Protein AF-A0A9E0VUQ9-F1 (afdb_monomer)

Radius of gyration: 91.71 Å; Cα contacts (8 Å, |Δi|>4): 386; chains: 1; bounding box: 193×72×259 Å

Nearest PDB structures (foldseek):
  5h67-assembly1_B  TM=8.283E-01  e=4.290E-21  Bacillus subtilis subsp. subtilis str. 168
  1xex-assembly1_B-2  TM=8.895E-01  e=9.954E-16  Pyrococcus furiosus
  6wge-assembly1_B  TM=5.271E-01  e=1.220E-12  Homo sapiens
  6qj1-assembly1_A  TM=7.040E-01  e=8.806E-11  Thermochaetoides thermophila
  7w1m-assembly1_B  TM=4.605E-01  e=1.976E-12  Homo sapiens

Solvent-accessible surface area (backbone atoms only — not comparable to full-atom values): 35794 Å² total; per-residue (Å²): 108,78,49,60,49,90,76,38,54,53,30,53,45,62,76,42,47,74,54,74,74,30,50,76,36,76,54,62,66,68,51,59,76,68,51,91,63,86,75,94,70,96,80,41,77,38,67,63,60,76,76,90,68,96,65,83,66,54,93,53,15,44,43,75,49,45,54,49,89,58,76,74,62,66,70,33,44,40,28,27,56,24,94,38,73,73,55,29,58,58,52,53,76,77,48,56,90,84,34,34,29,32,21,49,79,22,42,40,40,44,87,90,49,76,47,81,58,80,71,71,91,84,75,50,67,72,59,54,54,53,51,51,52,54,51,52,53,50,50,56,53,49,55,52,50,50,54,53,51,52,53,52,50,50,54,50,49,53,52,48,53,53,51,54,51,52,51,52,53,51,51,50,51,49,54,52,50,54,50,52,50,53,50,51,51,51,52,52,51,53,52,48,52,52,49,52,53,51,50,54,51,49,53,50,51,52,54,51,49,55,50,52,51,55,48,52,51,52,51,52,54,49,50,52,52,50,51,51,54,51,50,54,50,51,56,51,49,53,51,51,49,55,49,50,52,54,52,50,52,51,50,52,53,53,50,51,53,50,52,50,52,52,51,52,53,50,52,51,50,52,52,51,52,52,51,51,53,51,50,53,52,50,50,53,51,50,52,50,51,51,54,49,51,52,54,49,50,52,52,49,49,54,51,52,55,48,53,56,50,58,68,61,61,80,75,74,84,86,88,78,92,68,67,68,68,60,52,56,60,53,51,58,56,52,51,56,52,51,55,52,49,52,52,54,51,48,54,51,50,54,53,49,51,52,51,50,52,53,52,49,52,52,48,53,53,50,52,51,50,52,51,51,55,47,52,55,51,50,50,55,50,50,52,52,46,51,54,48,51,54,51,48,52,52,50,50,52,33,52,76,72,72,44,59,70,70,57,56,63,70,70,51,58,97,81,71,49,70,71,60,50,53,50,48,52,51,51,50,51,52,52,52,58,69,67,49,85,76,66,73,63,52,58,60,50,47,52,56,51,49,52,51,47,54,53,52,52,52,54,49,52,51,52,51,52,51,50,52,51,52,51,55,50,50,54,50,52,51,53,52,48,47,50,51,50,50,54,49,50,53,51,31,32,54,35,21,43,62,41,35,22,62,49,60,77,36,46,53,32,46,69,41,70,75,58,87,50,80,88,81,45,51,80,44,61,38,46,21,57,65,97,57,71,83,40,58,60,86,78,49,54,74,37,56,40,48,53,53,49,52,28,44,54,53,16,48,35,72,78,58,71,52,79,58,47,80,43,73,51,75,60,72,62,48,52,78,75,43,41,53,36,47,41,53,52,50,59,61,44,47,78,80,27,48,71,45,78,46,75,89,52,65,76,54,58,74,64,50,75,65,44,74,45,77,40,68,90,45,92,96,45,82,42,83,43,79,45,52,52,77,59,50,56,59,60,70,74,104

Sequence (638 aa):
KIDVVAGWERAVEVVLGSRLQSVCVDDIEAVLQRAEQLPTGELSLFNTTTVETSTAPRKTSLASLVTANMPTMVLLKNVHFAPSLAQATVLLAELEEHESVITDEGVWLHADGVSFNAHDAGDSILVLEKEKRKLTQQLSKLNKGISINEQALTSARDALMEVEKHVRELRQVEGDTVKQVSQLVMQLGEMRSKTEQAQQRLQQIEVETEQLQAEHQRDSDSLASSRQVIQAAIEQSAKLEGQRTSLQQQREAKKSALDTTRREVHGSRELTHSLMLQLESQRSSQALLVQNAEAVKERMSLASDKLAEFQAQINLSDEPLGALQASLAAGLKKRQQVEADLLGIRAKAEATEHVIRELTAKRQQTEQQVQQAREDALTAQVDHQEVRVRKQTLVEQLQEAGVELSDTLSDLPEQANDLEWQQQVARLAEQIDRLGSINLTAIEEFETQSERKTYLDSQREDLVAALKTLETAIEKIDKESRFLFKQTFDKVNAGFERRFPKLFGGGHAYLQQTGEDLLETGVTVMARPPGKRNSSIHLLSGGEKALTAVALVFAIFDLNPSPFCMLDEVDAPLDEANVGRFGELVKEMSKTVQMILITHNKATMEMAQQLAGVTMKEPGVSRLVAVDIDEAVKMAAN

Foldseek 3Di:
DKDFAPLQLQQVCLLCPCVVVADEDQDPVVVVVPCPDDDDDDHHHDHQDDDPDPDDADPQFQVVRMDDPGPDPVSRSQEGEDQDPVVQVVVQVVHDQSHWYAHSQNWIGHPVDIDRDHDDPPPRPVVVVVVVVVVVVVVVVVVVVVVVVVVLVVVVVVVVVVVVVVVVVVVVVVVVVVVVVVVVVVVVVVVVVVVVVVVVVVVVVVVVVVVVVVVVVVVVVVVVVVVVVVVVVVVVVVVVVVVVVVVVVVVVVVVVVVVVVVVVVVVVVVVVVVVVVVVVVVVVVVVVVVVVVVVVVVVVVVVVVVVVVVVVPPDDDDDDDPVPVVVVVVVVVVVVVVVVVVVVVVVVVVVVVVVVVVVVVVVVVVVVVVVVVVVVVVVVVVVVVVVVVVVVVVCVVCVVVVHHPVVCVVPQDPPDDPVVVVVVVVVVVVVVVVVPDDPPCVVVVVVVVVVVVVVVVVVVVVVVVVVVVVVVVVVVVQVVVLVVLVVLQVQLQVQLQVQLCLLQVDWGKGWDWPDDRSVPTDIFIWTTHPPGDIDGLVPDDPLSNLSSVVSSVVSNCVVPPDQADEEEASCVVPDPVSLLSVLVVVLVCCVPHPYHYHHPDPNNVVSDQKDFDWDCPDSPDTDTDIDGPVVVVVVVVD

Mean predicted aligned error: 22.72 Å

Secondary structure (DSSP, 8-state):
-EEE-TT-HHHHHHHHGGGTTPEEES-HHHHHHH-SS--SS---EEE-S------PPPTTBGGGGEEESSS--HHHHHEEE-SSHHHHHHHHTTS-TT-EEE-TT-EEEETTEEEE----TT--HHHHHHHHHHHHHHHHHHHHHHHHHHHHHHHHHHHHHHHHHHHHHHHHHHHHHHHHHHHHHHHHHHHHHHHHHHHHHHHHHHHHHHHHHHHHHHHHHHHHHHHHHHHHHHHHHHHHHHHHHHHHHHHHHHHHHHHHHHHHHHHHHHHHHHHHHHHHHHHHHHHHHHHHHHHHHHHHHHHHHHHHHHHHTTS-----TTTHHHHHHHHHHHHHHHHHHHHHHHHHHHHHHHHHHHHHHHHHHHHHHHHHHHHHHHHHHHHHHHHHHHHHHHHHHHHHTT--HHHHHHS--TT--HHHHHHHHHHHHHHHHHT-S--THHHHHHHHHHHHHHHHHHHHHHHHHHHHHHHHHHHHHHHHHHHHHHHHHHHHHHHHHHHHHHHHTS-EEEEEESSS-TTT--EEEEEE-TTS--EEGGGS-HHHHHHHHHHHHHHHHHHS--SEEEEESTTTT--HHHHHHHHHHHHHHTTTSEEEEE---HHHHTT-SEEEEEEEEETTEEEEEEEEHHHHHHHH--

pLDDT: mean 81.13, std 12.05, range [34.5, 96.75]

Structure (mmCIF, N/CA/C/O backbone):
data_AF-A0A9E0VUQ9-F1
#
_entry.id   AF-A0A9E0VUQ9-F1
#
loop_
_atom_site.group_PDB
_atom_site.id
_atom_site.type_symbol
_atom_site.label_atom_id
_atom_site.label_alt_id
_atom_site.label_comp_id
_atom_site.label_asym_id
_atom_site.label_entity_id
_atom_site.label_seq_id
_atom_site.pdbx_PDB_ins_code
_atom_site.Cartn_x
_atom_site.Cartn_y
_atom_site.Cartn_z
_atom_site.occupancy
_atom_site.B_iso_or_equiv
_atom_site.auth_seq_id
_atom_site.auth_comp_id
_atom_site.auth_asym_id
_atom_site.auth_atom_id
_atom_site.pdbx_PDB_model_num
ATOM 1 N N . LYS A 1 1 ? 80.178 16.365 -77.705 1.00 61.03 1 LYS A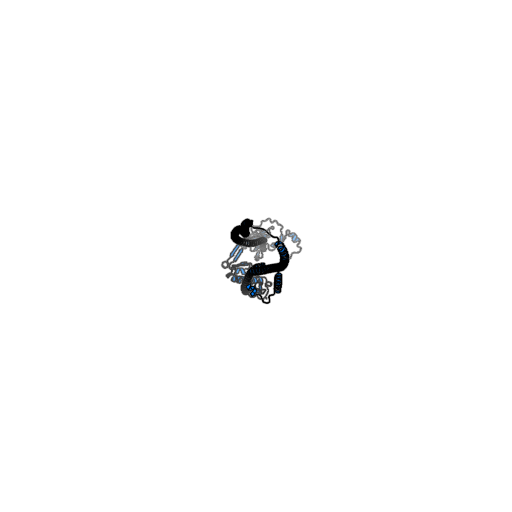 N 1
ATOM 2 C CA . LYS A 1 1 ? 78.736 16.687 -77.870 1.00 61.03 1 LYS A CA 1
ATOM 3 C C . LYS A 1 1 ? 78.609 17.738 -78.952 1.00 61.03 1 LYS A C 1
ATOM 5 O O . LYS A 1 1 ? 79.360 18.706 -78.887 1.00 61.03 1 LYS A O 1
ATOM 10 N N . ILE A 1 2 ? 77.729 17.493 -79.918 1.00 68.12 2 ILE A N 1
ATOM 11 C CA . ILE A 1 2 ? 77.518 18.314 -81.108 1.00 68.12 2 ILE A CA 1
ATOM 12 C C . ILE A 1 2 ? 76.047 18.736 -81.087 1.00 68.12 2 ILE A C 1
ATOM 14 O O . ILE A 1 2 ? 75.180 17.869 -81.060 1.00 68.12 2 ILE A O 1
ATOM 18 N N . ASP A 1 3 ? 75.781 20.036 -81.044 1.00 70.50 3 ASP A N 1
ATOM 19 C CA . ASP A 1 3 ? 74.455 20.617 -81.248 1.00 70.50 3 ASP A CA 1
ATOM 20 C C . ASP A 1 3 ? 74.454 21.314 -82.611 1.00 70.50 3 ASP A C 1
ATOM 22 O O . ASP A 1 3 ? 75.339 22.121 -82.901 1.00 70.50 3 ASP A O 1
ATOM 26 N N . VAL A 1 4 ? 73.480 20.982 -83.453 1.00 71.88 4 VAL A N 1
ATOM 27 C CA . VAL A 1 4 ? 73.360 21.486 -84.828 1.00 71.88 4 VAL A CA 1
ATOM 28 C C . VAL A 1 4 ? 72.131 22.388 -84.933 1.00 71.88 4 VAL A C 1
ATOM 30 O O . VAL A 1 4 ? 71.126 22.168 -84.250 1.00 71.88 4 VAL A O 1
ATOM 33 N N . VAL A 1 5 ? 72.212 23.423 -85.772 1.00 74.56 5 VAL A N 1
ATOM 34 C CA . VAL A 1 5 ? 71.073 24.292 -86.098 1.00 74.56 5 VAL A CA 1
ATOM 35 C C . VAL A 1 5 ? 69.970 23.487 -86.801 1.00 74.56 5 VAL A C 1
ATOM 37 O O . VAL A 1 5 ? 70.244 22.691 -87.696 1.00 74.56 5 VAL A O 1
ATOM 40 N N . ALA A 1 6 ? 68.715 23.722 -86.406 1.00 69.81 6 ALA A N 1
ATOM 41 C CA . ALA A 1 6 ? 67.555 22.987 -86.908 1.00 69.81 6 ALA A CA 1
ATOM 42 C C . ALA A 1 6 ? 67.408 23.079 -88.438 1.00 69.81 6 ALA A C 1
ATOM 44 O O . ALA A 1 6 ? 67.476 24.172 -89.002 1.00 69.81 6 ALA A O 1
ATOM 45 N N . GLY A 1 7 ? 67.174 21.938 -89.086 1.00 71.31 7 GLY A N 1
ATOM 46 C CA . GLY A 1 7 ? 67.049 21.789 -90.539 1.00 71.31 7 GLY A CA 1
ATOM 47 C C . GLY A 1 7 ? 68.343 21.357 -91.237 1.00 71.31 7 GLY A C 1
ATOM 48 O O . GLY A 1 7 ? 68.286 20.901 -92.372 1.00 71.31 7 GLY A O 1
ATOM 49 N N . TRP A 1 8 ? 69.492 21.441 -90.559 1.00 71.88 8 TRP A N 1
ATOM 50 C CA . TRP A 1 8 ? 70.808 21.094 -91.114 1.00 71.88 8 TRP A CA 1
ATOM 51 C C . TRP A 1 8 ? 71.433 19.855 -90.463 1.00 71.88 8 TRP A C 1
ATOM 53 O O . TRP A 1 8 ? 72.554 19.481 -90.812 1.00 71.88 8 TRP A O 1
ATOM 63 N N . GLU A 1 9 ? 70.717 19.185 -89.549 1.00 72.12 9 GLU A N 1
ATOM 64 C CA . GLU A 1 9 ? 71.172 17.954 -88.892 1.00 72.12 9 GLU A CA 1
ATOM 65 C C . GLU A 1 9 ? 71.585 16.890 -89.915 1.00 72.12 9 GLU A C 1
ATOM 67 O O . GLU A 1 9 ? 72.622 16.250 -89.756 1.00 72.12 9 GLU A O 1
ATOM 72 N N . ARG A 1 10 ? 70.825 16.779 -91.011 1.00 70.75 10 ARG A N 1
ATOM 73 C CA . ARG A 1 10 ? 71.066 15.814 -92.087 1.00 70.75 10 ARG A CA 1
ATOM 74 C C . ARG A 1 10 ? 72.311 16.139 -92.907 1.00 70.75 10 ARG A C 1
ATOM 76 O O . ARG A 1 10 ? 73.096 15.246 -93.193 1.00 70.75 10 ARG A O 1
ATOM 83 N N . ALA A 1 11 ? 72.532 17.409 -93.241 1.00 71.00 11 ALA A N 1
ATOM 84 C CA . ALA A 1 11 ? 73.737 17.838 -93.948 1.00 71.00 11 ALA A CA 1
ATOM 85 C C . ALA A 1 11 ? 75.000 17.561 -93.111 1.00 71.00 11 ALA A C 1
ATOM 87 O O . ALA A 1 11 ? 75.999 17.056 -93.619 1.00 71.00 11 ALA A O 1
ATOM 88 N N . VAL A 1 12 ? 74.943 17.825 -91.803 1.00 73.88 12 VAL A N 1
ATOM 89 C CA . VAL A 1 12 ? 76.054 17.534 -90.885 1.00 73.88 12 VAL A CA 1
ATOM 90 C C . VAL A 1 12 ? 76.260 16.026 -90.714 1.00 73.88 12 VAL A C 1
ATOM 92 O O . VAL A 1 12 ? 77.400 15.566 -90.684 1.00 73.88 12 VAL A O 1
ATOM 95 N N . GLU A 1 13 ? 75.182 15.246 -90.657 1.00 73.06 13 GLU A N 1
ATOM 96 C CA . GLU A 1 13 ? 75.237 13.785 -90.581 1.00 73.06 13 GLU A CA 1
ATOM 97 C C . GLU A 1 13 ? 75.818 13.148 -91.844 1.00 73.06 13 GLU A C 1
ATOM 99 O O . GLU A 1 13 ? 76.657 12.261 -91.733 1.00 73.06 13 GLU A O 1
ATOM 104 N N . VAL A 1 14 ? 75.479 13.651 -93.034 1.00 72.50 14 VAL A N 1
ATOM 105 C CA . VAL A 1 14 ? 76.051 13.177 -94.305 1.00 72.50 14 VAL A CA 1
ATOM 106 C C . VAL A 1 14 ? 77.553 13.458 -94.390 1.00 72.50 14 VAL A C 1
ATOM 108 O O . VAL A 1 14 ? 78.312 12.603 -94.841 1.00 72.50 14 VAL A O 1
ATOM 111 N N . VAL A 1 15 ? 77.999 14.632 -93.937 1.00 73.06 15 VAL A N 1
ATOM 112 C CA . VAL A 1 15 ? 79.421 15.013 -93.987 1.00 73.06 15 VAL A CA 1
ATOM 113 C C . VAL A 1 15 ? 80.249 14.257 -92.950 1.00 73.06 15 VAL A C 1
ATOM 115 O O . VAL A 1 15 ? 81.403 13.913 -93.205 1.00 73.06 15 VAL A O 1
ATOM 118 N N . LEU A 1 16 ? 79.686 13.991 -91.771 1.00 73.25 16 LEU A N 1
ATOM 119 C CA . LEU A 1 16 ? 80.393 13.263 -90.719 1.00 73.25 16 LEU A CA 1
ATOM 120 C C . LEU A 1 16 ? 80.271 11.742 -90.866 1.00 73.25 16 LEU A C 1
ATOM 122 O O . LEU A 1 16 ? 81.197 11.036 -90.473 1.00 73.25 16 LEU A O 1
ATOM 126 N N . GLY A 1 17 ? 79.191 11.229 -91.456 1.00 73.06 17 GLY A N 1
ATOM 127 C CA . GLY A 1 17 ? 78.965 9.808 -91.725 1.00 73.06 17 GLY A CA 1
ATOM 128 C C . GLY A 1 17 ? 79.278 8.912 -90.521 1.00 73.06 17 GLY A C 1
ATOM 129 O O . GLY A 1 17 ? 78.895 9.198 -89.385 1.00 73.06 17 GLY A O 1
ATOM 130 N N . SER A 1 18 ? 80.074 7.863 -90.747 1.00 64.44 18 SER A N 1
ATOM 131 C CA . SER A 1 18 ? 80.547 6.930 -89.709 1.00 64.44 18 SER A CA 1
ATOM 132 C C . SER A 1 18 ? 81.467 7.566 -88.652 1.00 64.44 18 SER A C 1
ATOM 134 O O . SER A 1 18 ? 81.778 6.940 -87.638 1.00 64.44 18 SER A O 1
ATOM 136 N N . ARG A 1 19 ? 81.884 8.830 -88.824 1.00 67.50 19 ARG A N 1
ATOM 137 C CA . ARG A 1 19 ? 82.652 9.591 -87.822 1.00 67.50 19 ARG A CA 1
ATOM 138 C C . ARG A 1 19 ? 81.772 10.196 -86.728 1.00 67.50 19 ARG A C 1
ATOM 140 O O . ARG A 1 19 ? 82.308 10.597 -85.706 1.00 67.50 19 ARG A O 1
ATOM 147 N N . LEU A 1 20 ? 80.443 10.229 -86.868 1.00 69.38 20 LEU A N 1
ATOM 148 C CA . LEU A 1 20 ? 79.556 10.583 -85.744 1.00 69.38 20 LEU A CA 1
ATOM 149 C C . LEU A 1 20 ? 79.620 9.557 -84.604 1.00 69.38 20 LEU A C 1
ATOM 151 O O . LEU A 1 20 ? 79.434 9.914 -83.443 1.00 69.38 20 LEU A O 1
ATOM 155 N N . GLN A 1 21 ? 79.917 8.299 -84.936 1.00 66.56 21 GLN A N 1
ATOM 156 C CA . GLN A 1 21 ? 80.085 7.199 -83.984 1.00 66.56 21 GLN A CA 1
ATOM 157 C C . GLN A 1 21 ? 81.548 7.002 -83.556 1.00 66.56 21 GLN A C 1
ATOM 159 O O . GLN A 1 21 ? 81.872 6.009 -82.906 1.00 66.56 21 GLN A O 1
ATOM 164 N N . SER A 1 22 ? 82.442 7.933 -83.912 1.00 70.31 22 SER A N 1
ATOM 165 C CA . SER A 1 22 ? 83.865 7.789 -83.627 1.00 70.31 22 SER A CA 1
ATOM 166 C C . SER A 1 22 ? 84.155 7.774 -82.135 1.00 70.31 22 SER A C 1
ATOM 168 O O . SER A 1 22 ? 83.610 8.583 -81.377 1.00 70.31 22 SER A O 1
ATOM 170 N N . VAL A 1 23 ? 85.089 6.924 -81.724 1.00 69.25 23 VAL A N 1
ATOM 171 C CA . VAL A 1 23 ? 85.601 6.936 -80.356 1.00 69.25 23 VAL A CA 1
ATOM 172 C C . VAL A 1 23 ? 86.580 8.102 -80.218 1.00 69.25 23 VAL A C 1
ATOM 174 O O . VAL A 1 23 ? 87.571 8.188 -80.945 1.00 69.25 23 VAL A O 1
ATOM 177 N N . CYS A 1 24 ? 86.283 9.018 -79.298 1.00 72.00 24 CYS A N 1
ATOM 178 C CA . CYS A 1 24 ? 87.163 10.136 -78.972 1.00 72.00 24 CYS A CA 1
ATOM 179 C C . CYS A 1 24 ? 88.395 9.631 -78.208 1.00 72.00 24 CYS A C 1
ATOM 181 O O . CYS A 1 24 ? 88.240 8.979 -77.175 1.00 72.00 24 CYS A O 1
ATOM 183 N N . VAL A 1 25 ? 89.595 9.959 -78.687 1.00 72.81 25 VAL A N 1
ATOM 184 C CA . VAL A 1 25 ? 90.871 9.591 -78.055 1.00 72.81 25 VAL A CA 1
ATOM 185 C C . VAL A 1 25 ? 91.781 10.816 -77.986 1.00 72.81 25 VAL A C 1
ATOM 187 O O . VAL A 1 25 ? 91.785 11.625 -78.909 1.00 72.81 25 VAL A O 1
ATOM 190 N N . ASP A 1 26 ? 92.554 10.946 -76.908 1.00 67.50 26 ASP A N 1
ATOM 191 C CA . ASP A 1 26 ? 93.465 12.082 -76.702 1.00 67.50 26 ASP A CA 1
ATOM 192 C C . ASP A 1 26 ? 94.764 11.985 -77.521 1.00 67.50 26 ASP A C 1
ATOM 194 O O . ASP A 1 26 ? 95.370 13.008 -77.845 1.00 67.50 26 ASP A O 1
ATOM 198 N N . ASP A 1 27 ? 95.167 10.763 -77.884 1.00 71.81 27 ASP A N 1
ATOM 199 C CA . ASP A 1 27 ? 96.349 10.463 -78.691 1.00 71.81 27 ASP A CA 1
ATOM 200 C C . ASP A 1 27 ? 96.065 9.298 -79.658 1.00 71.81 27 ASP A C 1
ATOM 202 O O . ASP A 1 27 ? 95.944 8.136 -79.258 1.00 71.81 27 ASP A O 1
ATOM 206 N N . ILE A 1 28 ? 95.939 9.616 -80.950 1.00 71.94 28 ILE A N 1
ATOM 207 C CA . ILE A 1 28 ? 95.726 8.619 -82.011 1.00 71.94 28 ILE A CA 1
ATOM 208 C C . ILE A 1 28 ? 96.989 7.777 -82.242 1.00 71.94 28 ILE A C 1
ATOM 210 O O . ILE A 1 28 ? 96.886 6.593 -82.571 1.00 71.94 28 ILE A O 1
ATOM 214 N N . GLU A 1 29 ? 98.177 8.352 -82.059 1.00 68.88 29 GLU A N 1
ATOM 215 C CA . GLU A 1 29 ? 99.450 7.700 -82.370 1.00 68.88 29 GLU A CA 1
ATOM 216 C C . GLU A 1 29 ? 99.709 6.538 -81.403 1.00 68.88 29 GLU A C 1
ATOM 218 O O . GLU A 1 29 ? 100.090 5.443 -81.824 1.00 68.88 29 GLU A O 1
ATOM 223 N N . ALA A 1 30 ? 99.344 6.711 -80.129 1.00 70.31 30 ALA A N 1
ATOM 224 C CA . ALA A 1 30 ? 99.364 5.648 -79.126 1.00 70.31 30 ALA A CA 1
ATOM 225 C C . ALA A 1 30 ? 98.406 4.479 -79.433 1.00 70.31 30 ALA A C 1
ATOM 227 O O . ALA A 1 30 ? 98.688 3.336 -79.059 1.00 70.31 30 ALA A O 1
ATOM 228 N N . VAL A 1 31 ? 97.274 4.740 -80.099 1.00 69.94 31 VAL A N 1
ATOM 229 C CA . VAL A 1 31 ? 96.314 3.693 -80.493 1.00 69.94 31 VAL A CA 1
ATOM 230 C C . VAL A 1 31 ? 96.795 2.950 -81.736 1.00 69.94 31 VAL A C 1
ATOM 232 O O . VAL A 1 31 ? 96.726 1.723 -81.768 1.00 69.94 31 VAL A O 1
ATOM 235 N N . LEU A 1 32 ? 97.350 3.662 -82.721 1.00 68.25 32 LEU A N 1
ATOM 236 C CA . LEU A 1 32 ? 97.917 3.057 -83.929 1.00 68.25 32 LEU A CA 1
ATOM 237 C C . LEU A 1 32 ? 99.149 2.192 -83.621 1.00 68.25 32 LEU A C 1
ATOM 239 O O . LEU A 1 32 ? 99.285 1.113 -84.188 1.00 68.25 32 LEU A O 1
ATOM 243 N N . GLN A 1 33 ? 100.005 2.609 -82.681 1.00 68.81 33 GLN A N 1
ATOM 244 C CA . GLN A 1 33 ? 101.187 1.835 -82.273 1.00 68.81 33 GLN A CA 1
ATOM 245 C C . GLN A 1 33 ? 100.851 0.543 -81.508 1.00 68.81 33 GLN A C 1
ATOM 247 O O . GLN A 1 33 ? 101.662 -0.379 -81.482 1.00 68.81 33 GLN A O 1
ATOM 252 N N . ARG A 1 34 ? 99.666 0.454 -80.886 1.00 64.69 34 ARG A N 1
ATOM 253 C CA . ARG A 1 34 ? 99.185 -0.739 -80.159 1.00 64.69 34 ARG A CA 1
ATOM 254 C C . ARG A 1 34 ? 98.325 -1.680 -81.006 1.00 64.69 34 ARG A C 1
ATOM 256 O O . ARG A 1 34 ? 97.965 -2.757 -80.533 1.00 64.69 34 ARG A O 1
ATOM 263 N N . ALA A 1 35 ? 97.979 -1.290 -82.229 1.00 62.88 35 ALA A N 1
ATOM 264 C CA . ALA A 1 35 ? 97.144 -2.080 -83.122 1.00 62.88 35 ALA A CA 1
ATOM 265 C C . ALA A 1 35 ? 98.004 -3.042 -83.966 1.00 62.88 35 ALA A C 1
ATOM 267 O O . ALA A 1 35 ? 98.327 -2.756 -85.114 1.00 62.88 35 ALA A O 1
ATOM 268 N N . GLU A 1 36 ? 98.378 -4.199 -83.409 1.00 58.62 36 GLU A N 1
ATOM 269 C CA . GLU A 1 36 ? 99.148 -5.226 -84.145 1.00 58.62 36 GLU A CA 1
ATOM 270 C C . GLU A 1 36 ? 98.311 -5.987 -85.202 1.00 58.62 36 GLU A C 1
ATOM 272 O O . GLU A 1 36 ? 98.870 -6.640 -86.082 1.00 58.62 36 GLU A O 1
ATOM 277 N N . GLN A 1 37 ? 96.974 -5.885 -85.166 1.00 60.72 37 GLN A N 1
ATOM 278 C CA . GLN A 1 37 ? 96.053 -6.418 -86.181 1.00 60.72 37 GLN A CA 1
ATOM 279 C C . GLN A 1 37 ? 94.931 -5.410 -86.466 1.00 60.72 37 GLN A C 1
ATOM 281 O O . GLN A 1 37 ? 94.384 -4.805 -85.543 1.00 60.72 37 GLN A O 1
ATOM 286 N N . LEU A 1 38 ? 94.576 -5.237 -87.745 1.00 64.06 38 LEU A N 1
ATOM 287 C CA . LEU A 1 38 ? 93.463 -4.375 -88.157 1.00 64.06 38 LEU A CA 1
ATOM 288 C C . LEU A 1 38 ? 92.124 -4.970 -87.675 1.00 64.06 38 LEU A C 1
ATOM 290 O O . LEU A 1 38 ? 91.859 -6.143 -87.957 1.00 64.06 38 LEU A O 1
ATOM 294 N N . PRO A 1 39 ? 91.275 -4.200 -86.966 1.00 65.81 39 PRO A N 1
ATOM 295 C CA . PRO A 1 39 ? 89.979 -4.685 -86.506 1.00 65.81 39 PRO A CA 1
ATOM 296 C C . PRO A 1 39 ? 89.056 -4.995 -87.693 1.00 65.81 39 PRO A C 1
ATOM 298 O O . PRO A 1 39 ? 88.999 -4.248 -88.668 1.00 65.81 39 PRO A O 1
ATOM 301 N N . THR A 1 40 ? 88.300 -6.091 -87.609 1.00 58.03 40 THR A N 1
ATOM 302 C CA . THR A 1 40 ? 87.246 -6.411 -88.581 1.00 58.03 40 THR A CA 1
ATOM 303 C C . THR A 1 40 ? 85.976 -5.627 -88.239 1.00 58.03 40 THR A C 1
ATOM 305 O O . THR A 1 40 ? 85.269 -5.988 -87.299 1.00 58.03 40 THR A O 1
ATOM 308 N N . GLY A 1 41 ? 85.703 -4.552 -88.981 1.00 64.81 41 GLY A N 1
ATOM 309 C CA . GLY A 1 41 ? 84.539 -3.669 -88.816 1.00 64.81 41 GLY A CA 1
ATOM 310 C C . GLY A 1 41 ? 84.869 -2.209 -89.156 1.00 64.81 41 GLY A C 1
ATOM 311 O O . GLY A 1 41 ? 86.027 -1.883 -89.408 1.00 64.81 41 GLY A O 1
ATOM 312 N N . GLU A 1 42 ? 83.872 -1.318 -89.159 1.00 65.50 42 GLU A N 1
ATOM 313 C CA . GLU A 1 42 ? 84.114 0.131 -89.247 1.00 65.50 42 GLU A CA 1
ATOM 314 C C . GLU A 1 42 ? 84.473 0.686 -87.860 1.00 65.50 42 GLU A C 1
ATOM 316 O O . GLU A 1 42 ? 83.635 0.732 -86.963 1.00 65.50 42 GLU A O 1
ATOM 321 N N . LEU A 1 43 ? 85.726 1.111 -87.677 1.00 70.62 43 LEU A N 1
ATOM 322 C CA . LEU A 1 43 ? 86.176 1.841 -86.492 1.00 70.62 43 LEU A CA 1
ATOM 323 C C . LEU A 1 43 ? 86.697 3.213 -86.921 1.00 70.62 43 LEU A C 1
ATOM 325 O O . LEU A 1 43 ? 87.698 3.312 -87.630 1.00 70.62 43 LEU A O 1
ATOM 329 N N . SER A 1 44 ? 86.040 4.272 -86.458 1.00 69.94 44 SER A N 1
ATOM 330 C CA . SER A 1 44 ? 86.494 5.650 -86.627 1.00 69.94 44 SER A CA 1
ATOM 331 C C . SER A 1 44 ? 87.025 6.183 -85.290 1.00 69.94 44 SER A C 1
ATOM 333 O O . SER A 1 44 ? 86.403 6.023 -84.239 1.00 69.94 44 SER A O 1
ATOM 335 N N . LEU A 1 45 ? 88.208 6.798 -85.311 1.00 73.31 45 LEU A N 1
ATOM 336 C CA . LEU A 1 45 ? 88.820 7.440 -84.145 1.00 73.31 45 LEU A CA 1
ATOM 337 C C . LEU A 1 45 ? 88.859 8.946 -84.378 1.00 73.31 45 LEU A C 1
ATOM 339 O O . LEU A 1 45 ? 89.187 9.396 -85.478 1.00 73.31 45 LEU A O 1
ATOM 343 N N . PHE A 1 46 ? 88.533 9.722 -83.349 1.00 72.31 46 PHE A N 1
ATOM 344 C CA . PHE A 1 46 ? 88.563 11.179 -83.417 1.00 72.31 46 PHE A CA 1
ATOM 345 C C . PHE A 1 46 ? 89.520 11.733 -82.371 1.00 72.31 46 PHE A C 1
ATOM 347 O O . PHE A 1 46 ? 89.370 11.450 -81.181 1.00 72.31 46 PHE A O 1
ATOM 354 N N . ASN A 1 47 ? 90.498 12.522 -82.819 1.00 70.44 47 ASN A N 1
ATOM 355 C CA . ASN A 1 47 ? 91.467 13.125 -81.918 1.00 70.44 47 ASN A CA 1
ATOM 356 C C . ASN A 1 47 ? 90.837 14.300 -81.167 1.00 70.44 47 ASN A C 1
ATOM 358 O O . ASN A 1 47 ? 90.247 15.186 -81.786 1.00 70.44 47 ASN A O 1
ATOM 362 N N . THR A 1 48 ? 90.978 14.328 -79.848 1.00 65.44 48 THR A N 1
ATOM 363 C CA . THR A 1 48 ? 90.490 15.427 -79.004 1.00 65.44 48 THR A CA 1
ATOM 364 C C . THR A 1 48 ? 91.546 16.518 -78.792 1.00 65.44 48 THR A C 1
ATOM 366 O O . THR A 1 48 ? 91.182 17.627 -78.388 1.00 65.44 48 THR A O 1
ATOM 369 N N . THR A 1 49 ? 92.828 16.250 -79.090 1.00 61.06 49 THR A N 1
ATOM 370 C CA . THR A 1 49 ? 93.903 17.244 -78.973 1.00 61.06 49 THR A CA 1
ATOM 371 C C . THR A 1 49 ? 93.857 18.265 -80.115 1.00 61.06 49 THR A C 1
ATOM 373 O O . THR A 1 49 ? 93.776 17.942 -81.300 1.00 61.06 49 THR A O 1
ATOM 376 N N . THR A 1 50 ? 93.874 19.543 -79.737 1.00 56.19 50 THR A N 1
ATOM 377 C CA . THR A 1 50 ? 93.794 20.707 -80.627 1.00 56.19 50 THR A CA 1
ATOM 378 C C . THR A 1 50 ? 94.980 20.779 -81.583 1.00 56.19 50 THR A C 1
ATOM 380 O O . THR A 1 50 ? 96.105 21.017 -81.148 1.00 56.19 50 THR A O 1
ATOM 383 N N . VAL A 1 51 ? 94.723 20.708 -82.890 1.00 54.03 51 VAL A N 1
ATOM 384 C CA . VAL A 1 51 ? 95.613 21.324 -83.883 1.00 54.03 51 VAL A CA 1
ATOM 385 C C . VAL A 1 51 ? 95.178 22.783 -84.014 1.00 54.03 51 VAL A C 1
ATOM 387 O O . VAL A 1 51 ? 94.063 23.058 -84.467 1.00 54.03 51 VAL A O 1
ATOM 390 N N . GLU A 1 52 ? 96.018 23.726 -83.584 1.00 45.41 52 GLU A N 1
ATOM 391 C CA . GLU A 1 52 ? 95.775 25.158 -83.781 1.00 45.41 52 GLU A CA 1
ATOM 392 C C . GLU A 1 52 ? 95.694 25.466 -85.285 1.00 45.41 52 GLU A C 1
ATOM 394 O O . GLU A 1 52 ? 96.698 25.614 -85.977 1.00 45.41 52 GLU A O 1
ATOM 399 N N . THR A 1 53 ? 94.474 25.554 -85.816 1.00 49.75 53 THR A N 1
ATOM 400 C CA . THR A 1 53 ? 94.228 26.059 -87.170 1.00 49.75 53 THR A CA 1
ATOM 401 C C . THR A 1 53 ? 93.846 27.534 -87.071 1.00 49.75 53 THR A C 1
ATOM 403 O O . THR A 1 53 ? 92.736 27.874 -86.666 1.00 49.75 53 THR A O 1
ATOM 406 N N . SER A 1 54 ? 94.790 28.408 -87.438 1.00 47.69 54 SER A N 1
ATOM 407 C CA . SER A 1 54 ? 94.767 29.882 -87.313 1.00 47.69 54 SER A CA 1
ATOM 408 C C . SER A 1 54 ? 93.738 30.612 -88.209 1.00 47.69 54 SER A C 1
ATOM 410 O O . SER A 1 54 ? 93.819 31.817 -88.435 1.00 47.69 54 SER A O 1
ATOM 412 N N . THR A 1 55 ? 92.735 29.916 -88.742 1.00 55.69 55 THR A N 1
ATOM 413 C CA . THR A 1 55 ? 91.724 30.510 -89.629 1.00 55.69 55 THR A CA 1
ATOM 414 C C . THR A 1 55 ? 90.316 30.293 -89.081 1.00 55.69 55 THR A C 1
ATOM 416 O O . THR A 1 55 ? 89.871 29.163 -88.828 1.00 55.69 55 THR A O 1
ATOM 419 N N . ALA A 1 56 ? 89.609 31.407 -88.867 1.00 57.22 56 ALA A N 1
ATOM 420 C CA . ALA A 1 56 ? 88.184 31.402 -88.562 1.00 57.22 56 ALA A CA 1
ATOM 421 C C . ALA A 1 56 ? 87.411 30.839 -89.771 1.00 57.22 56 ALA A C 1
ATOM 423 O O . ALA A 1 56 ? 87.733 31.198 -90.907 1.00 57.22 56 ALA A O 1
ATOM 424 N N . PRO A 1 57 ? 86.414 29.960 -89.561 1.00 60.03 57 PRO A N 1
ATOM 425 C CA . PRO A 1 57 ? 85.631 29.405 -90.659 1.00 60.03 57 PRO A CA 1
ATOM 426 C C . PRO A 1 57 ? 84.914 30.525 -91.428 1.00 60.03 57 PRO A C 1
ATOM 428 O O . PRO A 1 57 ? 84.382 31.465 -90.829 1.00 60.03 57 PRO A O 1
ATOM 431 N N . ARG A 1 58 ? 84.886 30.429 -92.763 1.00 62.47 58 ARG A N 1
ATOM 432 C CA . ARG A 1 58 ? 84.091 31.328 -93.617 1.00 62.47 58 ARG A CA 1
ATOM 433 C C . ARG A 1 58 ? 82.611 31.245 -93.202 1.00 62.47 58 ARG A C 1
ATOM 435 O O . ARG A 1 58 ? 82.141 30.184 -92.803 1.00 62.47 58 ARG A O 1
ATOM 442 N N . LYS A 1 59 ? 81.846 32.340 -93.324 1.00 63.56 59 LYS A N 1
ATOM 443 C CA . LYS A 1 59 ? 80.412 32.385 -92.936 1.00 63.56 59 LYS A CA 1
ATOM 444 C C . LYS A 1 59 ? 79.535 31.349 -93.652 1.00 63.56 59 LYS A C 1
ATOM 446 O O . LYS A 1 59 ? 78.457 31.036 -93.171 1.00 63.56 59 LYS A O 1
ATOM 451 N N . THR A 1 60 ? 79.991 30.848 -94.792 1.00 69.62 60 THR A N 1
ATOM 452 C CA . THR A 1 60 ? 79.312 29.836 -95.605 1.00 69.62 60 THR A CA 1
ATOM 453 C C . THR A 1 60 ? 79.711 28.407 -95.234 1.00 69.62 60 THR A C 1
ATOM 455 O O . THR A 1 60 ? 79.242 27.478 -95.870 1.00 69.62 60 THR A O 1
ATOM 458 N N . SER A 1 61 ? 80.578 28.208 -94.237 1.00 77.88 61 SER A N 1
ATOM 459 C CA . SER A 1 61 ? 81.053 26.890 -93.803 1.00 77.88 61 SER A CA 1
ATOM 460 C C . SER A 1 61 ? 80.031 26.171 -92.923 1.00 77.88 61 SER A C 1
ATOM 462 O O . SER A 1 61 ? 79.447 26.783 -92.026 1.00 77.88 61 SER A O 1
ATOM 464 N N . LEU A 1 62 ? 79.873 24.858 -93.115 1.00 75.88 62 LEU A N 1
ATOM 465 C CA . LEU A 1 62 ? 79.034 23.971 -92.301 1.00 75.88 62 LEU A CA 1
ATOM 466 C C . LEU A 1 62 ? 79.466 23.987 -90.825 1.00 75.88 62 LEU A C 1
ATOM 468 O O . LEU A 1 62 ? 78.628 23.851 -89.937 1.00 75.88 62 LEU A O 1
ATOM 472 N N . ALA A 1 63 ? 80.750 24.246 -90.541 1.00 73.38 63 ALA A N 1
ATOM 473 C CA . ALA A 1 63 ? 81.261 24.419 -89.180 1.00 73.38 63 ALA A CA 1
ATOM 474 C C . ALA A 1 63 ? 80.576 25.559 -88.405 1.00 73.38 63 ALA A C 1
ATOM 476 O O . ALA A 1 63 ? 80.541 25.521 -87.179 1.00 73.38 63 ALA A O 1
ATOM 477 N N . SER A 1 64 ? 80.025 26.565 -89.093 1.00 73.56 64 SER A N 1
ATOM 478 C CA . SER A 1 64 ? 79.291 27.669 -88.459 1.00 73.56 64 SER A CA 1
ATOM 479 C C . SER A 1 64 ? 77.890 27.278 -87.968 1.00 73.56 64 SER A C 1
ATOM 481 O O . SER A 1 64 ? 77.349 27.939 -87.084 1.00 73.56 64 SER A O 1
ATOM 483 N N . LEU A 1 65 ? 77.324 26.189 -88.500 1.00 72.75 65 LEU A N 1
ATOM 484 C CA . LEU A 1 65 ? 76.006 25.655 -88.134 1.00 72.75 65 LEU A CA 1
ATOM 485 C C . LEU A 1 65 ? 76.080 24.617 -87.005 1.00 72.75 65 LEU A C 1
ATOM 487 O O . LEU A 1 65 ? 75.058 24.056 -86.602 1.00 72.75 65 LEU A O 1
ATOM 491 N N . VAL A 1 66 ? 77.285 24.360 -86.494 1.00 72.56 66 VAL A N 1
ATOM 492 C CA . VAL A 1 66 ? 77.563 23.342 -85.488 1.00 72.56 66 VAL A CA 1
ATOM 493 C C . VAL A 1 66 ? 78.199 23.975 -84.257 1.00 72.56 66 VAL A C 1
ATOM 495 O O . VAL A 1 66 ? 79.308 24.500 -84.295 1.00 72.56 66 VAL A O 1
ATOM 498 N N . THR A 1 67 ? 77.521 23.852 -83.123 1.00 68.00 67 THR A N 1
ATOM 499 C CA . THR A 1 67 ? 78.063 24.172 -81.802 1.00 68.00 67 THR A CA 1
ATOM 500 C C . THR A 1 67 ? 78.504 22.888 -81.114 1.00 68.00 67 THR A C 1
ATOM 502 O O . THR A 1 67 ? 77.683 22.077 -80.695 1.00 68.00 67 THR A O 1
ATOM 505 N N . ALA A 1 68 ? 79.813 22.679 -80.995 1.00 64.75 68 ALA A N 1
ATOM 506 C CA . ALA A 1 68 ? 80.374 21.529 -80.297 1.00 64.75 68 ALA A CA 1
ATOM 507 C C . ALA A 1 68 ? 81.342 21.976 -79.199 1.00 64.75 68 ALA A C 1
ATOM 509 O O . ALA A 1 68 ? 82.142 22.884 -79.399 1.00 64.75 68 ALA A O 1
ATOM 510 N N . ASN A 1 69 ? 81.335 21.272 -78.064 1.00 56.75 69 ASN A N 1
ATOM 511 C CA . ASN A 1 69 ? 82.333 21.453 -76.995 1.00 56.75 69 ASN A CA 1
ATOM 512 C C . ASN A 1 69 ? 83.704 20.827 -77.342 1.00 56.75 69 ASN A C 1
ATOM 514 O O . ASN A 1 69 ? 84.526 20.638 -76.453 1.00 56.75 69 ASN A O 1
ATOM 518 N N . MET A 1 70 ? 83.927 20.450 -78.606 1.00 59.66 70 MET A N 1
ATOM 519 C CA . MET A 1 70 ? 85.148 19.800 -79.085 1.00 59.66 70 MET A CA 1
ATOM 520 C C . MET A 1 70 ? 85.841 20.704 -80.113 1.00 59.66 70 MET A C 1
ATOM 522 O O . MET A 1 70 ? 85.151 21.317 -80.933 1.00 59.66 70 MET A O 1
ATOM 526 N N . PRO A 1 71 ? 87.179 20.796 -80.101 1.00 56.19 71 PRO A N 1
ATOM 527 C CA . PRO A 1 71 ? 87.909 21.691 -80.985 1.00 56.19 71 PRO A CA 1
ATOM 528 C C . PRO A 1 71 ? 87.817 21.250 -82.455 1.00 56.19 71 PRO A C 1
ATOM 530 O O . PRO A 1 71 ? 88.214 20.151 -82.821 1.00 56.19 71 PRO A O 1
ATOM 533 N N . THR A 1 72 ? 87.270 22.149 -83.280 1.00 55.78 72 THR A N 1
ATOM 534 C CA . THR A 1 72 ? 87.360 22.234 -84.751 1.00 55.78 72 THR A CA 1
ATOM 535 C C . THR A 1 72 ? 87.382 20.914 -85.526 1.00 55.78 72 THR A C 1
ATOM 537 O O . THR A 1 72 ? 88.440 20.363 -85.822 1.00 55.78 72 THR A O 1
ATOM 540 N N . MET A 1 73 ? 86.215 20.482 -86.007 1.00 63.75 73 MET A N 1
ATOM 541 C CA . MET A 1 73 ? 86.151 19.503 -87.093 1.00 63.75 73 MET A CA 1
ATOM 542 C C . MET A 1 73 ? 86.660 20.154 -88.385 1.00 63.75 73 MET A C 1
ATOM 544 O O . MET A 1 73 ? 85.912 20.846 -89.068 1.00 63.75 73 MET A O 1
ATOM 548 N N . VAL A 1 74 ? 87.945 19.961 -88.702 1.00 63.84 74 VAL A N 1
ATOM 549 C CA . VAL A 1 74 ? 88.604 20.512 -89.907 1.00 63.84 74 VAL A CA 1
ATOM 550 C C . VAL A 1 74 ? 87.811 20.181 -91.174 1.00 63.84 74 VAL A C 1
ATOM 552 O O . VAL A 1 74 ? 87.649 21.033 -92.038 1.00 63.84 74 VAL A O 1
ATOM 555 N N . LEU A 1 75 ? 87.220 18.984 -91.228 1.00 68.06 75 LEU A N 1
ATOM 556 C CA . LEU A 1 75 ? 86.347 18.557 -92.319 1.00 68.06 75 LEU A CA 1
ATOM 557 C C . LEU A 1 75 ? 85.166 19.521 -92.527 1.00 68.06 75 LEU A C 1
ATOM 559 O O . LEU A 1 75 ? 84.903 19.938 -93.644 1.00 68.06 75 LEU A O 1
ATOM 563 N N . LEU A 1 76 ? 84.501 19.943 -91.445 1.00 71.12 76 LEU A N 1
ATOM 564 C CA . LEU A 1 76 ? 83.360 20.858 -91.514 1.00 71.12 76 LEU A CA 1
ATOM 565 C C . LEU A 1 76 ? 83.764 22.285 -91.904 1.00 71.12 76 LEU A C 1
ATOM 567 O O . LEU A 1 76 ? 82.907 23.033 -92.365 1.00 71.12 76 LEU A O 1
ATOM 571 N N . LYS A 1 77 ? 85.038 22.675 -91.721 1.00 71.56 77 LYS A N 1
ATOM 572 C CA . LYS A 1 77 ? 85.535 23.998 -92.137 1.00 71.56 77 LYS A CA 1
ATOM 573 C C . LYS A 1 77 ? 85.568 24.133 -93.661 1.00 71.56 77 LYS A C 1
ATOM 575 O O . LYS A 1 77 ? 85.191 25.188 -94.159 1.00 71.56 77 LYS A O 1
ATOM 580 N N . ASN A 1 78 ? 85.951 23.066 -94.362 1.00 71.50 78 ASN A N 1
ATOM 581 C CA . ASN A 1 78 ? 86.142 23.055 -95.818 1.00 71.50 78 ASN A CA 1
ATOM 582 C C . ASN A 1 78 ? 84.881 22.622 -96.589 1.00 71.50 78 ASN A C 1
ATOM 584 O O . ASN A 1 78 ? 84.867 22.629 -97.819 1.00 71.50 78 ASN A O 1
ATOM 588 N N . VAL A 1 79 ? 83.818 22.234 -95.877 1.00 77.56 79 VAL A N 1
ATOM 589 C CA . VAL A 1 79 ? 82.496 22.015 -96.467 1.00 77.56 79 VAL A CA 1
ATOM 590 C C . VAL A 1 79 ? 81.652 23.263 -96.255 1.00 77.56 79 VAL A C 1
ATOM 592 O O . VAL A 1 79 ? 81.433 23.700 -95.125 1.00 77.56 79 VAL A O 1
ATOM 595 N N . HIS A 1 80 ? 81.162 23.831 -97.345 1.00 81.19 80 HIS A N 1
ATOM 596 C CA . HIS A 1 80 ? 80.245 24.956 -97.361 1.00 81.19 80 HIS A CA 1
ATOM 597 C C . HIS A 1 80 ? 78.804 24.470 -97.456 1.00 81.19 80 HIS A C 1
ATOM 599 O O . HIS A 1 80 ? 78.542 23.404 -98.001 1.00 81.19 80 HIS A O 1
ATOM 605 N N . PHE A 1 81 ? 77.855 25.237 -96.932 1.00 81.00 81 PHE A N 1
ATOM 606 C CA . PHE A 1 81 ? 76.436 24.921 -97.053 1.00 81.00 81 PHE A CA 1
ATOM 607 C C . PHE A 1 81 ? 75.752 25.856 -98.048 1.00 81.00 81 PHE A C 1
ATOM 609 O O . PHE A 1 81 ? 76.038 27.054 -98.089 1.00 81.00 81 PHE A O 1
ATOM 616 N N . ALA A 1 82 ? 74.828 25.314 -98.837 1.00 79.88 82 ALA A N 1
ATOM 617 C CA . ALA A 1 82 ? 73.988 26.086 -99.743 1.00 79.88 82 ALA A CA 1
ATOM 618 C C . ALA A 1 82 ? 72.541 25.567 -99.685 1.00 79.88 82 ALA A C 1
ATOM 620 O O . ALA A 1 82 ? 72.325 24.367 -99.805 1.00 79.88 82 ALA A O 1
ATOM 621 N N . PRO A 1 83 ? 71.526 26.432 -99.539 1.00 74.38 83 PRO A N 1
ATOM 622 C CA . PRO A 1 83 ? 70.133 26.007 -99.357 1.00 74.38 83 PRO A CA 1
ATOM 623 C C . PRO A 1 83 ? 69.454 25.501 -100.642 1.00 74.38 83 PRO A C 1
ATOM 625 O O . PRO A 1 83 ? 68.264 25.221 -100.642 1.00 74.38 83 PRO A O 1
ATOM 628 N N . SER A 1 84 ? 70.160 25.434 -101.776 1.00 77.06 84 SER A N 1
ATOM 629 C CA . SER A 1 84 ? 69.627 24.836 -103.005 1.00 77.06 84 SER A CA 1
ATOM 630 C C . SER A 1 84 ? 70.745 24.346 -103.917 1.00 77.06 84 SER A C 1
ATOM 632 O O . SER A 1 84 ? 71.842 24.910 -103.922 1.00 77.06 84 SER A O 1
ATOM 634 N N . LEU A 1 85 ? 70.443 23.347 -104.752 1.00 75.06 85 LEU A N 1
ATOM 635 C CA . LEU A 1 85 ? 71.389 22.785 -105.721 1.00 75.06 85 LEU A CA 1
ATOM 636 C C . LEU A 1 85 ? 71.958 23.857 -106.671 1.00 75.06 85 LEU A C 1
ATOM 638 O O . LEU A 1 85 ? 73.152 23.869 -106.949 1.00 75.06 85 LEU A O 1
ATOM 642 N N . ALA A 1 86 ? 71.118 24.796 -107.121 1.00 75.56 86 ALA A N 1
ATOM 643 C CA . ALA A 1 86 ? 71.527 25.873 -108.025 1.00 75.56 86 ALA A CA 1
ATOM 644 C C . ALA A 1 86 ? 72.530 26.837 -107.371 1.00 75.56 86 ALA A C 1
ATOM 646 O O . ALA A 1 86 ? 73.506 27.250 -107.997 1.00 75.56 86 ALA A O 1
ATOM 647 N N . GLN A 1 87 ? 72.323 27.174 -106.095 1.00 76.88 87 GLN A N 1
ATOM 648 C CA . GLN A 1 87 ? 73.279 27.991 -105.345 1.00 76.88 87 GLN A CA 1
ATOM 649 C C . GLN A 1 87 ? 74.552 27.208 -105.024 1.00 76.88 87 GLN A C 1
ATOM 651 O O . GLN A 1 87 ? 75.636 27.783 -105.064 1.00 76.88 87 GLN A O 1
ATOM 656 N N . ALA A 1 88 ? 74.436 25.900 -104.782 1.00 75.50 88 ALA A N 1
ATOM 657 C CA . ALA A 1 88 ? 75.582 25.042 -104.525 1.00 75.50 88 ALA A CA 1
ATOM 658 C C . ALA A 1 88 ? 76.533 24.968 -105.729 1.00 75.50 88 ALA A C 1
ATOM 660 O O . ALA A 1 88 ? 77.742 25.075 -105.554 1.00 75.50 88 ALA A O 1
ATOM 661 N N . THR A 1 89 ? 76.000 24.876 -106.955 1.00 74.19 89 THR A N 1
ATOM 662 C CA . THR A 1 89 ? 76.814 24.871 -108.184 1.00 74.19 89 THR A CA 1
ATOM 663 C C . THR A 1 89 ? 77.529 26.193 -108.452 1.00 74.19 89 THR A C 1
ATOM 665 O O . THR A 1 89 ? 78.638 26.184 -108.975 1.00 74.19 89 THR A O 1
ATOM 668 N N . VAL A 1 90 ? 76.917 27.326 -108.087 1.00 78.62 90 VAL A N 1
ATOM 669 C CA . VAL A 1 90 ? 77.549 28.649 -108.232 1.00 78.62 90 VAL A CA 1
ATOM 670 C C . VAL A 1 90 ? 78.680 28.805 -107.222 1.00 78.62 90 VAL A C 1
ATOM 672 O O . VAL A 1 90 ? 79.770 29.224 -107.594 1.00 78.62 90 VAL A O 1
ATOM 675 N N . LEU A 1 91 ? 78.444 28.405 -105.969 1.00 76.88 91 LEU A N 1
ATOM 676 C CA . LEU A 1 91 ? 79.464 28.440 -104.923 1.00 76.88 91 LEU A CA 1
ATOM 677 C C . LEU A 1 91 ? 80.647 27.524 -105.253 1.00 76.88 91 LEU A C 1
ATOM 679 O O . LEU A 1 91 ? 81.780 27.922 -105.029 1.00 76.88 91 LEU A O 1
ATOM 683 N N . LEU A 1 92 ? 80.407 26.346 -105.840 1.00 76.38 92 LEU A N 1
ATOM 684 C CA . LEU A 1 92 ? 81.469 25.416 -106.242 1.00 76.38 92 LEU A CA 1
ATOM 685 C C . LEU A 1 92 ? 82.501 26.052 -107.192 1.00 76.38 92 LEU A C 1
ATOM 687 O O . LEU A 1 92 ? 83.679 25.728 -107.113 1.00 76.38 92 LEU A O 1
ATOM 691 N N . ALA A 1 93 ? 82.076 26.967 -108.068 1.00 72.69 93 ALA A N 1
ATOM 692 C CA . ALA A 1 93 ? 82.961 27.619 -109.036 1.00 72.69 93 ALA A CA 1
ATOM 693 C C . ALA A 1 93 ? 83.909 28.663 -108.409 1.00 72.69 93 ALA A C 1
ATOM 695 O O . ALA A 1 93 ? 84.888 29.053 -109.042 1.00 72.69 93 ALA A O 1
ATOM 696 N N . GLU A 1 94 ? 83.614 29.126 -107.192 1.00 72.56 94 GLU A N 1
ATOM 697 C CA . GLU A 1 94 ? 84.407 30.120 -106.452 1.00 72.56 94 GLU A CA 1
ATOM 698 C C . GLU A 1 94 ? 85.292 29.490 -105.363 1.00 72.56 94 GLU A C 1
ATOM 700 O O . GLU A 1 94 ? 86.033 30.198 -104.677 1.00 72.56 94 GLU A O 1
ATOM 705 N N . LEU A 1 95 ? 85.197 28.172 -105.185 1.00 75.56 95 LEU A N 1
ATOM 706 C CA . LEU A 1 95 ? 85.877 27.42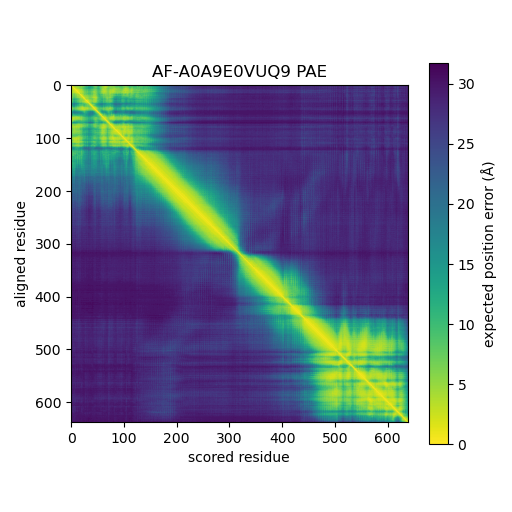1 -104.136 1.00 75.56 95 LEU A CA 1
ATOM 707 C C . LEU A 1 95 ? 87.200 26.829 -104.633 1.00 75.56 95 LEU A C 1
ATOM 709 O O . LEU A 1 95 ? 87.393 26.584 -105.825 1.00 75.56 95 LEU A O 1
ATOM 713 N N . GLU A 1 96 ? 88.132 26.614 -103.708 1.00 71.94 96 GLU A N 1
ATOM 714 C CA . GLU A 1 96 ? 89.408 25.966 -104.024 1.00 71.94 96 GLU A CA 1
ATOM 715 C C . GLU A 1 96 ? 89.220 24.448 -104.217 1.00 71.94 96 GLU A C 1
ATOM 717 O O . GLU A 1 96 ? 88.272 23.868 -103.696 1.00 71.94 96 GLU A O 1
ATOM 722 N N . GLU A 1 97 ? 90.138 23.770 -104.922 1.00 66.81 97 GLU A N 1
ATOM 723 C CA . GLU A 1 97 ? 90.020 22.334 -105.282 1.00 66.81 97 GLU A CA 1
ATOM 724 C C . GLU A 1 97 ? 89.801 21.382 -104.082 1.00 66.81 97 GLU A C 1
ATOM 726 O O . GLU A 1 97 ? 89.370 20.245 -104.256 1.00 66.81 97 GLU A O 1
ATOM 731 N N . HIS A 1 98 ? 90.077 21.833 -102.855 1.00 71.31 98 HIS A N 1
ATOM 732 C CA . HIS A 1 98 ? 89.925 21.069 -101.613 1.00 71.31 98 HIS A CA 1
ATOM 733 C C . HIS A 1 98 ? 88.662 21.426 -100.798 1.00 71.31 98 HIS A C 1
ATOM 735 O O . HIS A 1 98 ? 88.453 20.871 -99.713 1.00 71.31 98 HIS A O 1
ATOM 741 N N . GLU A 1 99 ? 87.842 22.362 -101.282 1.00 80.44 99 GLU A N 1
ATOM 742 C CA . GLU A 1 99 ? 86.577 22.790 -100.680 1.00 80.44 99 GLU A CA 1
ATOM 743 C C . GLU A 1 99 ? 85.383 22.141 -101.418 1.00 80.44 99 GLU A C 1
ATOM 745 O O . GLU A 1 99 ? 85.452 21.775 -102.590 1.00 80.44 99 GLU A O 1
ATOM 750 N N . SER A 1 100 ? 84.263 21.950 -100.720 1.00 81.25 100 SER A N 1
ATOM 751 C CA . SER A 1 100 ? 83.059 21.298 -101.273 1.00 81.25 100 SER A CA 1
ATOM 752 C C . SER A 1 100 ? 81.784 21.949 -100.743 1.00 81.25 100 SER A C 1
ATOM 754 O O . SER A 1 100 ? 81.839 22.689 -99.762 1.00 81.25 100 SER A O 1
ATOM 756 N N . VAL A 1 101 ? 80.629 21.701 -101.371 1.00 82.75 101 VAL A N 1
ATOM 757 C CA . VAL A 1 101 ? 79.347 22.321 -100.983 1.00 82.75 101 VAL A CA 1
ATOM 758 C C . VAL A 1 101 ? 78.277 21.268 -100.737 1.00 82.75 101 VAL A C 1
ATOM 760 O O . VAL A 1 101 ? 78.083 20.392 -101.573 1.00 82.75 101 VAL A O 1
ATOM 763 N N . ILE A 1 102 ? 77.540 21.369 -99.632 1.00 82.31 102 ILE A N 1
ATOM 764 C CA . ILE A 1 102 ? 76.422 20.482 -99.306 1.00 82.31 102 ILE A CA 1
ATOM 765 C C . ILE A 1 102 ? 75.097 21.240 -99.155 1.00 82.31 102 ILE A C 1
ATOM 767 O O . ILE A 1 102 ? 75.060 22.367 -98.654 1.00 82.31 102 ILE A O 1
ATOM 771 N N . THR A 1 103 ? 74.000 20.615 -99.582 1.00 81.81 103 THR A N 1
ATOM 772 C CA . THR A 1 103 ? 72.636 21.118 -99.366 1.00 81.81 103 THR A CA 1
ATOM 773 C C . THR A 1 103 ? 72.003 20.578 -98.082 1.00 81.81 103 THR A C 1
ATOM 775 O O . THR A 1 103 ? 72.448 19.576 -97.524 1.00 81.81 103 THR A O 1
ATOM 778 N N . ASP A 1 104 ? 70.941 21.230 -97.608 1.00 73.81 104 ASP A N 1
ATOM 779 C CA . ASP A 1 104 ? 70.109 20.783 -96.477 1.00 73.81 104 ASP A CA 1
ATOM 780 C C . ASP A 1 104 ? 69.459 19.409 -96.727 1.00 73.81 104 ASP A C 1
ATOM 782 O O . ASP A 1 104 ? 69.325 18.597 -95.809 1.00 73.81 104 ASP A O 1
ATOM 786 N N . GLU A 1 105 ? 69.147 19.102 -97.987 1.00 68.19 105 GLU A N 1
ATOM 787 C CA . GLU A 1 105 ? 68.655 17.790 -98.426 1.00 68.19 105 GLU A CA 1
ATOM 788 C C . GLU A 1 105 ? 69.728 16.679 -98.433 1.00 68.19 105 GLU A C 1
ATOM 790 O O . GLU A 1 105 ? 69.389 15.509 -98.616 1.00 68.19 105 GLU A O 1
ATOM 795 N N . GLY A 1 106 ? 71.007 17.008 -98.200 1.00 69.88 106 GLY A N 1
ATOM 796 C CA . GLY A 1 106 ? 72.106 16.036 -98.123 1.00 69.88 106 GLY A CA 1
ATOM 797 C C . GLY A 1 106 ? 72.804 15.729 -99.456 1.00 69.88 106 GLY A C 1
ATOM 798 O O . GLY A 1 106 ? 73.447 14.685 -99.584 1.00 69.88 106 GLY A O 1
ATOM 799 N N . VAL A 1 107 ? 72.695 16.614 -100.456 1.00 78.00 107 VAL A N 1
ATOM 800 C CA . VAL A 1 107 ? 73.426 16.497 -101.732 1.00 78.00 107 VAL A CA 1
ATOM 801 C C . VAL A 1 107 ? 74.782 17.180 -101.606 1.00 78.00 107 VAL A C 1
ATOM 803 O O . VAL A 1 107 ? 74.837 18.376 -101.325 1.00 78.00 107 VAL A O 1
ATOM 806 N N . TRP A 1 108 ? 75.871 16.441 -101.828 1.00 81.19 108 TRP A N 1
ATOM 807 C CA . TRP A 1 108 ? 77.239 16.918 -101.609 1.00 81.19 108 TRP A CA 1
ATOM 808 C C . TRP A 1 108 ? 78.016 17.026 -102.927 1.00 81.19 108 TRP A C 1
ATOM 810 O O . TRP A 1 108 ? 78.275 16.025 -103.595 1.00 81.19 108 TRP A O 1
ATOM 820 N N . LEU A 1 109 ? 78.376 18.251 -103.312 1.00 76.50 109 LEU A N 1
ATOM 821 C CA . LEU A 1 109 ? 79.086 18.588 -104.543 1.00 76.50 109 LEU A CA 1
ATOM 822 C C . LEU A 1 109 ? 80.574 18.852 -104.270 1.00 76.50 109 LEU A C 1
ATOM 824 O O . LEU A 1 109 ? 80.920 19.610 -103.364 1.00 76.50 109 LEU A O 1
ATOM 828 N N . HIS A 1 110 ? 81.432 18.273 -105.106 1.00 78.31 110 HIS A N 1
ATOM 829 C CA . HIS A 1 110 ? 82.886 18.441 -105.133 1.00 78.31 110 HIS A CA 1
ATOM 830 C C . HIS A 1 110 ? 83.318 18.869 -106.544 1.00 78.31 110 HIS A C 1
ATOM 832 O O . HIS A 1 110 ? 82.554 18.688 -107.494 1.00 78.31 110 HIS A O 1
ATOM 838 N N . ALA A 1 111 ? 84.541 19.387 -106.704 1.00 68.75 111 ALA A N 1
ATOM 839 C CA . ALA A 1 111 ? 85.083 19.750 -108.021 1.00 68.75 111 ALA A CA 1
ATOM 840 C C . ALA A 1 111 ? 85.034 18.580 -109.032 1.00 68.75 111 ALA A C 1
ATOM 842 O O . ALA A 1 111 ? 84.754 18.790 -110.211 1.00 68.75 111 ALA A O 1
ATOM 843 N N . ASP A 1 112 ? 85.199 17.346 -108.538 1.00 62.19 112 ASP A N 1
ATOM 844 C CA . ASP A 1 112 ? 85.330 16.137 -109.359 1.00 62.19 112 ASP A CA 1
ATOM 845 C C . ASP A 1 112 ? 84.048 15.279 -109.436 1.00 62.19 112 ASP A C 1
ATOM 847 O O . ASP A 1 112 ? 84.029 14.252 -110.120 1.00 62.19 112 ASP A O 1
ATOM 851 N N . GLY A 1 113 ? 82.960 15.653 -108.744 1.00 71.50 113 GLY A N 1
ATOM 852 C CA . GLY A 1 113 ? 81.724 14.857 -108.740 1.00 71.50 113 GLY A CA 1
ATOM 853 C C . GLY A 1 113 ? 80.644 15.288 -107.740 1.00 71.50 113 GLY A C 1
ATOM 854 O O . GLY A 1 113 ? 80.844 16.168 -106.907 1.00 71.50 113 GLY A O 1
ATOM 855 N N . VAL A 1 114 ? 79.474 14.640 -107.811 1.00 77.88 114 VAL A N 1
ATOM 856 C CA . VAL A 1 114 ? 78.313 14.895 -106.934 1.00 77.88 114 VAL A CA 1
ATOM 857 C C . VAL A 1 114 ? 77.843 13.596 -106.278 1.00 77.88 114 VAL A C 1
ATOM 859 O O . VAL A 1 114 ? 77.638 12.595 -106.965 1.00 77.88 114 VAL A O 1
ATOM 862 N N . SER A 1 115 ? 77.621 13.634 -104.964 1.00 75.44 115 SER A N 1
ATOM 863 C CA . SER A 1 115 ? 77.106 12.524 -104.156 1.00 75.44 115 SER A CA 1
ATOM 864 C C . SER A 1 115 ? 75.679 12.812 -103.687 1.00 75.44 115 SER A C 1
ATOM 866 O O . SER A 1 115 ? 75.421 13.831 -103.045 1.00 75.44 115 SER A O 1
ATOM 868 N N . PHE A 1 116 ? 74.752 11.895 -103.970 1.00 73.12 116 PHE A N 1
ATOM 869 C CA . PHE A 1 116 ? 73.364 11.960 -103.504 1.00 73.12 116 PHE A CA 1
ATOM 870 C C . PHE A 1 116 ? 73.171 11.004 -102.323 1.00 73.12 116 PHE A C 1
ATOM 872 O O . PHE A 1 116 ? 73.022 9.802 -102.525 1.00 73.12 116 PHE A O 1
ATOM 879 N N . ASN A 1 117 ? 73.151 11.531 -101.098 1.00 64.75 117 ASN A N 1
ATOM 880 C CA . ASN A 1 117 ? 72.908 10.742 -99.888 1.00 64.75 117 ASN A CA 1
ATOM 881 C C . ASN A 1 117 ? 71.509 11.034 -99.334 1.00 64.75 117 ASN A C 1
ATOM 883 O O . ASN A 1 117 ? 71.333 11.712 -98.323 1.00 64.75 117 ASN A O 1
ATOM 887 N N . ALA A 1 118 ? 70.492 10.514 -100.022 1.00 55.00 118 ALA A N 1
ATOM 888 C CA . ALA A 1 118 ? 69.108 10.577 -99.568 1.00 55.00 118 ALA A CA 1
ATOM 889 C C . ALA A 1 118 ? 68.749 9.307 -98.768 1.00 55.00 118 ALA A C 1
ATOM 891 O O . ALA A 1 118 ? 68.374 8.291 -99.344 1.00 55.00 118 ALA A O 1
ATOM 892 N N . HIS A 1 119 ? 68.867 9.347 -97.437 1.00 56.81 119 HIS A N 1
ATOM 893 C CA . HIS A 1 119 ? 68.307 8.320 -96.533 1.00 56.81 119 HIS A CA 1
ATOM 894 C C . HIS A 1 119 ? 66.977 8.767 -95.909 1.00 56.81 119 HIS A C 1
ATOM 896 O O . HIS A 1 119 ? 66.814 9.955 -95.645 1.00 56.81 119 HIS A O 1
ATOM 902 N N . ASP A 1 120 ? 66.027 7.855 -95.679 1.00 51.16 120 ASP A N 1
ATOM 903 C CA . ASP A 1 120 ? 64.715 8.180 -95.094 1.00 51.16 120 ASP A CA 1
ATOM 904 C C . ASP A 1 120 ? 64.840 8.887 -93.730 1.00 51.16 120 ASP A C 1
ATOM 906 O O . ASP A 1 120 ? 65.710 8.579 -92.918 1.00 51.16 120 ASP A O 1
ATOM 910 N N . ALA A 1 121 ? 63.943 9.843 -93.465 1.00 52.59 121 ALA A N 1
ATOM 911 C CA . ALA A 1 121 ? 64.010 10.787 -92.340 1.00 52.59 121 ALA A CA 1
ATOM 912 C C . ALA A 1 121 ? 63.979 10.161 -90.921 1.00 52.59 121 ALA A C 1
ATOM 914 O O . ALA A 1 121 ? 64.088 10.891 -89.938 1.00 52.59 121 ALA A O 1
ATOM 915 N N . GLY A 1 122 ? 63.815 8.839 -90.800 1.00 52.47 122 GLY A N 1
ATOM 916 C CA . GLY A 1 122 ? 63.712 8.118 -89.526 1.00 52.47 122 GLY A CA 1
ATOM 917 C C . GLY A 1 122 ? 65.040 7.676 -88.899 1.00 52.47 122 GLY A C 1
ATOM 918 O O . GLY A 1 122 ? 65.059 7.408 -87.702 1.00 52.47 122 GLY A O 1
ATOM 919 N N . ASP A 1 123 ? 66.139 7.636 -89.660 1.00 54.94 123 ASP A N 1
ATOM 920 C CA . ASP A 1 123 ? 67.414 7.044 -89.208 1.00 54.94 123 ASP A CA 1
ATOM 921 C C . ASP A 1 123 ? 68.440 8.059 -88.666 1.00 54.94 123 ASP A C 1
ATOM 923 O O . ASP A 1 123 ? 69.583 7.703 -88.381 1.00 54.94 123 ASP A O 1
ATOM 927 N N . SER A 1 124 ? 68.046 9.323 -88.464 1.00 62.81 124 SER A N 1
ATOM 928 C CA . SER A 1 124 ? 68.964 10.341 -87.936 1.00 62.81 124 SER A CA 1
ATOM 929 C C . SER A 1 124 ? 69.224 10.155 -86.436 1.00 62.81 124 SER A C 1
ATOM 931 O O . SER A 1 124 ? 68.355 10.384 -85.583 1.00 62.81 124 SER A O 1
ATOM 933 N N . ILE A 1 125 ? 70.461 9.793 -86.089 1.00 67.00 125 ILE A N 1
ATOM 934 C CA . ILE A 1 125 ? 70.891 9.487 -84.710 1.00 67.00 125 ILE A CA 1
ATOM 935 C C . ILE A 1 125 ? 70.765 10.723 -83.801 1.00 67.00 125 ILE A C 1
ATOM 937 O O . ILE A 1 125 ? 70.424 10.620 -82.617 1.00 67.00 125 ILE A O 1
ATOM 941 N N . LEU A 1 126 ? 70.991 11.912 -84.365 1.00 66.62 126 LEU A N 1
ATOM 942 C CA . LEU A 1 126 ? 70.929 13.190 -83.650 1.00 66.62 126 LEU A CA 1
ATOM 943 C C . LEU A 1 126 ? 69.491 13.581 -83.269 1.00 66.62 126 LEU A C 1
ATOM 945 O O . LEU A 1 126 ? 69.270 14.171 -82.205 1.00 66.62 126 LEU A O 1
ATOM 949 N N . VAL A 1 127 ? 68.504 13.214 -84.091 1.00 67.88 127 VAL A N 1
ATOM 950 C CA . VAL A 1 127 ? 67.081 13.471 -83.816 1.00 67.88 127 VAL A CA 1
ATOM 951 C C . VAL A 1 127 ? 66.587 12.577 -82.670 1.00 67.88 127 VAL A C 1
ATOM 953 O O . VAL A 1 127 ? 65.997 13.079 -81.707 1.00 67.88 127 VAL A O 1
ATOM 956 N N . LEU A 1 128 ? 66.925 11.283 -82.694 1.00 70.75 128 LEU A N 1
ATOM 957 C CA . LEU A 1 128 ? 66.548 10.313 -81.655 1.00 70.75 128 LEU A CA 1
ATOM 958 C C . LEU A 1 128 ? 67.150 10.641 -80.275 1.00 70.75 128 LEU A C 1
ATOM 960 O O . LEU A 1 128 ? 66.477 10.516 -79.245 1.00 70.75 128 LEU A O 1
ATOM 964 N N . GLU A 1 129 ? 68.406 11.103 -80.210 1.00 73.19 129 GLU A N 1
ATOM 965 C CA . GLU A 1 129 ? 69.034 11.463 -78.930 1.00 73.19 129 GLU A CA 1
ATOM 966 C C . GLU A 1 129 ? 68.361 12.691 -78.285 1.00 73.19 129 GLU A C 1
ATOM 968 O O . GLU A 1 129 ? 68.190 12.760 -77.059 1.00 73.19 129 GLU A O 1
ATOM 973 N N . LYS A 1 130 ? 67.914 13.649 -79.106 1.00 72.38 130 LYS A N 1
ATOM 974 C CA . LYS A 1 130 ? 67.173 14.836 -78.659 1.00 72.38 130 LYS A CA 1
ATOM 975 C C . LYS A 1 130 ? 65.791 14.463 -78.113 1.00 72.38 130 LYS A C 1
ATOM 977 O O . LYS A 1 130 ? 65.407 14.954 -77.046 1.00 72.38 130 LYS A O 1
ATOM 982 N N . GLU A 1 131 ? 65.077 13.550 -78.772 1.00 75.94 131 GLU A N 1
ATOM 983 C CA . GLU A 1 131 ? 63.791 13.025 -78.290 1.00 75.94 131 GLU A CA 1
ATOM 984 C C . GLU A 1 131 ? 63.929 12.251 -76.977 1.00 75.94 131 GLU A C 1
ATOM 986 O O . GLU A 1 131 ? 63.189 12.511 -76.023 1.00 75.94 131 GLU A O 1
ATOM 991 N N . LYS A 1 132 ? 64.938 11.379 -76.864 1.00 80.25 132 LYS A N 1
ATOM 992 C CA . LYS A 1 132 ? 65.236 10.650 -75.623 1.00 80.25 132 LYS A CA 1
ATOM 993 C C . LYS A 1 132 ? 65.479 11.601 -74.453 1.00 80.25 132 LYS A C 1
ATOM 995 O O . LYS A 1 132 ? 64.955 11.386 -73.356 1.00 80.25 132 LYS A O 1
ATOM 1000 N N . ARG A 1 133 ? 66.240 12.682 -74.661 1.00 79.81 133 ARG A N 1
ATOM 1001 C CA . ARG A 1 133 ? 66.479 13.702 -73.622 1.00 79.81 133 ARG A CA 1
ATOM 1002 C C . ARG A 1 133 ? 65.183 14.398 -73.204 1.00 79.81 133 ARG A C 1
ATOM 1004 O O . ARG A 1 133 ? 64.953 14.568 -72.005 1.00 79.81 133 ARG A O 1
ATOM 1011 N N . LYS A 1 134 ? 64.318 14.744 -74.163 1.00 80.81 134 LYS A N 1
ATOM 1012 C CA . LYS A 1 134 ? 63.008 15.359 -73.896 1.00 80.81 134 LYS A CA 1
ATOM 1013 C C . LYS A 1 134 ? 62.107 14.433 -73.067 1.00 80.81 134 LYS A C 1
ATOM 1015 O O . LYS A 1 134 ? 61.579 14.866 -72.042 1.00 80.81 134 LYS A O 1
ATOM 1020 N N . LEU A 1 135 ? 62.007 13.158 -73.444 1.00 82.75 135 LEU A N 1
ATOM 1021 C CA . LEU A 1 135 ? 61.235 12.142 -72.717 1.00 82.75 135 LEU A CA 1
ATOM 1022 C C . LEU A 1 135 ? 61.790 11.885 -71.309 1.00 82.75 135 LEU A C 1
ATOM 1024 O O . LEU A 1 135 ? 61.028 11.800 -70.349 1.00 82.75 135 LEU A O 1
ATOM 1028 N N . THR A 1 136 ? 63.115 11.845 -71.148 1.00 85.75 136 THR A N 1
ATOM 1029 C CA . THR A 1 136 ? 63.749 11.643 -69.832 1.00 85.75 136 THR A CA 1
ATOM 1030 C C . THR A 1 136 ? 63.466 12.817 -68.887 1.00 85.75 136 THR A C 1
ATOM 1032 O O . THR A 1 136 ? 63.168 12.623 -67.707 1.00 85.75 136 THR A O 1
ATOM 1035 N N . GLN A 1 137 ? 63.492 14.052 -69.401 1.00 85.06 137 GLN A N 1
ATOM 1036 C CA . GLN A 1 137 ? 63.095 15.226 -68.622 1.00 85.06 137 GLN A CA 1
ATOM 1037 C C . GLN A 1 137 ? 61.611 15.180 -68.240 1.00 85.06 137 GLN A C 1
ATOM 1039 O O . GLN A 1 137 ? 61.279 15.473 -67.089 1.00 85.06 137 GLN A O 1
ATOM 1044 N N . GLN A 1 138 ? 60.727 14.783 -69.160 1.00 86.94 138 GLN A N 1
ATOM 1045 C CA . GLN A 1 138 ? 59.298 14.616 -68.877 1.00 86.94 138 GLN A CA 1
ATOM 1046 C C . GLN A 1 138 ? 59.052 13.551 -67.802 1.00 86.94 138 GLN A C 1
ATOM 1048 O O . GLN A 1 138 ? 58.339 13.833 -66.841 1.00 86.94 138 GLN A O 1
ATOM 1053 N N . LEU A 1 139 ? 59.709 12.391 -67.891 1.00 86.38 139 LEU A N 1
ATOM 1054 C CA . LEU A 1 139 ? 59.642 11.336 -66.875 1.00 86.38 139 LEU A CA 1
ATOM 1055 C C . LEU A 1 139 ? 60.102 11.831 -65.503 1.00 86.38 139 LEU A C 1
ATOM 1057 O O . LEU A 1 139 ? 59.433 11.583 -64.505 1.00 86.38 139 LEU A O 1
ATOM 1061 N N . SER A 1 140 ? 61.197 12.593 -65.435 1.00 90.00 140 SER A N 1
ATOM 1062 C CA . SER A 1 140 ? 61.664 13.144 -64.155 1.00 90.00 140 SER A CA 1
ATOM 1063 C C . SER A 1 140 ? 60.666 14.131 -63.532 1.00 90.00 140 SER A C 1
ATOM 1065 O O . SER A 1 140 ? 60.500 14.150 -62.312 1.00 90.00 140 SER A O 1
ATOM 1067 N N . LYS A 1 141 ? 59.970 14.931 -64.355 1.00 90.00 141 LYS A N 1
ATOM 1068 C CA . LYS A 1 141 ? 58.914 15.846 -63.896 1.00 90.00 141 LYS A CA 1
ATOM 1069 C C . LYS A 1 141 ? 57.684 15.079 -63.413 1.00 90.00 141 LYS A C 1
ATOM 1071 O O . LYS A 1 141 ? 57.168 15.395 -62.346 1.00 90.00 141 LYS A O 1
ATOM 1076 N N . LEU A 1 142 ? 57.256 14.065 -64.165 1.00 88.38 142 LEU A N 1
ATOM 1077 C CA . LEU A 1 142 ? 56.137 13.191 -63.806 1.00 88.38 142 LEU A CA 1
ATOM 1078 C C . LEU A 1 142 ? 56.410 12.441 -62.500 1.00 88.38 142 LEU A C 1
ATOM 1080 O O . LEU A 1 142 ? 55.577 12.493 -61.606 1.00 88.38 142 LEU A O 1
ATOM 1084 N N . ASN A 1 143 ? 57.597 11.853 -62.328 1.00 89.12 143 ASN A N 1
ATOM 1085 C CA . ASN A 1 143 ? 57.960 11.141 -61.097 1.00 89.12 143 ASN A CA 1
ATOM 1086 C C . ASN A 1 143 ? 57.992 12.061 -59.870 1.00 89.12 143 ASN A C 1
ATOM 1088 O O . ASN A 1 143 ? 57.540 11.669 -58.796 1.00 89.12 143 ASN A O 1
ATOM 1092 N N . LYS A 1 144 ? 58.466 13.307 -60.018 1.00 91.12 144 LYS A N 1
ATOM 1093 C CA . LYS A 1 144 ? 58.355 14.310 -58.946 1.00 91.12 144 LYS A CA 1
ATOM 1094 C C . LYS A 1 144 ? 56.894 14.636 -58.625 1.00 91.12 144 LYS A C 1
ATOM 1096 O O . LYS A 1 144 ? 56.548 14.729 -57.454 1.00 91.12 144 LYS A O 1
ATOM 1101 N N . GLY A 1 145 ? 56.044 14.775 -59.644 1.00 90.94 145 GLY A N 1
ATOM 1102 C CA . GLY A 1 145 ? 54.607 14.995 -59.466 1.00 90.94 145 GLY A CA 1
ATOM 1103 C C . GLY A 1 145 ? 53.907 13.830 -58.761 1.00 90.94 145 GLY A C 1
ATOM 1104 O O . GLY A 1 145 ? 53.121 14.062 -57.849 1.00 90.94 145 GLY A O 1
ATOM 1105 N N . ILE A 1 146 ? 54.240 12.588 -59.126 1.00 90.12 146 ILE A N 1
ATOM 1106 C CA . ILE A 1 146 ? 53.724 11.374 -58.477 1.00 90.12 146 ILE A CA 1
ATOM 1107 C C . ILE A 1 146 ? 54.113 11.366 -57.000 1.00 90.12 146 ILE A C 1
ATOM 1109 O O . ILE A 1 146 ? 53.235 11.250 -56.157 1.00 90.12 146 ILE A O 1
ATOM 1113 N N . SER A 1 147 ? 55.389 11.593 -56.675 1.00 92.56 147 SER A N 1
ATOM 1114 C CA . SER A 1 147 ? 55.852 11.593 -55.282 1.00 92.56 147 SER A CA 1
ATOM 1115 C C . SER A 1 147 ? 55.171 12.672 -54.424 1.00 92.56 147 SER A C 1
ATOM 1117 O O . SER A 1 147 ? 54.793 12.400 -53.285 1.00 92.56 147 SER A O 1
ATOM 1119 N N . ILE A 1 148 ? 54.951 13.876 -54.970 1.00 93.19 148 ILE A N 1
ATOM 1120 C CA . ILE A 1 148 ? 54.211 14.946 -54.276 1.00 93.19 148 ILE A CA 1
ATOM 1121 C C . ILE A 1 148 ? 52.751 14.536 -54.046 1.00 93.19 148 ILE A C 1
ATOM 1123 O O . ILE A 1 148 ? 52.221 14.722 -52.952 1.00 93.19 148 ILE A O 1
ATOM 1127 N N . ASN A 1 149 ? 52.101 13.958 -55.057 1.00 90.56 149 ASN A N 1
ATOM 1128 C CA . ASN A 1 149 ? 50.710 13.523 -54.949 1.00 90.56 149 ASN A CA 1
ATOM 1129 C C . ASN A 1 149 ? 50.549 12.331 -53.995 1.00 90.56 149 ASN A C 1
ATOM 1131 O O . ASN A 1 149 ? 49.562 12.271 -53.272 1.00 90.56 149 ASN A O 1
ATOM 1135 N N . GLU A 1 150 ? 51.513 11.412 -53.944 1.00 91.94 150 GLU A N 1
ATOM 1136 C CA . GLU A 1 150 ? 51.536 10.307 -52.980 1.00 91.94 150 GLU A CA 1
ATOM 1137 C C . GLU A 1 150 ? 51.670 10.815 -51.541 1.00 91.94 150 GLU A C 1
ATOM 1139 O O . GLU A 1 150 ? 50.952 10.338 -50.660 1.00 91.94 150 GLU A O 1
ATOM 1144 N N . GLN A 1 151 ? 52.526 11.817 -51.305 1.00 92.75 151 GLN A N 1
ATOM 1145 C CA . GLN A 1 151 ? 52.636 12.493 -50.006 1.00 92.75 151 GLN A CA 1
ATOM 1146 C C . GLN A 1 151 ? 51.352 13.245 -49.629 1.00 92.75 151 GLN A C 1
ATOM 1148 O O . GLN A 1 151 ? 50.908 13.175 -48.485 1.00 92.75 151 GLN A O 1
ATOM 1153 N N . ALA A 1 152 ? 50.720 13.932 -50.584 1.00 92.06 152 ALA A N 1
ATOM 1154 C CA . ALA A 1 152 ? 49.441 14.605 -50.358 1.00 92.06 152 ALA A CA 1
ATOM 1155 C C . ALA A 1 152 ? 48.298 13.610 -50.085 1.00 92.06 152 ALA A C 1
ATOM 1157 O O . ALA A 1 152 ? 47.421 13.873 -49.268 1.00 92.06 152 ALA A O 1
ATOM 1158 N N . LEU A 1 153 ? 48.311 12.448 -50.743 1.00 92.31 153 LEU A N 1
ATOM 1159 C CA . LEU A 1 153 ? 47.326 11.393 -50.522 1.00 92.31 153 LEU A CA 1
ATOM 1160 C C . LEU A 1 153 ? 47.490 10.749 -49.143 1.00 92.31 153 LEU A C 1
ATOM 1162 O O . LEU A 1 153 ? 46.495 10.455 -48.486 1.00 92.31 153 LEU A O 1
ATOM 1166 N N . THR A 1 154 ? 48.729 10.520 -48.702 1.00 93.81 154 THR A N 1
ATOM 1167 C CA . THR A 1 154 ? 48.992 9.979 -47.360 1.00 93.81 154 THR A CA 1
ATOM 1168 C C . THR A 1 154 ? 48.572 10.964 -46.278 1.00 93.81 154 THR A C 1
ATOM 1170 O O . THR A 1 154 ? 47.814 10.579 -45.395 1.00 93.81 154 THR A O 1
ATOM 1173 N N . SER A 1 155 ? 48.928 12.245 -46.397 1.00 93.38 155 SER A N 1
ATOM 1174 C CA . SER A 1 155 ? 48.493 13.254 -45.422 1.00 93.38 155 SER A CA 1
ATOM 1175 C C . SER A 1 155 ? 46.971 13.439 -45.393 1.00 93.38 155 SER A C 1
ATOM 1177 O O . SER A 1 155 ? 46.393 13.580 -44.317 1.00 93.38 155 SER A O 1
ATOM 1179 N N . ALA A 1 156 ? 46.299 13.375 -46.547 1.00 90.69 156 ALA A N 1
ATOM 1180 C CA . ALA A 1 156 ? 44.839 13.418 -46.615 1.00 90.69 156 ALA A CA 1
ATOM 1181 C C . ALA A 1 156 ? 44.183 12.186 -45.967 1.00 90.69 156 ALA A C 1
ATOM 1183 O O . ALA A 1 156 ? 43.153 12.323 -45.309 1.00 90.69 156 ALA A O 1
ATOM 1184 N N . ARG A 1 157 ? 44.774 10.992 -46.116 1.00 93.25 157 ARG A N 1
ATOM 1185 C CA . ARG A 1 157 ? 44.303 9.765 -45.449 1.00 93.25 157 ARG A CA 1
ATOM 1186 C C . ARG A 1 157 ? 44.459 9.844 -43.935 1.00 93.25 157 ARG A C 1
ATOM 1188 O O . ARG A 1 157 ? 43.521 9.492 -43.226 1.00 93.25 157 ARG A O 1
ATOM 1195 N N . ASP A 1 158 ? 45.591 10.344 -43.453 1.00 93.25 158 ASP A N 1
ATOM 1196 C CA . ASP A 1 158 ? 45.826 10.515 -42.017 1.00 93.25 158 ASP A CA 1
ATOM 1197 C C . ASP A 1 158 ? 44.846 11.538 -41.423 1.00 93.25 158 ASP A C 1
ATOM 1199 O O . ASP A 1 158 ? 44.233 11.289 -40.384 1.00 93.25 158 ASP A O 1
ATOM 1203 N N . ALA A 1 159 ? 44.614 12.651 -42.128 1.00 92.56 159 ALA A N 1
ATOM 1204 C CA . ALA A 1 159 ? 43.621 13.648 -41.734 1.00 92.56 159 ALA A CA 1
ATOM 1205 C C . ALA A 1 159 ? 42.193 13.076 -41.721 1.00 92.56 159 ALA A C 1
ATOM 1207 O O . ALA A 1 159 ? 41.433 13.340 -40.790 1.00 92.56 159 ALA A O 1
ATOM 1208 N N . LEU A 1 160 ? 41.827 12.263 -42.718 1.00 92.31 160 LEU A N 1
ATOM 1209 C CA . LEU A 1 160 ? 40.527 11.592 -42.758 1.00 92.31 160 LEU A CA 1
ATOM 1210 C C . LEU A 1 160 ? 40.363 10.629 -41.575 1.00 92.31 160 LEU A C 1
ATOM 1212 O O . LEU A 1 160 ? 39.327 10.646 -40.916 1.00 92.31 160 LEU A O 1
ATOM 1216 N N . MET A 1 161 ? 41.392 9.839 -41.264 1.00 93.94 161 MET A N 1
ATOM 1217 C CA . MET A 1 161 ? 41.369 8.890 -40.149 1.00 93.94 161 MET A CA 1
ATOM 1218 C C . MET A 1 161 ? 41.221 9.595 -38.791 1.00 93.94 161 MET A C 1
ATOM 1220 O O . MET A 1 161 ? 40.469 9.129 -37.930 1.00 93.94 161 MET A O 1
ATOM 1224 N N . GLU A 1 162 ? 41.889 10.737 -38.608 1.00 93.75 162 GLU A N 1
ATOM 1225 C CA . GLU A 1 162 ? 41.725 11.612 -37.441 1.00 93.75 162 GLU A CA 1
ATOM 1226 C C . GLU A 1 162 ? 40.292 12.153 -37.338 1.00 93.75 162 GLU A C 1
ATOM 1228 O O . GLU A 1 162 ? 39.673 12.063 -36.276 1.00 93.75 162 GLU A O 1
ATOM 1233 N N . VAL A 1 163 ? 39.718 12.655 -38.435 1.00 92.94 163 VAL A N 1
ATOM 1234 C CA . VAL A 1 163 ? 38.335 13.163 -38.446 1.00 92.94 163 VAL A CA 1
ATOM 1235 C C . VAL A 1 163 ? 37.331 12.046 -38.155 1.00 92.94 163 VAL A C 1
ATOM 1237 O O . VAL A 1 163 ? 36.435 12.227 -37.333 1.00 92.94 163 VAL A O 1
ATOM 1240 N N . GLU A 1 164 ? 37.488 10.865 -38.752 1.00 92.94 164 GLU A N 1
ATOM 1241 C CA . GLU A 1 164 ? 36.628 9.709 -38.471 1.00 92.94 164 GLU A CA 1
ATOM 1242 C C . GLU A 1 164 ? 36.704 9.270 -37.007 1.00 92.94 164 GLU A C 1
ATOM 1244 O O . GLU A 1 164 ? 35.693 8.878 -36.417 1.00 92.94 164 GLU A O 1
ATOM 1249 N N . LYS A 1 165 ? 37.892 9.341 -36.397 1.00 93.69 165 LYS A N 1
ATOM 1250 C CA . LYS A 1 165 ? 38.065 9.079 -34.968 1.00 93.69 165 LYS A CA 1
ATOM 1251 C C . LYS A 1 165 ? 37.293 10.097 -34.125 1.00 93.69 165 LYS A C 1
ATOM 1253 O O . LYS A 1 165 ? 36.507 9.673 -33.281 1.00 93.69 165 LYS A O 1
ATOM 1258 N N . HIS A 1 166 ? 37.418 11.391 -34.416 1.00 92.69 166 HIS A N 1
ATOM 1259 C CA . HIS A 1 166 ? 36.664 12.440 -33.720 1.00 92.69 166 HIS A CA 1
ATOM 1260 C C . HIS A 1 166 ? 35.146 12.278 -33.892 1.00 92.69 166 HIS A C 1
ATOM 1262 O O . HIS A 1 166 ? 34.394 12.442 -32.936 1.00 92.69 166 HIS A O 1
ATOM 1268 N N . VAL A 1 167 ? 34.673 11.895 -35.083 1.00 92.88 167 VAL A N 1
ATOM 1269 C CA . VAL A 1 167 ? 33.245 11.622 -35.325 1.00 92.88 167 VAL A CA 1
ATOM 1270 C C . VAL A 1 167 ? 32.759 10.428 -34.499 1.00 92.88 167 VAL A C 1
ATOM 1272 O O . VAL A 1 167 ? 31.662 10.481 -33.942 1.00 92.88 167 VAL A O 1
ATOM 1275 N N . ARG A 1 168 ? 33.554 9.355 -34.385 1.00 92.62 168 ARG A N 1
ATOM 1276 C CA . ARG A 1 168 ? 33.217 8.206 -33.526 1.00 92.62 168 ARG A CA 1
ATOM 1277 C C . ARG A 1 168 ? 33.150 8.600 -32.052 1.00 92.62 168 ARG A C 1
ATOM 1279 O O . ARG A 1 168 ? 32.192 8.224 -31.383 1.00 92.62 168 ARG A O 1
ATOM 1286 N N . GLU A 1 169 ? 34.116 9.379 -31.572 1.00 93.38 169 GLU A N 1
ATOM 1287 C CA . GLU A 1 169 ? 34.141 9.880 -30.192 1.00 93.38 169 GLU A CA 1
ATOM 1288 C C . GLU A 1 169 ? 32.930 10.777 -29.899 1.00 93.38 169 GLU A C 1
ATOM 1290 O O . GLU A 1 169 ? 32.234 10.567 -28.907 1.00 93.38 169 GLU A O 1
ATOM 1295 N N . LEU A 1 170 ? 32.599 11.708 -30.800 1.00 92.75 170 LEU A N 1
ATOM 1296 C CA . LEU A 1 170 ? 31.425 12.574 -30.659 1.00 92.75 170 LEU A CA 1
ATOM 1297 C C . LEU A 1 170 ? 30.110 11.786 -30.658 1.00 92.75 170 LEU A C 1
ATOM 1299 O O . LEU A 1 170 ? 29.250 12.060 -29.827 1.00 92.75 170 LEU A O 1
ATOM 1303 N N . ARG A 1 171 ? 29.962 10.775 -31.525 1.00 92.44 171 ARG A N 1
ATOM 1304 C CA . ARG A 1 171 ? 28.775 9.898 -31.528 1.00 92.44 171 ARG A CA 1
ATOM 1305 C C . ARG A 1 171 ? 28.648 9.080 -30.248 1.00 92.44 171 ARG A C 1
ATOM 1307 O O . ARG A 1 171 ? 27.535 8.820 -29.798 1.00 92.44 171 ARG A O 1
ATOM 1314 N N . GLN A 1 172 ? 29.767 8.665 -29.661 1.00 92.56 172 GLN A N 1
ATOM 1315 C CA . GLN A 1 172 ? 29.751 7.967 -28.380 1.00 92.56 172 GLN A CA 1
ATOM 1316 C C . GLN A 1 172 ? 29.287 8.903 -27.257 1.00 92.56 172 GLN A C 1
ATOM 1318 O O . GLN A 1 172 ? 28.394 8.537 -26.495 1.00 92.56 172 GLN A O 1
ATOM 1323 N N . VAL A 1 173 ? 29.817 10.129 -27.208 1.00 93.75 173 VAL A N 1
ATOM 1324 C CA . VAL A 1 173 ? 29.391 11.156 -26.243 1.00 93.75 173 VAL A CA 1
ATOM 1325 C C . VAL A 1 173 ? 27.910 11.509 -26.422 1.00 93.75 173 VAL A C 1
ATOM 1327 O O . VAL A 1 173 ? 27.172 11.592 -25.441 1.00 93.75 173 VAL A O 1
ATOM 1330 N N . GLU A 1 174 ? 27.440 11.661 -27.660 1.00 92.88 174 GLU A N 1
ATOM 1331 C CA . GLU A 1 174 ? 26.022 11.867 -27.970 1.00 92.88 174 GLU A CA 1
ATOM 1332 C C . GLU A 1 174 ? 25.165 10.696 -27.460 1.00 92.88 174 GLU A C 1
ATOM 1334 O O . GLU A 1 174 ? 24.204 10.906 -26.724 1.00 92.88 174 GLU A O 1
ATOM 1339 N N . GLY A 1 175 ? 25.549 9.452 -27.756 1.00 92.00 175 GLY A N 1
ATOM 1340 C CA . GLY A 1 175 ? 24.834 8.270 -27.272 1.00 92.00 175 GLY A CA 1
ATOM 1341 C C . GLY A 1 175 ? 24.772 8.184 -25.743 1.00 92.00 175 GLY A C 1
ATOM 1342 O O . GLY A 1 175 ? 23.726 7.850 -25.181 1.00 92.00 175 GLY A O 1
ATOM 1343 N N . ASP A 1 176 ? 25.863 8.517 -25.056 1.00 93.12 176 ASP A N 1
ATOM 1344 C CA . ASP A 1 176 ? 25.921 8.498 -23.594 1.00 93.12 176 ASP A CA 1
ATOM 1345 C C . ASP A 1 176 ? 25.104 9.641 -22.970 1.00 93.12 176 ASP A C 1
ATOM 1347 O O . ASP A 1 176 ? 24.384 9.420 -21.994 1.00 93.12 176 ASP 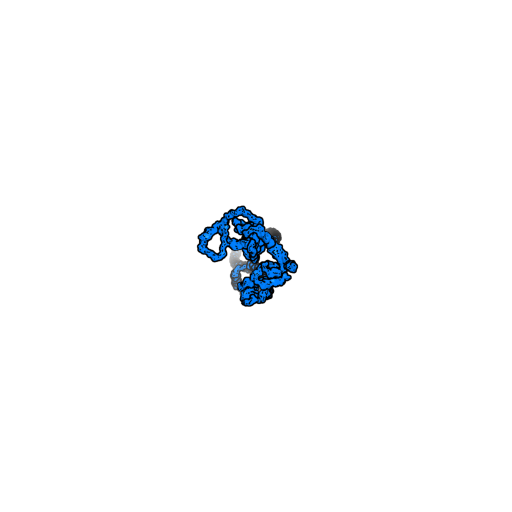A O 1
ATOM 1351 N N . THR A 1 177 ? 25.119 10.836 -23.565 1.00 91.69 177 THR A N 1
ATOM 1352 C CA . THR A 1 177 ? 24.278 11.961 -23.115 1.00 91.69 177 THR A CA 1
ATOM 1353 C C . THR A 1 177 ? 22.788 11.689 -23.322 1.00 91.69 177 THR A C 1
ATOM 1355 O O . THR A 1 177 ? 21.995 11.948 -22.418 1.00 91.69 177 THR A O 1
ATOM 1358 N N . VAL A 1 178 ? 22.387 11.076 -24.442 1.00 94.19 178 VAL A N 1
ATOM 1359 C CA . VAL A 1 178 ? 20.993 10.658 -24.675 1.00 94.19 178 VAL A CA 1
ATOM 1360 C C . VAL A 1 178 ? 20.543 9.645 -23.619 1.00 94.19 178 VAL A C 1
ATOM 1362 O O . VAL A 1 178 ? 19.444 9.772 -23.071 1.00 94.19 178 VAL A O 1
ATOM 1365 N N . LYS A 1 179 ? 21.400 8.678 -23.260 1.00 92.69 179 LYS A N 1
ATOM 1366 C CA . LYS A 1 179 ? 21.111 7.736 -22.166 1.00 92.69 179 LYS A CA 1
ATOM 1367 C C . LYS A 1 179 ? 20.937 8.462 -20.833 1.00 92.69 179 LYS A C 1
ATOM 1369 O O . LYS A 1 179 ? 19.943 8.214 -20.153 1.00 92.69 179 LYS A O 1
ATOM 1374 N N . GLN A 1 180 ? 21.834 9.383 -20.482 1.00 93.88 180 GLN A N 1
ATOM 1375 C CA . GLN A 1 180 ? 21.732 10.169 -19.245 1.00 93.88 180 GLN A CA 1
ATOM 1376 C C . GLN A 1 180 ? 20.441 10.997 -19.192 1.00 93.88 180 GLN A C 1
ATOM 1378 O O . GLN A 1 180 ? 19.746 10.988 -18.177 1.00 93.88 180 GLN A O 1
ATOM 1383 N N . VAL A 1 181 ? 20.071 11.657 -20.294 1.00 94.31 181 VAL A N 1
ATOM 1384 C CA . VAL A 1 181 ? 18.813 12.412 -20.390 1.00 94.31 181 VAL A CA 1
ATOM 1385 C C . VAL A 1 181 ? 17.611 11.485 -20.217 1.00 94.31 181 VAL A C 1
ATOM 1387 O O . VAL A 1 181 ? 16.717 11.796 -19.436 1.00 94.31 181 VAL A O 1
ATOM 1390 N N . SER A 1 182 ? 17.597 10.320 -20.873 1.00 92.38 182 SER A N 1
ATOM 1391 C CA . SER A 1 182 ? 16.500 9.353 -20.726 1.00 92.38 182 SER A CA 1
ATOM 1392 C C . SER A 1 182 ? 16.352 8.842 -19.285 1.00 92.38 182 SER A C 1
ATOM 1394 O O . SER A 1 182 ? 15.236 8.749 -18.776 1.00 92.38 182 SER A O 1
ATOM 1396 N N . GLN A 1 183 ? 17.469 8.594 -18.590 1.00 93.31 183 GLN A N 1
ATOM 1397 C CA . GLN A 1 183 ? 17.476 8.195 -17.181 1.00 93.31 183 GLN A CA 1
ATOM 1398 C C . GLN A 1 183 ? 16.933 9.307 -16.279 1.00 93.31 183 GLN A C 1
ATOM 1400 O O . GLN A 1 183 ? 16.088 9.038 -15.427 1.00 93.31 183 GLN A O 1
ATOM 1405 N N . LEU A 1 184 ? 17.356 10.556 -16.495 1.00 93.25 184 LEU A N 1
ATOM 1406 C CA . LEU A 1 184 ? 16.851 11.712 -15.749 1.00 93.25 184 LEU A CA 1
ATOM 1407 C C . LEU A 1 184 ? 15.354 11.943 -15.985 1.00 93.25 184 LEU A C 1
ATOM 1409 O O . LEU A 1 184 ? 14.630 12.259 -15.044 1.00 93.25 184 LEU A O 1
ATOM 1413 N N . VAL A 1 185 ? 14.863 11.749 -17.212 1.00 94.62 185 VAL A N 1
ATOM 1414 C CA . VAL A 1 185 ? 13.429 11.852 -17.530 1.00 94.62 185 VAL A CA 1
ATOM 1415 C C . VAL A 1 185 ? 12.626 10.768 -16.810 1.00 94.62 185 VAL A C 1
ATOM 1417 O O . VAL A 1 185 ? 11.586 11.081 -16.231 1.00 94.62 185 VAL A O 1
ATOM 1420 N N . MET A 1 186 ? 13.114 9.523 -16.780 1.00 93.06 186 MET A N 1
ATOM 1421 C CA . MET A 1 186 ? 12.466 8.447 -16.018 1.00 93.06 186 MET A CA 1
ATOM 1422 C C . MET A 1 186 ? 12.445 8.748 -14.514 1.00 93.06 186 MET A C 1
ATOM 1424 O O . MET A 1 186 ? 11.390 8.642 -13.890 1.00 93.06 186 MET A O 1
ATOM 1428 N N . GLN A 1 187 ? 13.566 9.203 -13.944 1.00 94.25 187 GLN A N 1
ATOM 1429 C CA . GLN A 1 187 ? 13.645 9.595 -12.532 1.00 94.25 187 GLN A CA 1
ATOM 1430 C C . GLN A 1 187 ? 12.697 10.756 -12.201 1.00 94.25 187 GLN A C 1
ATOM 1432 O O . GLN A 1 187 ? 12.009 10.725 -11.182 1.00 94.25 187 GLN A O 1
ATOM 1437 N N . LEU A 1 188 ? 12.608 11.768 -13.069 1.00 94.94 188 LEU A N 1
ATOM 1438 C CA . LEU A 1 188 ? 11.657 12.870 -12.911 1.00 94.94 188 LEU A CA 1
ATOM 1439 C C . LEU A 1 188 ? 10.204 12.389 -12.983 1.00 94.94 188 LEU A C 1
ATOM 1441 O O . LEU A 1 188 ? 9.377 12.867 -12.208 1.00 94.94 188 LEU A O 1
ATOM 1445 N N . GLY A 1 189 ? 9.889 11.452 -13.880 1.00 93.62 189 GLY A N 1
ATOM 1446 C CA . GLY A 1 189 ? 8.566 10.832 -13.969 1.00 93.62 189 GLY A CA 1
ATOM 1447 C C . GLY A 1 189 ? 8.189 10.086 -12.688 1.00 93.62 189 GLY A C 1
ATOM 1448 O O . GLY A 1 189 ? 7.103 10.297 -12.149 1.00 93.62 189 GLY A O 1
ATOM 1449 N N . GLU A 1 190 ? 9.112 9.289 -12.148 1.00 93.62 190 GLU A N 1
ATOM 1450 C CA . GLU A 1 190 ? 8.916 8.561 -10.892 1.00 93.62 190 GLU A CA 1
ATOM 1451 C C . GLU A 1 190 ? 8.708 9.518 -9.708 1.00 93.62 190 GLU A C 1
ATOM 1453 O O . GLU A 1 190 ? 7.776 9.350 -8.922 1.00 93.62 190 GLU A O 1
ATOM 1458 N N . MET A 1 191 ? 9.531 10.565 -9.601 1.00 92.19 191 MET A N 1
ATOM 1459 C CA . MET A 1 191 ? 9.404 11.562 -8.535 1.00 92.19 191 MET A CA 1
ATOM 1460 C C . MET A 1 191 ? 8.103 12.362 -8.643 1.00 92.19 191 MET A C 1
ATOM 1462 O O . MET A 1 191 ? 7.479 12.643 -7.619 1.00 92.19 191 MET A O 1
ATOM 1466 N N . ARG A 1 192 ? 7.643 12.690 -9.859 1.00 94.94 192 ARG A N 1
ATOM 1467 C CA . ARG A 1 192 ? 6.340 13.343 -10.069 1.00 94.94 192 ARG A CA 1
ATOM 1468 C C . ARG A 1 192 ? 5.189 12.446 -9.636 1.00 94.94 192 ARG A C 1
ATOM 1470 O O . ARG A 1 192 ? 4.365 12.892 -8.848 1.00 94.94 192 ARG A O 1
ATOM 1477 N N . SER A 1 193 ? 5.191 11.182 -10.054 1.00 93.62 193 SER A N 1
ATOM 1478 C CA . SER A 1 193 ? 4.158 10.220 -9.657 1.00 93.62 193 SER A CA 1
ATOM 1479 C C . SER A 1 193 ? 4.111 10.021 -8.137 1.00 93.62 193 SER A C 1
ATOM 1481 O O . SER A 1 193 ? 3.034 10.077 -7.546 1.00 93.62 193 SER A O 1
ATOM 1483 N N . LYS A 1 194 ? 5.270 9.900 -7.470 1.00 93.88 194 LYS A N 1
ATOM 1484 C CA . LYS A 1 194 ? 5.343 9.855 -5.996 1.00 93.88 194 LYS A CA 1
ATOM 1485 C C . LYS A 1 194 ? 4.787 11.121 -5.344 1.00 93.88 194 LYS A C 1
ATOM 1487 O O . LYS A 1 194 ? 4.119 11.033 -4.318 1.00 93.88 194 LYS A O 1
ATOM 1492 N N . THR A 1 195 ? 5.049 12.289 -5.929 1.00 95.62 195 THR A N 1
ATOM 1493 C CA . THR A 1 195 ? 4.550 13.571 -5.407 1.00 95.62 195 THR A CA 1
ATOM 1494 C C . THR A 1 195 ? 3.032 13.676 -5.547 1.00 95.62 195 THR A C 1
ATOM 1496 O O . THR A 1 195 ? 2.365 14.061 -4.592 1.00 95.62 195 THR A O 1
ATOM 1499 N N . GLU A 1 196 ? 2.476 13.279 -6.693 1.00 95.06 196 GLU A N 1
ATOM 1500 C CA . GLU A 1 196 ? 1.026 13.254 -6.928 1.00 95.06 196 GLU A CA 1
ATOM 1501 C C . GLU A 1 196 ? 0.318 12.280 -5.977 1.00 95.06 196 GLU A C 1
ATOM 1503 O O . GLU A 1 196 ? -0.677 12.643 -5.351 1.00 95.06 196 GLU A O 1
ATOM 1508 N N . GLN A 1 197 ? 0.870 11.076 -5.786 1.00 95.06 197 GLN A N 1
ATOM 1509 C CA . GLN A 1 197 ? 0.348 10.108 -4.815 1.00 95.06 197 GLN A CA 1
ATOM 1510 C C . GLN A 1 197 ? 0.399 10.649 -3.380 1.00 95.06 197 GLN A C 1
ATOM 1512 O O . GLN A 1 19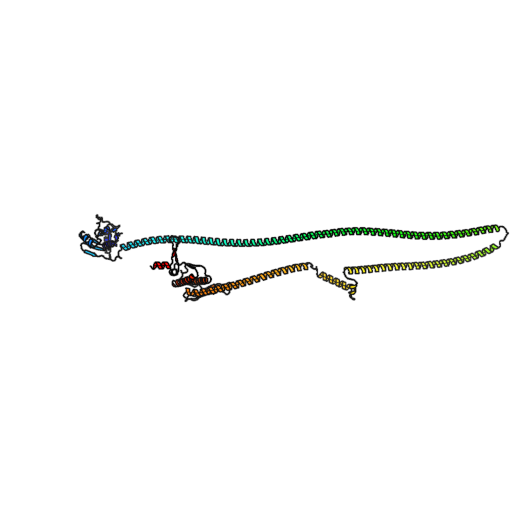7 ? -0.561 10.496 -2.624 1.00 95.06 197 GLN A O 1
ATOM 1517 N N . ALA A 1 198 ? 1.497 11.308 -2.997 1.00 93.62 198 ALA A N 1
ATOM 1518 C CA . ALA A 1 198 ? 1.626 11.920 -1.678 1.00 93.62 198 ALA A CA 1
ATOM 1519 C C . ALA A 1 198 ? 0.618 13.063 -1.471 1.00 93.62 198 ALA A C 1
ATOM 1521 O O . ALA A 1 198 ? 0.034 13.162 -0.395 1.00 93.62 198 ALA A O 1
ATOM 1522 N N . GLN A 1 199 ? 0.368 13.888 -2.493 1.00 95.81 199 GLN A N 1
ATOM 1523 C CA . GLN A 1 199 ? -0.633 14.958 -2.439 1.00 95.81 199 GLN A CA 1
ATOM 1524 C C . GLN A 1 199 ? -2.059 14.416 -2.313 1.00 95.81 199 GLN A C 1
ATOM 1526 O O . GLN A 1 199 ? -2.817 14.904 -1.478 1.00 95.81 199 GLN A O 1
ATOM 1531 N N . GLN A 1 200 ? -2.414 13.384 -3.083 1.00 94.69 200 GLN A N 1
ATOM 1532 C CA . GLN A 1 200 ? -3.722 12.729 -2.964 1.00 94.69 200 GLN A CA 1
ATOM 1533 C C . GLN A 1 200 ? -3.923 12.133 -1.569 1.00 94.69 200 GLN A C 1
ATOM 1535 O O . GLN A 1 200 ? -4.987 12.284 -0.972 1.00 94.69 200 GLN A O 1
ATOM 1540 N N . ARG A 1 201 ? -2.881 11.501 -1.017 1.00 94.94 201 ARG A N 1
ATOM 1541 C CA . ARG A 1 201 ? -2.935 10.937 0.333 1.00 94.94 201 ARG A CA 1
ATOM 1542 C C . ARG A 1 201 ? -3.032 12.010 1.414 1.00 94.94 201 ARG A C 1
ATOM 1544 O O . ARG A 1 201 ? -3.750 11.809 2.384 1.00 94.94 201 ARG A O 1
ATOM 1551 N N . LEU A 1 202 ? -2.352 13.144 1.244 1.00 96.12 202 LEU A N 1
ATOM 1552 C CA . LEU A 1 202 ? -2.476 14.284 2.153 1.00 96.12 202 LEU A CA 1
ATOM 1553 C C . LEU A 1 202 ? -3.917 14.811 2.174 1.00 96.12 202 LEU A C 1
ATOM 1555 O O . LEU A 1 202 ? -4.480 14.959 3.249 1.00 96.12 202 LEU A O 1
ATOM 1559 N N . GLN A 1 203 ? -4.533 15.002 1.002 1.00 95.94 203 GLN A N 1
ATOM 1560 C CA . GLN A 1 203 ? -5.926 15.452 0.902 1.00 95.94 203 GLN A CA 1
ATOM 1561 C C . GLN A 1 203 ? -6.906 14.473 1.560 1.00 95.94 203 GLN A C 1
ATOM 1563 O O . GLN A 1 203 ? -7.836 14.899 2.238 1.00 95.94 203 GLN A O 1
ATOM 1568 N N . GLN A 1 204 ? -6.698 13.162 1.394 1.00 95.25 204 GLN A N 1
ATOM 1569 C CA . GLN A 1 204 ? -7.510 12.152 2.083 1.00 95.25 204 GLN A CA 1
ATOM 1570 C C . GLN A 1 204 ? -7.368 12.255 3.605 1.00 95.25 204 GLN A C 1
ATOM 1572 O O . GLN A 1 204 ? -8.375 12.291 4.305 1.00 95.25 204 GLN A O 1
ATOM 1577 N N . ILE A 1 205 ? -6.134 12.371 4.107 1.00 94.69 205 ILE A N 1
ATOM 1578 C CA . ILE A 1 205 ? -5.861 12.504 5.544 1.00 94.69 205 ILE A CA 1
ATOM 1579 C C . ILE A 1 205 ? -6.471 13.793 6.108 1.00 94.69 205 ILE A C 1
ATOM 1581 O O . ILE A 1 205 ? -6.996 13.776 7.218 1.00 94.69 205 ILE A O 1
ATOM 1585 N N . GLU A 1 206 ? -6.426 14.907 5.375 1.00 96.75 206 GLU A N 1
ATOM 1586 C CA . GLU A 1 206 ? -7.051 16.169 5.794 1.00 96.75 206 GLU A CA 1
ATOM 1587 C C . GLU A 1 206 ? -8.568 16.012 5.953 1.00 96.75 206 GLU A C 1
ATOM 1589 O O . GLU A 1 206 ? -9.109 16.356 7.004 1.00 96.75 206 GLU A O 1
ATOM 1594 N N . VAL A 1 207 ? -9.239 15.399 4.970 1.00 96.56 207 VAL A N 1
ATOM 1595 C CA . VAL A 1 207 ? -10.685 15.126 5.035 1.00 96.56 207 VAL A CA 1
ATOM 1596 C C . VAL A 1 207 ? -11.027 14.177 6.188 1.00 96.56 207 VAL A C 1
ATOM 1598 O O . VAL A 1 207 ? -11.973 14.436 6.931 1.00 96.56 207 VAL A O 1
ATOM 1601 N N . GLU A 1 208 ? -10.261 13.101 6.376 1.00 95.38 208 GLU A N 1
ATOM 1602 C CA . GLU A 1 208 ? -10.445 12.172 7.501 1.00 95.38 208 GLU A CA 1
ATOM 1603 C C . GLU A 1 208 ? -10.244 12.874 8.851 1.00 95.38 208 GLU A C 1
ATOM 1605 O O . GLU A 1 208 ? -11.010 12.659 9.789 1.00 95.38 208 GLU A O 1
ATOM 1610 N N . THR A 1 209 ? -9.253 13.761 8.951 1.00 95.94 209 THR A N 1
ATOM 1611 C CA . THR A 1 209 ? -8.972 14.513 10.182 1.00 95.94 209 THR A CA 1
ATOM 1612 C C . THR A 1 209 ? -10.114 15.472 10.517 1.00 95.94 209 THR A C 1
ATOM 1614 O O . THR A 1 209 ? -10.520 15.550 11.676 1.00 95.94 209 THR A O 1
ATOM 1617 N N . GLU A 1 210 ? -10.670 16.171 9.524 1.00 96.31 210 GLU A N 1
ATOM 1618 C CA . GLU A 1 210 ? -11.840 17.037 9.715 1.00 96.31 210 GLU A CA 1
ATOM 1619 C C . GLU A 1 210 ? -13.076 16.240 10.158 1.00 96.31 210 GLU A C 1
ATOM 1621 O O . GLU A 1 210 ? -13.798 16.663 11.066 1.00 96.31 210 GLU A O 1
ATOM 1626 N N . GLN A 1 211 ? -13.305 15.062 9.566 1.00 95.62 211 GLN A N 1
ATOM 1627 C CA . GLN A 1 211 ? -14.405 14.175 9.953 1.00 95.62 211 GLN A CA 1
ATOM 1628 C C . GLN A 1 211 ? -14.255 13.681 11.395 1.00 95.62 211 GLN A C 1
ATOM 1630 O O . GLN A 1 211 ? -15.199 13.803 12.179 1.00 95.62 211 GLN A O 1
ATOM 1635 N N . LEU A 1 212 ? -13.063 13.208 11.769 1.00 93.44 212 LEU A N 1
ATOM 1636 C CA . LEU A 1 212 ? -12.767 12.740 13.125 1.00 93.44 212 LEU A CA 1
ATOM 1637 C C . LEU A 1 212 ? -12.871 13.864 14.161 1.00 93.44 212 LEU A C 1
ATOM 1639 O O . LEU A 1 212 ? -13.359 13.640 15.267 1.00 93.44 212 LEU A O 1
ATOM 1643 N N . GLN A 1 213 ? -12.459 15.089 13.824 1.00 96.50 213 GLN A N 1
ATOM 1644 C CA . GLN A 1 213 ? -12.642 16.244 14.709 1.00 96.50 213 GLN A CA 1
ATOM 1645 C C . GLN A 1 213 ? -14.122 16.578 14.916 1.00 96.50 213 GLN A C 1
ATOM 1647 O O . GLN A 1 213 ? -14.536 16.862 16.043 1.00 96.50 213 GLN A O 1
ATOM 1652 N N . ALA A 1 214 ? -14.931 16.525 13.855 1.00 95.44 214 ALA A N 1
ATOM 1653 C CA . ALA A 1 214 ? -16.368 16.753 13.956 1.00 95.44 214 ALA A CA 1
ATOM 1654 C C . ALA A 1 214 ? -17.066 15.667 14.792 1.00 95.44 214 ALA A C 1
ATOM 1656 O O . ALA A 1 214 ? -17.957 15.982 15.581 1.00 95.44 214 ALA A O 1
ATOM 1657 N N . GLU A 1 215 ? -16.660 14.407 14.644 1.00 94.88 215 GLU A N 1
ATOM 1658 C CA . GLU A 1 215 ? -17.165 13.284 15.437 1.00 94.88 215 GLU A CA 1
ATOM 1659 C C . GLU A 1 215 ? -16.771 13.415 16.912 1.00 94.88 215 GLU A C 1
ATOM 1661 O O . GLU A 1 215 ? -17.643 13.427 17.780 1.00 94.88 215 GLU A O 1
ATOM 1666 N N . HIS A 1 216 ? -15.492 13.680 17.196 1.00 95.81 216 HIS A N 1
ATOM 1667 C CA . HIS A 1 216 ? -15.009 13.923 18.555 1.00 95.81 216 HIS A CA 1
ATOM 1668 C C . HIS A 1 216 ? -15.757 15.078 19.237 1.00 95.81 216 HIS A C 1
ATOM 1670 O O . HIS A 1 216 ? -16.064 15.012 20.430 1.00 95.81 216 HIS A O 1
ATOM 1676 N N . GLN A 1 217 ? -16.064 16.155 18.507 1.00 95.94 217 GLN A N 1
ATOM 1677 C CA . GLN A 1 217 ? -16.828 17.268 19.067 1.00 95.94 217 GLN A CA 1
ATOM 1678 C C . GLN A 1 217 ? -18.255 16.843 19.443 1.00 95.94 217 GLN A C 1
ATOM 1680 O O . GLN A 1 217 ? -18.709 17.161 20.543 1.00 95.94 217 GLN A O 1
ATOM 1685 N N . ARG A 1 218 ? -18.943 16.078 18.582 1.00 95.81 218 ARG A N 1
ATOM 1686 C CA . ARG A 1 218 ? -20.285 15.545 18.883 1.00 95.81 218 ARG A CA 1
ATOM 1687 C C . ARG A 1 218 ? -20.269 14.624 20.097 1.00 95.81 218 ARG A C 1
ATOM 1689 O O . ARG A 1 218 ? -21.145 14.738 20.953 1.00 95.81 218 ARG A O 1
ATOM 1696 N N . ASP A 1 219 ? -19.269 13.756 20.195 1.00 92.44 219 ASP A N 1
ATOM 1697 C CA . ASP A 1 219 ? -19.126 12.834 21.320 1.00 92.44 219 ASP A CA 1
ATOM 1698 C C . ASP A 1 219 ? -18.831 13.576 22.621 1.00 92.44 219 ASP A C 1
ATOM 1700 O O . ASP A 1 219 ? -19.420 13.274 23.660 1.00 92.44 219 ASP A O 1
ATOM 1704 N N . SER A 1 220 ? -17.978 14.602 22.570 1.00 95.62 220 SER A N 1
ATOM 1705 C CA . SER A 1 220 ? -17.702 15.474 23.713 1.00 95.62 220 SER A CA 1
ATOM 1706 C C . SER A 1 220 ? -18.967 16.194 24.195 1.00 95.62 220 SER A C 1
ATOM 1708 O O . SER A 1 220 ? -19.236 16.230 25.400 1.00 95.62 220 SER A O 1
ATOM 1710 N N . ASP A 1 221 ? -19.773 16.727 23.274 1.00 95.25 221 ASP A N 1
ATOM 1711 C CA . ASP A 1 221 ? -21.033 17.402 23.601 1.00 95.25 221 ASP A CA 1
ATOM 1712 C C . ASP A 1 221 ? -22.065 16.412 24.179 1.00 95.25 221 ASP A C 1
ATOM 1714 O O . ASP A 1 221 ? -22.719 16.691 25.192 1.00 95.25 221 ASP A O 1
ATOM 1718 N N . SER A 1 222 ? -22.157 15.209 23.604 1.00 95.31 222 SER A N 1
ATOM 1719 C CA . SER A 1 222 ? -23.004 14.118 24.100 1.00 95.31 222 SER A CA 1
ATOM 1720 C C . SER A 1 222 ? -22.594 13.671 25.508 1.00 95.31 222 SER A C 1
ATOM 1722 O O . SER A 1 222 ? -23.437 13.556 26.407 1.00 95.31 222 SER A O 1
ATOM 1724 N N . LEU A 1 223 ? -21.292 13.513 25.756 1.00 95.06 223 LEU A N 1
ATOM 1725 C CA . LEU A 1 223 ? -20.743 13.163 27.064 1.00 95.06 223 LEU A CA 1
ATOM 1726 C C . LEU A 1 223 ? -21.031 14.253 28.104 1.00 95.06 223 LEU A C 1
ATOM 1728 O O . LEU A 1 223 ? -21.403 13.942 29.238 1.00 95.06 223 LEU A O 1
ATOM 1732 N N . ALA A 1 224 ? -20.884 15.528 27.733 1.00 95.56 224 ALA A N 1
ATOM 1733 C CA . ALA A 1 224 ? -21.203 16.653 28.606 1.00 95.56 224 ALA A CA 1
ATOM 1734 C C . ALA A 1 224 ? -22.691 16.660 28.993 1.00 95.56 224 ALA A C 1
ATOM 1736 O O . ALA A 1 224 ? -23.013 16.793 30.177 1.00 95.56 224 ALA A O 1
ATOM 1737 N N . SER A 1 225 ? -23.589 16.437 28.027 1.00 95.25 225 SER A N 1
ATOM 1738 C CA . SER A 1 225 ? -25.031 16.348 28.288 1.00 95.25 225 SER A CA 1
ATOM 1739 C C . SER A 1 225 ? -25.382 15.163 29.199 1.00 95.25 225 SER A C 1
ATOM 1741 O O . SER A 1 225 ? -26.104 15.322 30.184 1.00 95.25 225 SER A O 1
ATOM 1743 N N . SER A 1 226 ? -24.780 13.995 28.959 1.00 91.62 226 SER A N 1
ATOM 1744 C CA . SER A 1 226 ? -24.984 12.792 29.773 1.00 91.62 226 SER A CA 1
ATOM 1745 C C . SER A 1 226 ? -24.504 12.994 31.212 1.00 91.62 226 SER A C 1
ATOM 1747 O O . SER A 1 226 ? -25.193 12.618 32.161 1.00 91.62 226 SER A O 1
ATOM 1749 N N . ARG A 1 227 ? -23.358 13.663 31.404 1.00 94.50 227 ARG A N 1
ATOM 1750 C CA . ARG A 1 227 ? -22.854 14.033 32.737 1.00 94.50 227 ARG A CA 1
ATOM 1751 C C . ARG A 1 227 ? -23.805 14.974 33.474 1.00 94.50 227 ARG A C 1
ATOM 1753 O O . ARG A 1 227 ? -24.011 14.786 34.669 1.00 94.50 227 ARG A O 1
ATOM 1760 N N . GLN A 1 228 ? -24.405 15.948 32.787 1.00 94.69 228 GLN A N 1
ATOM 1761 C CA . GLN A 1 228 ? -25.404 16.834 33.397 1.00 94.69 228 GLN A CA 1
ATOM 1762 C C . GLN A 1 228 ? -26.653 16.067 33.845 1.00 94.69 228 GLN A C 1
ATOM 1764 O O . GLN A 1 228 ? -27.138 16.293 34.953 1.00 94.69 228 GLN A O 1
ATOM 1769 N N . VAL A 1 229 ? -27.143 15.129 33.027 1.00 95.31 229 VAL A N 1
ATOM 1770 C CA . VAL A 1 229 ? -28.294 14.281 33.381 1.00 95.31 229 VAL A CA 1
ATOM 1771 C C . VAL A 1 229 ? -27.987 13.421 34.609 1.00 95.31 229 VAL A C 1
ATOM 1773 O O . VAL A 1 229 ? -28.792 13.372 35.539 1.00 95.31 229 VAL A O 1
ATOM 1776 N N . ILE A 1 230 ? -26.809 12.790 34.653 1.00 94.00 230 ILE A N 1
ATOM 1777 C CA . ILE A 1 230 ? -26.376 11.981 35.801 1.00 94.00 230 ILE A CA 1
ATOM 1778 C C . ILE A 1 230 ? -26.266 12.845 37.062 1.00 94.00 230 ILE A C 1
ATOM 1780 O O . ILE A 1 230 ? -26.767 12.455 38.115 1.00 94.00 230 ILE A O 1
ATOM 1784 N N . GLN A 1 231 ? -25.663 14.031 36.964 1.00 95.31 231 GLN A N 1
ATOM 1785 C CA . GLN A 1 231 ? -25.525 14.941 38.099 1.00 95.31 231 GLN A CA 1
ATOM 1786 C C . GLN A 1 231 ? -26.894 15.375 38.647 1.00 95.31 231 GLN A C 1
ATOM 1788 O O . GLN A 1 231 ? -27.122 15.308 39.855 1.00 95.31 231 GLN A O 1
ATOM 1793 N N . ALA A 1 232 ? -27.835 15.729 37.768 1.00 94.69 232 ALA A N 1
ATOM 1794 C CA . ALA A 1 232 ? -29.202 16.065 38.163 1.00 94.69 232 ALA A CA 1
ATOM 1795 C C . ALA A 1 232 ? -29.920 14.879 38.836 1.00 94.69 232 ALA A C 1
ATOM 1797 O O . ALA A 1 232 ? -30.640 15.062 39.820 1.00 94.69 232 ALA A O 1
ATOM 1798 N N . ALA A 1 233 ? -29.701 13.653 38.349 1.00 92.81 233 ALA A N 1
ATOM 1799 C CA . ALA A 1 233 ? -30.254 12.445 38.957 1.00 92.81 233 ALA A CA 1
ATOM 1800 C C . ALA A 1 233 ? -29.673 12.178 40.359 1.00 92.81 233 ALA A C 1
ATOM 1802 O O . ALA A 1 233 ? -30.425 11.842 41.277 1.00 92.81 233 ALA A O 1
ATOM 1803 N N . ILE A 1 234 ? -28.364 12.382 40.555 1.00 94.19 234 ILE A N 1
ATOM 1804 C CA . ILE A 1 234 ? -27.698 12.252 41.862 1.00 94.19 234 ILE A CA 1
ATOM 1805 C C . ILE A 1 234 ? -28.257 13.275 42.857 1.00 94.19 234 ILE A C 1
ATOM 1807 O O . ILE A 1 234 ? -28.613 12.913 43.980 1.00 94.19 234 ILE A O 1
ATOM 1811 N N . GLU A 1 235 ? -28.388 14.538 42.449 1.00 94.31 235 GLU A N 1
ATOM 1812 C CA . GLU A 1 235 ? -28.947 15.603 43.292 1.00 94.31 235 GLU A CA 1
ATOM 1813 C C . GLU A 1 235 ? -30.395 15.306 43.699 1.00 94.31 235 GLU A C 1
ATOM 1815 O O . GLU A 1 235 ? -30.771 15.456 44.868 1.00 94.31 235 GLU A O 1
ATOM 1820 N N . GLN A 1 236 ? -31.204 14.813 42.758 1.00 94.31 236 GLN A N 1
ATOM 1821 C CA . GLN A 1 236 ? -32.579 14.417 43.036 1.00 94.31 236 GLN A CA 1
ATOM 1822 C C . GLN A 1 236 ? -32.649 13.205 43.977 1.00 94.31 236 GLN A C 1
ATOM 1824 O O . GLN A 1 236 ? -33.472 13.197 44.897 1.00 94.31 236 GLN A O 1
ATOM 1829 N N . SER A 1 237 ? -31.774 12.210 43.803 1.00 92.50 237 SER A N 1
ATOM 1830 C CA . SER A 1 237 ? -31.681 11.052 44.699 1.00 92.50 237 SER A CA 1
ATOM 1831 C C . SER A 1 237 ? -31.314 11.474 46.122 1.00 92.50 237 SER A C 1
ATOM 1833 O O . SER A 1 237 ? -31.993 11.090 47.073 1.00 92.50 237 SER A O 1
ATOM 1835 N N . ALA A 1 238 ? -30.310 12.343 46.279 1.00 94.06 238 ALA A N 1
ATOM 1836 C CA . ALA A 1 238 ? -29.904 12.867 47.583 1.00 94.06 238 ALA A CA 1
ATOM 1837 C C . ALA A 1 238 ? -31.049 13.625 48.280 1.00 94.06 238 ALA A C 1
ATOM 1839 O O . ALA A 1 238 ? -31.271 13.472 49.485 1.00 94.06 238 ALA A O 1
ATOM 1840 N N . LYS A 1 239 ? -31.835 14.401 47.521 1.00 94.19 239 LYS A N 1
ATOM 1841 C CA . LYS A 1 239 ? -33.021 15.095 48.041 1.00 94.19 239 LYS A CA 1
ATOM 1842 C C . LYS A 1 239 ? -34.099 14.116 48.516 1.00 94.19 239 LYS A C 1
ATOM 1844 O O . LYS A 1 239 ? -34.655 14.309 49.599 1.00 94.19 239 LYS A O 1
ATOM 1849 N N . LEU A 1 240 ? -34.389 13.075 47.734 1.00 93.31 240 LEU A N 1
ATOM 1850 C CA . LEU A 1 240 ? -35.362 12.039 48.096 1.00 93.31 240 LEU A CA 1
ATOM 1851 C C . LEU A 1 240 ? -34.913 11.242 49.327 1.00 93.31 240 LEU A C 1
ATOM 1853 O O . LEU A 1 240 ? -35.728 10.945 50.200 1.00 93.31 240 LEU A O 1
ATOM 1857 N N . GLU A 1 241 ? -33.621 10.955 49.454 1.00 93.50 241 GLU A N 1
ATOM 1858 C CA . GLU A 1 241 ? -33.063 10.256 50.611 1.00 93.50 241 GLU A CA 1
ATOM 1859 C C . GLU A 1 241 ? -33.122 11.115 51.888 1.00 93.50 241 GLU A C 1
ATOM 1861 O O . GLU A 1 241 ? -33.526 10.636 52.956 1.00 93.50 241 GLU A O 1
ATOM 1866 N N . GLY A 1 242 ? -32.864 12.422 51.770 1.00 93.88 242 GLY A N 1
ATOM 1867 C CA . GLY A 1 242 ? -33.107 13.396 52.839 1.00 93.88 242 GLY A CA 1
ATOM 1868 C C . GLY A 1 242 ? -34.582 13.470 53.264 1.00 93.88 242 GLY A C 1
ATOM 1869 O O . GLY A 1 242 ? -34.900 13.502 54.454 1.00 93.88 242 GLY A O 1
ATOM 1870 N N . GLN A 1 243 ? -35.517 13.426 52.312 1.00 94.56 243 GLN A N 1
ATOM 1871 C CA . GLN A 1 243 ? -36.951 13.367 52.624 1.00 94.56 243 GLN A CA 1
ATOM 1872 C C . GLN A 1 243 ? -37.338 12.052 53.308 1.00 94.56 243 GLN A C 1
ATOM 1874 O O . GLN A 1 243 ? -38.071 12.073 54.300 1.00 94.56 243 GLN A O 1
ATOM 1879 N N . ARG A 1 244 ? -36.821 10.913 52.829 1.00 93.56 244 ARG A N 1
ATOM 1880 C CA . ARG A 1 244 ? -37.078 9.590 53.414 1.00 93.56 244 ARG A CA 1
ATOM 1881 C C . ARG A 1 244 ? -36.628 9.533 54.869 1.00 93.56 244 ARG A C 1
ATOM 1883 O O . ARG A 1 244 ? -37.391 9.092 55.724 1.00 93.56 244 ARG A O 1
ATOM 1890 N N . THR A 1 245 ? -35.414 9.996 55.157 1.00 94.88 245 THR A N 1
ATOM 1891 C CA . THR A 1 245 ? -34.866 10.011 56.523 1.00 94.88 245 THR A CA 1
ATOM 1892 C C . THR A 1 245 ? -35.688 10.899 57.458 1.00 94.88 245 THR A C 1
ATOM 1894 O O . THR A 1 245 ? -36.042 10.455 58.551 1.00 94.88 245 THR A O 1
ATOM 1897 N N . SER A 1 246 ? -36.090 12.095 57.014 1.00 94.62 246 SER A N 1
ATOM 1898 C CA . SER A 1 246 ? -36.981 12.982 57.779 1.00 94.62 246 SER A CA 1
ATOM 1899 C C . SER A 1 246 ? -38.347 12.341 58.060 1.00 94.62 246 SER A C 1
ATOM 1901 O O . SER A 1 246 ? -38.801 12.311 59.206 1.00 94.62 246 SER A O 1
ATOM 1903 N N . LEU A 1 247 ? -38.987 11.747 57.047 1.00 93.81 247 LEU A N 1
ATOM 1904 C CA . LEU A 1 247 ? -40.266 11.048 57.214 1.00 93.81 247 LEU A CA 1
ATOM 1905 C C . LEU A 1 247 ? -40.144 9.834 58.143 1.00 93.81 247 LEU A C 1
ATOM 1907 O O . LEU A 1 247 ? -41.046 9.569 58.939 1.00 93.81 247 LEU A O 1
ATOM 1911 N N . GLN A 1 248 ? -39.023 9.115 58.091 1.00 94.06 248 GLN A N 1
ATOM 1912 C CA . GLN A 1 248 ? -38.772 7.977 58.968 1.00 94.06 248 GLN A CA 1
ATOM 1913 C C . GLN A 1 248 ? -38.586 8.412 60.426 1.00 94.06 248 GLN A C 1
ATOM 1915 O O . GLN A 1 248 ? -39.182 7.801 61.310 1.00 94.06 248 GLN A O 1
ATOM 1920 N N . GLN A 1 249 ? -37.868 9.512 60.678 1.00 93.94 249 GLN A N 1
ATOM 1921 C CA . GLN A 1 249 ? -37.764 10.112 62.014 1.00 93.94 249 GLN A CA 1
ATOM 1922 C C . GLN A 1 249 ? -39.128 10.576 62.541 1.00 93.94 249 GLN A C 1
ATOM 1924 O O . GLN A 1 249 ? -39.472 10.301 63.691 1.00 93.94 249 GLN A O 1
ATOM 1929 N N . GLN A 1 250 ? -39.943 11.225 61.701 1.00 94.19 250 GLN A N 1
ATOM 1930 C CA . GLN A 1 250 ? -41.303 11.624 62.076 1.00 94.19 250 GLN A CA 1
ATOM 1931 C C . GLN A 1 250 ? -42.174 10.411 62.418 1.00 94.19 250 GLN A C 1
ATOM 1933 O O . GLN A 1 250 ? -42.904 10.439 63.411 1.00 94.19 250 GLN A O 1
ATOM 1938 N N . ARG A 1 251 ? -42.081 9.330 61.634 1.00 94.50 251 ARG A N 1
ATOM 1939 C CA . ARG A 1 251 ? -42.796 8.076 61.897 1.00 94.50 251 ARG A CA 1
ATOM 1940 C C . ARG A 1 251 ? -42.381 7.466 63.236 1.00 94.50 251 ARG A C 1
ATOM 1942 O O . ARG A 1 251 ? -43.254 7.096 64.017 1.00 94.50 251 ARG A O 1
ATOM 1949 N N . GLU A 1 252 ? -41.080 7.386 63.510 1.00 94.06 252 GLU A N 1
ATOM 1950 C CA . GLU A 1 252 ? -40.531 6.856 64.765 1.00 94.06 252 GLU A CA 1
ATOM 1951 C C . GLU A 1 252 ? -41.019 7.677 65.970 1.00 94.06 252 GLU A C 1
ATOM 1953 O O . GLU A 1 252 ? -41.529 7.122 66.945 1.00 94.06 252 GLU A O 1
ATOM 1958 N N . ALA A 1 253 ? -40.964 9.010 65.867 1.00 94.19 253 ALA A N 1
ATOM 1959 C CA . ALA A 1 253 ? -41.434 9.923 66.906 1.00 94.19 253 ALA A CA 1
ATOM 1960 C C . ALA A 1 253 ? -42.941 9.774 67.168 1.00 94.19 253 ALA A C 1
ATOM 1962 O O . ALA A 1 253 ? -43.369 9.696 68.320 1.00 94.19 253 ALA A O 1
ATOM 1963 N N . LYS A 1 254 ? -43.758 9.679 66.109 1.00 93.06 254 LYS A N 1
ATOM 1964 C CA . LYS A 1 254 ? -45.208 9.456 66.231 1.00 93.06 254 LYS A CA 1
ATOM 1965 C C . LYS A 1 254 ? -45.534 8.088 66.826 1.00 93.06 254 LYS A C 1
ATOM 1967 O O . LYS A 1 254 ? -46.466 7.993 67.620 1.00 93.06 254 LYS A O 1
ATOM 1972 N N . LYS A 1 255 ? -44.770 7.048 66.483 1.00 93.81 255 LYS A N 1
ATOM 1973 C CA . LYS A 1 255 ? -44.930 5.702 67.048 1.00 93.81 255 LYS A CA 1
ATOM 1974 C C . LYS A 1 255 ? -44.586 5.679 68.538 1.00 93.81 255 LYS A C 1
ATOM 1976 O O . LYS A 1 255 ? -45.379 5.178 69.326 1.00 93.81 255 LYS A O 1
ATOM 1981 N N . SER A 1 256 ? -43.471 6.300 68.924 1.00 93.81 256 SER A N 1
ATOM 1982 C CA . SER A 1 256 ? -43.079 6.452 70.330 1.00 93.81 256 SER A CA 1
ATOM 1983 C C . SER A 1 256 ? -44.143 7.206 71.136 1.00 93.81 256 SER A C 1
ATOM 1985 O O . SER A 1 256 ? -44.581 6.719 72.176 1.00 93.81 256 SER A O 1
ATOM 1987 N N . ALA A 1 257 ? -44.646 8.330 70.608 1.00 93.50 257 ALA A N 1
ATOM 1988 C CA . ALA A 1 257 ? -45.722 9.093 71.241 1.00 93.50 257 ALA A CA 1
ATOM 1989 C C . ALA A 1 257 ? -47.021 8.276 71.390 1.00 93.50 257 ALA A C 1
ATOM 1991 O O . ALA A 1 257 ? -47.693 8.345 72.417 1.00 93.50 257 ALA A O 1
ATOM 1992 N N . LEU A 1 258 ? -47.377 7.467 70.387 1.00 93.56 258 LEU A N 1
ATOM 1993 C CA . LEU A 1 258 ? -48.534 6.575 70.472 1.00 93.56 258 LEU A CA 1
ATOM 1994 C C . LEU A 1 258 ? -48.352 5.521 71.573 1.00 93.56 258 LEU A C 1
ATOM 1996 O O . LEU A 1 258 ? -49.288 5.256 72.327 1.00 93.56 258 LEU A O 1
ATOM 2000 N N . ASP A 1 259 ? -47.164 4.925 71.673 1.00 92.44 259 ASP A N 1
ATOM 2001 C CA . ASP A 1 259 ? -46.864 3.916 72.687 1.00 92.44 259 ASP A CA 1
ATOM 2002 C C . ASP A 1 259 ? -46.864 4.512 74.101 1.00 92.44 259 ASP A C 1
ATOM 2004 O O . ASP A 1 259 ? -47.390 3.882 75.022 1.00 92.44 259 ASP A O 1
ATOM 2008 N N . THR A 1 260 ? -46.364 5.740 74.291 1.00 93.31 260 THR A N 1
ATOM 2009 C CA . THR A 1 260 ? -46.461 6.438 75.585 1.00 93.31 260 THR A CA 1
ATOM 2010 C C . THR A 1 260 ? -47.912 6.711 75.960 1.00 93.31 260 THR A C 1
ATOM 2012 O O . THR A 1 260 ? -48.329 6.333 77.053 1.00 93.31 260 THR A O 1
ATOM 2015 N N . THR A 1 261 ? -48.724 7.247 75.043 1.00 90.69 261 THR A N 1
ATOM 2016 C CA . THR A 1 261 ? -50.147 7.503 75.316 1.00 90.69 261 THR A CA 1
ATOM 2017 C C . THR A 1 261 ? -50.912 6.207 75.597 1.00 90.69 261 THR A C 1
ATOM 2019 O O . THR A 1 261 ? -51.766 6.165 76.480 1.00 90.69 261 THR A O 1
ATOM 2022 N N . ARG A 1 262 ? -50.595 5.103 74.907 1.00 92.81 262 ARG A N 1
ATOM 2023 C CA . ARG A 1 262 ? -51.189 3.786 75.199 1.00 92.81 262 ARG A CA 1
ATOM 2024 C C . ARG A 1 262 ? -50.853 3.302 76.608 1.00 92.81 262 ARG A C 1
ATOM 2026 O O . ARG A 1 262 ? -51.748 2.802 77.289 1.00 92.81 262 ARG A O 1
ATOM 2033 N N . ARG A 1 263 ? -49.602 3.465 77.054 1.00 91.75 263 ARG A N 1
ATOM 2034 C CA . ARG A 1 263 ? -49.187 3.125 78.427 1.00 91.75 263 ARG A CA 1
ATOM 2035 C C . ARG A 1 263 ? -49.900 3.994 79.461 1.00 91.75 263 ARG A C 1
ATOM 2037 O O . ARG A 1 263 ? -50.394 3.457 80.445 1.00 91.75 263 ARG A O 1
ATOM 2044 N N . GLU A 1 264 ? -50.022 5.297 79.218 1.00 92.06 264 GLU A N 1
ATOM 2045 C CA . GLU A 1 264 ? -50.747 6.224 80.101 1.00 92.06 264 GLU A CA 1
ATOM 2046 C C . GLU A 1 264 ? -52.233 5.866 80.224 1.00 92.06 264 GLU A C 1
ATOM 2048 O O . GLU A 1 264 ? -52.783 5.844 81.328 1.00 92.06 264 GLU A O 1
ATOM 2053 N N . VAL A 1 265 ? -52.886 5.525 79.107 1.00 92.06 265 VAL A N 1
ATOM 2054 C CA . VAL A 1 265 ? -54.282 5.060 79.101 1.00 92.06 265 VAL A CA 1
ATOM 2055 C C . VAL A 1 265 ? -54.419 3.744 79.864 1.00 92.06 265 VAL A C 1
ATOM 2057 O O . VAL A 1 265 ? -55.364 3.587 80.637 1.00 92.06 265 VAL A O 1
ATOM 2060 N N . HIS A 1 266 ? -53.489 2.804 79.678 1.00 91.00 266 HIS A N 1
ATOM 2061 C CA . HIS A 1 266 ? -53.503 1.538 80.408 1.00 91.00 266 HIS A CA 1
ATOM 2062 C C . HIS A 1 266 ? -53.325 1.755 81.917 1.00 91.00 266 HIS A C 1
ATOM 2064 O O . HIS A 1 266 ? -54.127 1.245 82.697 1.00 91.00 266 HIS A O 1
ATOM 2070 N N . GLY A 1 267 ? -52.348 2.569 82.328 1.00 90.62 267 GLY A N 1
ATOM 2071 C CA . GLY A 1 267 ? -52.120 2.899 83.737 1.00 90.62 267 GLY A CA 1
ATOM 2072 C C . GLY A 1 267 ? -53.308 3.633 84.363 1.00 90.62 267 GLY A C 1
ATOM 2073 O O . GLY A 1 267 ? -53.724 3.316 85.475 1.00 90.62 267 GLY A O 1
ATOM 2074 N N . SER A 1 268 ? -53.939 4.549 83.623 1.00 87.69 268 SER A N 1
ATOM 2075 C CA . SER A 1 268 ? -55.154 5.240 84.079 1.00 87.69 268 SER A CA 1
ATOM 2076 C C . SER A 1 268 ? -56.335 4.280 84.248 1.00 87.69 268 SER A C 1
ATOM 2078 O O . SER A 1 268 ? -57.099 4.406 85.206 1.00 87.69 268 SER A O 1
ATOM 2080 N N . ARG A 1 269 ? -56.490 3.293 83.353 1.00 90.56 269 ARG A N 1
ATOM 2081 C CA . ARG A 1 269 ? -57.520 2.247 83.472 1.00 90.56 269 ARG A CA 1
ATOM 2082 C C . ARG A 1 269 ? -57.288 1.349 84.684 1.00 90.56 269 ARG A C 1
ATOM 2084 O O . ARG A 1 269 ? -58.242 1.081 85.407 1.00 90.56 269 ARG A O 1
ATOM 2091 N N . GLU A 1 270 ? -56.050 0.929 84.931 1.00 89.50 270 GLU A N 1
ATOM 2092 C CA . GLU A 1 270 ? -55.693 0.134 86.114 1.00 89.50 270 GLU A CA 1
ATOM 2093 C C . GLU A 1 270 ? -55.941 0.903 87.413 1.00 89.50 270 GLU A C 1
ATOM 2095 O O . GLU A 1 270 ? -56.547 0.363 88.337 1.00 89.50 270 GLU A O 1
ATOM 2100 N N . LEU A 1 271 ? -55.549 2.181 87.464 1.00 90.88 271 LEU A N 1
ATOM 2101 C CA . LEU A 1 271 ? -55.813 3.051 88.610 1.00 90.88 271 LEU A CA 1
ATOM 2102 C C . LEU A 1 271 ? -57.317 3.247 88.836 1.00 90.88 271 LEU A C 1
ATOM 2104 O O . LEU A 1 271 ? -57.796 3.191 89.964 1.00 90.88 271 LEU A O 1
ATOM 2108 N N . THR A 1 272 ? -58.081 3.444 87.761 1.00 89.94 272 THR A N 1
ATOM 2109 C CA . THR A 1 272 ? -59.543 3.562 87.848 1.00 89.94 272 THR A CA 1
ATOM 2110 C C . THR A 1 272 ? -60.157 2.273 88.395 1.00 89.94 272 THR A C 1
ATOM 2112 O O . THR A 1 272 ? -61.026 2.323 89.263 1.00 89.94 272 THR A O 1
ATOM 2115 N N . HIS A 1 273 ? -59.686 1.114 87.930 1.00 90.38 273 HIS A N 1
ATOM 2116 C CA . HIS A 1 273 ? -60.164 -0.182 88.399 1.00 90.38 273 HIS A CA 1
ATOM 2117 C C . HIS A 1 273 ? -59.818 -0.428 89.876 1.00 90.38 273 HIS A C 1
ATOM 2119 O O . HIS A 1 273 ? -60.680 -0.860 90.641 1.00 90.38 273 HIS A O 1
ATOM 2125 N N . SER A 1 274 ? -58.600 -0.093 90.313 1.00 90.81 274 SER A N 1
ATOM 2126 C CA . SER A 1 274 ? -58.196 -0.237 91.716 1.00 90.81 274 SER A CA 1
ATOM 2127 C C . SER A 1 274 ? -58.969 0.706 92.643 1.00 90.81 274 SER A C 1
ATOM 2129 O O . SER A 1 274 ? -59.422 0.274 93.704 1.00 90.81 274 SER A O 1
ATOM 2131 N N . LEU A 1 275 ? -59.212 1.952 92.222 1.00 89.00 275 LEU A N 1
ATOM 2132 C CA . LEU A 1 275 ? -60.059 2.901 92.949 1.00 89.00 275 LEU A CA 1
ATOM 2133 C C . LEU A 1 275 ? -61.513 2.425 93.036 1.00 89.00 275 LEU A C 1
ATOM 2135 O O . LEU A 1 275 ? -62.122 2.556 94.095 1.00 89.00 275 LEU A O 1
ATOM 2139 N N . MET A 1 276 ? -62.070 1.834 91.972 1.00 91.31 276 MET A N 1
ATOM 2140 C CA . MET A 1 276 ? -63.410 1.230 92.021 1.00 91.31 276 MET A CA 1
ATOM 2141 C C . MET A 1 276 ? -63.478 0.084 93.037 1.00 91.31 276 MET A C 1
ATOM 2143 O O . MET A 1 276 ? -64.409 0.044 93.838 1.00 91.31 276 MET A O 1
ATOM 2147 N N . LEU A 1 277 ? -62.483 -0.810 93.058 1.00 90.38 277 LEU A N 1
ATOM 2148 C CA . LEU A 1 277 ? -62.409 -1.898 94.042 1.00 90.38 277 LEU A CA 1
ATOM 2149 C C . LEU A 1 277 ? -62.285 -1.366 95.480 1.00 90.38 277 LEU A C 1
ATOM 2151 O O . LEU A 1 277 ? -62.945 -1.874 96.388 1.00 90.38 277 LEU A O 1
ATOM 2155 N N . GLN A 1 278 ? -61.475 -0.325 95.696 1.00 89.44 278 GLN A N 1
ATOM 2156 C CA . GLN A 1 278 ? -61.349 0.332 96.999 1.00 89.44 278 GLN A CA 1
ATOM 2157 C C . GLN A 1 278 ? -62.655 1.002 97.434 1.00 89.44 278 GLN A C 1
ATOM 2159 O O . GLN A 1 278 ? -63.047 0.861 98.591 1.00 89.44 278 GLN A O 1
ATOM 2164 N N . LEU A 1 279 ? -63.346 1.694 96.523 1.00 90.75 279 LEU A N 1
ATOM 2165 C CA . LEU A 1 279 ? -64.640 2.318 96.792 1.00 90.75 279 LEU A CA 1
ATOM 2166 C C . LEU A 1 279 ? -65.680 1.267 97.199 1.00 90.75 279 LEU A C 1
ATOM 2168 O O . LEU A 1 279 ? -66.402 1.467 98.172 1.00 90.75 279 LEU A O 1
ATOM 2172 N N . GLU A 1 280 ? -65.736 0.139 96.490 1.00 88.50 280 GLU A N 1
ATOM 2173 C CA . GLU A 1 280 ? -66.683 -0.942 96.779 1.00 88.50 280 GLU A CA 1
ATOM 2174 C C . GLU A 1 280 ? -66.379 -1.623 98.126 1.00 88.50 280 GLU A C 1
ATOM 2176 O O . GLU A 1 280 ? -67.281 -1.895 98.919 1.00 88.50 280 GLU A O 1
ATOM 2181 N N . SER A 1 281 ? -65.095 -1.809 98.445 1.00 88.88 281 SER A N 1
ATOM 2182 C CA . SER A 1 281 ? -64.637 -2.268 99.763 1.00 88.88 281 SER A CA 1
ATOM 2183 C C . SER A 1 281 ? -65.003 -1.285 100.886 1.00 88.88 281 SER A C 1
ATOM 2185 O O . SER A 1 281 ? -65.505 -1.687 101.936 1.00 88.88 281 SER A O 1
ATOM 2187 N N . GLN A 1 282 ? -64.832 0.022 100.670 1.00 86.62 282 GLN A N 1
ATOM 2188 C CA . GLN A 1 282 ? -65.239 1.020 101.660 1.00 86.62 282 GLN A CA 1
ATOM 2189 C C . GLN A 1 282 ? -66.756 1.097 101.822 1.00 86.62 282 GLN A C 1
ATOM 2191 O O . GLN A 1 282 ? -67.230 1.226 102.949 1.00 86.62 282 GLN A O 1
ATOM 2196 N N . ARG A 1 283 ? -67.527 0.968 100.737 1.00 89.69 283 ARG A N 1
ATOM 2197 C CA . ARG A 1 283 ? -68.994 0.900 100.796 1.00 89.69 283 ARG A CA 1
ATOM 2198 C C . ARG A 1 283 ? -69.475 -0.314 101.578 1.00 89.69 283 ARG A C 1
ATOM 2200 O O . ARG A 1 283 ? -70.361 -0.167 102.416 1.00 89.69 283 ARG A O 1
ATOM 2207 N N . SER A 1 284 ? -68.885 -1.489 101.354 1.00 84.69 284 SER A N 1
ATOM 2208 C CA . SER A 1 284 ? -69.244 -2.695 102.109 1.00 84.69 284 SER A CA 1
ATOM 2209 C C . SER A 1 284 ? -68.868 -2.573 103.591 1.00 84.69 284 SER A C 1
ATOM 2211 O O . SER A 1 284 ? -69.673 -2.914 104.456 1.00 84.69 284 SER A O 1
ATOM 2213 N N . SER A 1 285 ? -67.708 -1.983 103.900 1.00 87.50 285 SER A N 1
ATOM 2214 C CA . SER A 1 285 ? -67.297 -1.656 105.273 1.00 87.50 285 SER A CA 1
ATOM 2215 C C . SER A 1 285 ? -68.244 -0.652 105.944 1.00 87.50 285 SER A C 1
ATOM 2217 O O . SER A 1 285 ? -68.665 -0.855 107.083 1.00 87.50 285 SER A O 1
ATOM 2219 N N . GLN A 1 286 ? -68.653 0.401 105.230 1.00 88.75 286 GLN A N 1
ATOM 2220 C CA . GLN A 1 286 ? -69.623 1.379 105.718 1.00 88.75 286 GLN A CA 1
ATOM 2221 C C . GLN A 1 286 ? -70.984 0.730 105.986 1.00 88.75 286 GLN A C 1
ATOM 2223 O O . GLN A 1 286 ? -71.567 0.975 107.040 1.00 88.75 286 GLN A O 1
ATOM 2228 N N . ALA A 1 287 ? -71.477 -0.118 105.079 1.00 88.25 287 ALA A N 1
ATOM 2229 C CA . ALA A 1 287 ? -72.725 -0.853 105.272 1.00 88.25 287 ALA A CA 1
ATOM 2230 C C . ALA A 1 287 ? -72.665 -1.746 106.524 1.00 88.25 287 ALA A C 1
ATOM 2232 O O . ALA A 1 287 ? -73.596 -1.740 107.329 1.00 88.25 287 ALA A O 1
ATOM 2233 N N . LEU A 1 288 ? -71.540 -2.437 106.741 1.00 86.94 288 LEU A N 1
ATOM 2234 C CA . LEU A 1 288 ? -71.311 -3.249 107.937 1.00 86.94 288 LEU A CA 1
ATOM 2235 C C . LEU A 1 288 ? -71.291 -2.397 109.218 1.00 86.94 288 LEU A C 1
ATOM 2237 O O . LEU A 1 288 ? -71.867 -2.779 110.234 1.00 86.94 288 LEU A O 1
ATOM 2241 N N . LEU A 1 289 ? -70.642 -1.229 109.186 1.00 82.75 289 LEU A N 1
ATOM 2242 C CA . LEU A 1 289 ? -70.601 -0.296 110.316 1.00 82.75 289 LEU A CA 1
ATOM 2243 C C . LEU A 1 289 ? -71.983 0.276 110.644 1.00 82.75 289 LEU A C 1
ATOM 2245 O O . LEU A 1 289 ? -72.321 0.377 111.821 1.00 82.75 289 LEU A O 1
ATOM 2249 N N . VAL A 1 290 ? -72.786 0.613 109.630 1.00 88.31 290 VAL A N 1
ATOM 2250 C CA . VAL A 1 290 ? -74.175 1.064 109.810 1.00 88.31 290 VAL A CA 1
ATOM 2251 C C . VAL A 1 290 ? -75.011 -0.042 110.449 1.00 88.31 290 VAL A C 1
ATOM 2253 O O . VAL A 1 290 ? -75.649 0.205 111.469 1.00 88.31 290 VAL A O 1
ATOM 2256 N N . GLN A 1 291 ? -74.928 -1.272 109.936 1.00 84.94 291 GLN A N 1
ATOM 2257 C CA . GLN A 1 291 ? -75.631 -2.423 110.508 1.00 84.94 291 GLN A CA 1
ATOM 2258 C C . GLN A 1 291 ? -75.211 -2.687 111.966 1.00 84.94 291 GLN A C 1
ATOM 2260 O O . GLN A 1 291 ? -76.047 -2.946 112.831 1.00 84.94 291 GLN A O 1
ATOM 2265 N N . ASN A 1 292 ? -73.915 -2.574 112.271 1.00 83.38 292 ASN A N 1
ATOM 2266 C CA . ASN A 1 292 ? -73.408 -2.701 113.638 1.00 83.38 292 ASN A CA 1
ATOM 2267 C C . ASN A 1 292 ? -73.915 -1.572 114.548 1.00 83.38 292 ASN A C 1
ATOM 2269 O O . ASN A 1 292 ? -74.257 -1.828 115.702 1.00 83.38 292 ASN A O 1
ATOM 2273 N N . ALA A 1 293 ? -73.983 -0.334 114.055 1.00 82.81 293 ALA A N 1
ATOM 2274 C CA . ALA A 1 293 ? -74.515 0.799 114.807 1.00 82.81 293 ALA A CA 1
ATOM 2275 C C . ALA A 1 293 ? -76.017 0.639 115.096 1.00 82.81 293 ALA A C 1
ATOM 2277 O O . ALA A 1 293 ? -76.453 0.916 116.214 1.00 82.81 293 ALA A O 1
ATOM 2278 N N . GLU A 1 294 ? -76.794 0.137 114.133 1.00 84.25 294 GLU A N 1
ATOM 2279 C CA . GLU A 1 294 ? -78.206 -0.216 114.323 1.00 84.25 294 GLU A CA 1
ATOM 2280 C C . GLU A 1 294 ? -78.371 -1.318 115.377 1.00 84.25 294 GLU A C 1
ATOM 2282 O O . GLU A 1 294 ? -79.141 -1.148 116.322 1.00 84.25 294 GLU A O 1
ATOM 2287 N N . ALA A 1 295 ? -77.566 -2.383 115.312 1.00 81.44 295 ALA A N 1
ATOM 2288 C CA . ALA A 1 295 ? -77.574 -3.446 116.316 1.00 81.44 295 ALA A CA 1
ATOM 2289 C C . ALA A 1 295 ? -77.188 -2.943 117.723 1.00 81.44 295 ALA A C 1
ATOM 2291 O O . ALA A 1 295 ? -77.739 -3.392 118.730 1.00 81.44 295 ALA A O 1
ATOM 2292 N N . VAL A 1 296 ? -76.246 -1.998 117.830 1.00 80.38 296 VAL A N 1
ATOM 2293 C CA . VAL A 1 296 ? -75.892 -1.355 119.109 1.00 80.38 296 VAL A CA 1
ATOM 2294 C C . VAL A 1 296 ? -77.035 -0.477 119.619 1.00 80.38 296 VAL A C 1
ATOM 2296 O O . VAL A 1 296 ? -77.316 -0.487 120.818 1.00 80.38 296 VAL A O 1
ATOM 2299 N N . LYS A 1 297 ? -77.731 0.239 118.733 1.00 81.94 297 LYS A N 1
ATOM 2300 C CA . LYS A 1 297 ? -78.897 1.057 119.084 1.00 81.94 297 LYS A CA 1
ATOM 2301 C C . LYS A 1 297 ? -80.053 0.202 119.613 1.00 81.94 297 LYS A C 1
ATOM 2303 O O . LYS A 1 297 ? -80.623 0.550 120.644 1.00 81.94 297 LYS A O 1
ATOM 2308 N N . GLU A 1 298 ? -80.343 -0.934 118.980 1.00 80.00 298 GLU A N 1
ATOM 2309 C CA . GLU A 1 298 ? -81.316 -1.914 119.490 1.00 80.00 298 GLU A CA 1
ATOM 2310 C C . GLU A 1 298 ? -80.895 -2.485 120.851 1.00 80.00 298 GLU A C 1
ATOM 2312 O O . GLU A 1 298 ? -81.705 -2.585 121.770 1.00 80.00 298 GLU A O 1
ATOM 2317 N N . ARG A 1 299 ? -79.605 -2.801 121.039 1.00 79.25 299 ARG A N 1
ATOM 2318 C CA . ARG A 1 299 ? -79.088 -3.237 122.350 1.00 79.25 299 ARG A CA 1
ATOM 2319 C C . ARG A 1 299 ? -79.244 -2.162 123.424 1.00 79.25 299 ARG A C 1
ATOM 2321 O O . ARG A 1 299 ? -79.531 -2.502 124.570 1.00 79.25 299 ARG A O 1
ATOM 2328 N N . MET A 1 300 ? -79.063 -0.888 123.078 1.00 74.81 300 MET A N 1
ATOM 2329 C CA . MET A 1 300 ? -79.283 0.223 124.004 1.00 74.81 300 MET A CA 1
ATOM 2330 C C . MET A 1 300 ? -80.761 0.409 124.354 1.00 74.81 300 MET A C 1
ATOM 2332 O O . MET A 1 300 ? -81.050 0.665 125.522 1.00 74.81 300 MET A O 1
ATOM 2336 N N . SER A 1 301 ? -81.693 0.245 123.406 1.00 77.12 301 SER A N 1
ATOM 2337 C CA . SER A 1 301 ? -83.127 0.311 123.728 1.00 77.12 301 SER A CA 1
ATOM 2338 C C . SER A 1 301 ? -83.528 -0.838 124.654 1.00 77.12 301 SER A C 1
ATOM 2340 O O . SER A 1 301 ? -84.102 -0.592 125.706 1.00 77.12 301 SER A O 1
ATOM 2342 N N . LEU A 1 302 ? -83.088 -2.064 124.354 1.00 78.25 302 LEU A N 1
ATOM 2343 C CA . LEU A 1 302 ? -83.299 -3.235 125.212 1.00 78.25 302 LEU A CA 1
ATOM 2344 C C . LEU A 1 302 ? -82.701 -3.058 126.618 1.00 78.25 302 LEU A C 1
ATOM 2346 O O . LEU A 1 302 ? -83.272 -3.527 127.599 1.00 78.25 302 LEU A O 1
ATOM 2350 N N . ALA A 1 303 ? -81.543 -2.403 126.743 1.00 71.56 303 ALA A N 1
ATOM 2351 C CA . ALA A 1 303 ? -80.939 -2.104 128.042 1.00 71.56 303 ALA A CA 1
ATOM 2352 C C . ALA A 1 303 ? -81.705 -1.011 128.812 1.00 71.56 303 ALA A C 1
ATOM 2354 O O . ALA A 1 303 ? -81.803 -1.087 130.036 1.00 71.56 303 ALA A O 1
ATOM 2355 N N . SER A 1 304 ? -82.272 -0.029 128.106 1.00 73.44 304 SER A N 1
ATOM 2356 C CA . SER A 1 304 ? -83.150 0.997 128.680 1.00 73.44 304 SER A CA 1
ATOM 2357 C C . SER A 1 304 ? -84.466 0.397 129.185 1.00 73.44 304 SER A C 1
ATOM 2359 O O . SER A 1 304 ? -84.896 0.715 130.292 1.00 73.44 304 SER A O 1
ATOM 2361 N N . ASP A 1 305 ? -85.062 -0.520 128.421 1.00 72.94 305 ASP A N 1
ATOM 2362 C CA . ASP A 1 305 ? -86.282 -1.234 128.812 1.00 72.94 305 ASP A CA 1
ATOM 2363 C C . ASP A 1 305 ? -86.038 -2.101 130.059 1.00 72.94 305 ASP A C 1
ATOM 2365 O O . ASP A 1 305 ? -86.844 -2.107 130.988 1.00 72.94 305 ASP A O 1
ATOM 2369 N N . LYS A 1 306 ? -84.866 -2.747 130.150 1.00 69.44 306 LYS A N 1
ATOM 2370 C CA . LYS A 1 306 ? -84.447 -3.504 131.343 1.00 69.44 306 LYS A CA 1
ATOM 2371 C C . LYS A 1 306 ? -84.180 -2.628 132.568 1.00 69.44 306 LYS A C 1
ATOM 2373 O O . LYS A 1 306 ? -84.433 -3.063 133.686 1.00 69.44 306 LYS A O 1
ATOM 2378 N N . LEU A 1 307 ? -83.674 -1.405 132.397 1.00 66.19 307 LEU A N 1
ATOM 2379 C CA . LEU A 1 307 ? -83.517 -0.457 133.510 1.00 66.19 307 LEU A CA 1
ATOM 2380 C C . LEU A 1 307 ? -84.878 -0.025 134.077 1.00 66.19 307 LEU A C 1
ATOM 2382 O O . LEU A 1 307 ? -85.020 0.067 135.296 1.00 66.19 307 LEU A O 1
ATOM 2386 N N . ALA A 1 308 ? -85.881 0.157 133.213 1.00 64.00 308 ALA A N 1
ATOM 2387 C CA . ALA A 1 308 ? -87.260 0.410 133.629 1.00 64.00 308 ALA A CA 1
ATOM 2388 C C . ALA A 1 308 ? -87.890 -0.813 134.328 1.00 64.00 308 ALA A C 1
ATOM 2390 O O . ALA A 1 308 ? -88.594 -0.661 135.327 1.00 64.00 308 ALA A O 1
ATOM 2391 N N . GLU A 1 309 ? -87.582 -2.027 133.860 1.00 61.19 309 GLU A N 1
ATOM 2392 C CA . GLU A 1 309 ? -88.008 -3.291 134.476 1.00 61.19 309 GLU A CA 1
ATOM 2393 C C . GLU A 1 309 ? -87.385 -3.500 135.873 1.00 61.19 309 GLU A C 1
ATOM 2395 O O . GLU A 1 309 ? -88.082 -3.875 136.818 1.00 61.19 309 GLU A O 1
ATOM 2400 N N . PHE A 1 310 ? -86.101 -3.165 136.058 1.00 58.88 310 PHE A N 1
ATOM 2401 C CA . PHE A 1 310 ? -85.421 -3.279 137.355 1.00 58.88 310 PHE A CA 1
ATOM 2402 C C . PHE A 1 310 ? -85.869 -2.241 138.392 1.00 58.88 310 PHE A C 1
ATOM 2404 O O . PHE A 1 310 ? -85.828 -2.525 139.588 1.00 58.88 310 PHE A O 1
ATOM 2411 N N . GLN A 1 311 ? -86.364 -1.072 137.976 1.00 56.31 311 GLN A N 1
ATOM 2412 C CA . GLN A 1 311 ? -87.010 -0.120 138.890 1.00 56.31 311 GLN A CA 1
ATOM 2413 C C . GLN A 1 311 ? -88.404 -0.578 139.344 1.00 56.31 311 GLN A C 1
ATOM 2415 O O . GLN A 1 311 ? -88.829 -0.223 140.443 1.00 56.31 311 GLN A O 1
ATOM 2420 N N . ALA A 1 312 ? -89.087 -1.412 138.552 1.00 53.72 312 ALA A N 1
ATOM 2421 C CA . ALA A 1 312 ? -90.378 -2.002 138.907 1.00 53.72 312 ALA A CA 1
ATOM 2422 C C . ALA A 1 312 ? -90.259 -3.253 139.808 1.00 53.72 312 ALA A C 1
ATOM 2424 O O . ALA A 1 312 ? -91.208 -3.582 140.515 1.00 53.72 312 ALA A O 1
ATOM 2425 N N . GLN A 1 313 ? -89.098 -3.920 139.843 1.00 49.28 313 GLN A N 1
ATOM 2426 C CA . GLN A 1 313 ? -88.861 -5.152 140.619 1.00 49.28 313 GLN A CA 1
ATOM 2427 C C . GLN A 1 313 ? -88.310 -4.947 142.048 1.00 49.28 313 GLN A C 1
ATOM 2429 O O . GLN A 1 313 ? -88.090 -5.925 142.756 1.00 49.28 313 GLN A O 1
ATOM 2434 N N . ILE A 1 314 ? -88.139 -3.706 142.528 1.00 50.12 314 ILE A N 1
ATOM 2435 C CA . ILE A 1 314 ? -87.714 -3.416 143.922 1.00 50.12 314 ILE A CA 1
ATOM 2436 C C . ILE A 1 314 ? -88.899 -3.438 144.925 1.00 50.12 314 ILE A C 1
ATOM 2438 O O . ILE A 1 314 ? -88.704 -3.304 146.129 1.00 50.12 314 ILE A O 1
ATOM 2442 N N . ASN A 1 315 ? -90.126 -3.710 144.461 1.00 41.62 315 ASN A N 1
ATOM 2443 C CA . ASN A 1 315 ? -91.310 -3.928 145.299 1.00 41.62 315 ASN A CA 1
ATOM 2444 C C . ASN A 1 315 ? -91.917 -5.323 145.048 1.00 41.62 315 ASN A C 1
ATOM 2446 O O . ASN A 1 315 ? -92.892 -5.419 144.314 1.00 41.62 315 ASN A O 1
ATOM 2450 N N . LEU A 1 316 ? -91.347 -6.386 145.627 1.00 39.94 316 LEU A N 1
ATOM 2451 C CA . LEU A 1 316 ? -92.058 -7.505 146.282 1.00 39.94 316 LEU A CA 1
ATOM 2452 C C . LEU A 1 316 ? -91.091 -8.662 146.621 1.00 39.94 316 LEU A C 1
ATOM 2454 O O . LEU A 1 316 ? -90.482 -9.256 145.740 1.00 39.94 316 LEU A O 1
ATOM 2458 N N . SER A 1 317 ? -91.033 -8.940 147.926 1.00 34.53 317 SER A N 1
ATOM 2459 C CA . SER A 1 317 ? -90.852 -10.201 148.669 1.00 34.53 317 SER A CA 1
ATOM 2460 C C . SER A 1 317 ? -90.116 -11.422 148.084 1.00 34.53 317 SER A C 1
ATOM 2462 O O . SER A 1 317 ? -90.560 -12.051 147.130 1.00 34.53 317 SER A O 1
ATOM 2464 N N . ASP A 1 318 ? -89.072 -11.803 148.833 1.00 34.50 318 ASP A N 1
ATOM 2465 C CA . ASP A 1 318 ? -88.810 -13.096 149.498 1.00 34.50 318 ASP A CA 1
ATOM 2466 C C . ASP A 1 318 ? -88.964 -14.450 148.765 1.00 34.50 318 ASP A C 1
ATOM 2468 O O . ASP A 1 318 ? -90.065 -14.947 148.550 1.00 34.50 318 ASP A O 1
ATOM 2472 N N . GLU A 1 319 ? -87.787 -15.095 148.637 1.00 37.06 319 GLU A N 1
ATOM 2473 C CA . GLU A 1 319 ? -87.459 -16.522 148.889 1.00 37.06 319 GLU A CA 1
ATOM 2474 C C . GLU A 1 319 ? -88.049 -17.655 148.002 1.00 37.06 319 GLU A C 1
ATOM 2476 O O . GLU A 1 319 ? -89.046 -17.469 147.314 1.00 37.06 319 GLU A O 1
ATOM 2481 N N . PRO A 1 320 ? -87.519 -18.910 148.046 1.00 51.53 320 PRO A N 1
ATOM 2482 C CA . PRO A 1 320 ? -86.203 -19.398 148.492 1.00 51.53 320 PRO A CA 1
ATOM 2483 C C . PRO A 1 320 ? -85.509 -20.424 147.542 1.00 51.53 320 PRO A C 1
ATOM 2485 O O . PRO A 1 320 ? -86.049 -20.953 146.572 1.00 51.53 320 PRO A O 1
ATOM 2488 N N . LEU A 1 321 ? -84.265 -20.729 147.926 1.00 48.00 321 LEU A N 1
ATOM 2489 C CA . LEU A 1 321 ? -83.233 -21.719 147.550 1.00 48.00 321 LEU A CA 1
ATOM 2490 C C . LEU A 1 321 ? -83.559 -23.132 146.965 1.00 48.00 321 LEU A C 1
ATOM 2492 O O . LEU A 1 321 ? -82.687 -23.999 146.998 1.00 48.00 321 LEU A O 1
ATOM 2496 N N . GLY A 1 322 ? -84.709 -23.403 146.341 1.00 50.91 322 GLY A N 1
ATOM 2497 C CA . GLY A 1 322 ? -84.978 -24.707 145.687 1.00 50.91 322 GLY A CA 1
ATOM 2498 C C . GLY A 1 322 ? -84.446 -24.849 144.246 1.00 50.91 322 GLY A C 1
ATOM 2499 O O . GLY A 1 322 ? -84.101 -25.941 143.794 1.00 50.91 322 GLY A O 1
ATOM 2500 N N . ALA A 1 323 ? -84.338 -23.737 143.511 1.00 52.28 323 ALA A N 1
ATOM 2501 C CA . ALA A 1 323 ? -84.062 -23.738 142.066 1.00 52.28 323 ALA A CA 1
ATOM 2502 C C . ALA A 1 323 ? -82.584 -23.985 141.689 1.00 52.28 323 ALA A C 1
ATOM 2504 O O . ALA A 1 323 ? -82.274 -24.342 140.549 1.00 52.28 323 ALA A O 1
ATOM 2505 N N . LEU A 1 324 ? -81.656 -23.830 142.640 1.00 54.03 324 LEU A N 1
ATOM 2506 C CA . LEU A 1 324 ? -80.216 -23.878 142.364 1.00 54.03 324 LEU A CA 1
ATOM 2507 C C . LEU A 1 324 ? -79.686 -25.308 142.134 1.00 54.03 324 LEU A C 1
ATOM 2509 O O . LEU A 1 324 ? -78.689 -25.486 141.437 1.00 54.03 324 LEU A O 1
ATOM 2513 N N . GLN A 1 325 ? -80.377 -26.337 142.639 1.00 53.94 325 GLN A N 1
ATOM 2514 C CA . GLN A 1 325 ? -79.981 -27.741 142.446 1.00 53.94 325 GLN A CA 1
ATOM 2515 C C . GLN A 1 325 ? -80.430 -28.322 141.090 1.00 53.94 325 GLN A C 1
ATOM 2517 O O . GLN A 1 325 ? -79.744 -29.184 140.541 1.00 53.94 325 GLN A O 1
ATOM 2522 N N . ALA A 1 326 ? -81.504 -27.802 140.481 1.00 58.59 326 ALA A N 1
ATOM 2523 C CA . ALA A 1 326 ? -81.948 -28.211 139.141 1.00 58.59 326 ALA A CA 1
ATOM 2524 C C . ALA A 1 326 ? -81.065 -27.631 138.013 1.00 58.59 326 ALA A C 1
ATOM 2526 O O . ALA A 1 326 ? -80.850 -28.274 136.982 1.00 58.59 326 ALA A O 1
ATOM 2527 N N . SER A 1 327 ? -80.494 -26.441 138.231 1.00 59.75 327 SER A N 1
ATOM 2528 C CA . SER A 1 327 ? -79.596 -25.762 137.283 1.00 59.75 327 SER A CA 1
ATOM 2529 C C . SER A 1 327 ? -78.283 -26.530 137.047 1.00 59.75 327 SER A C 1
ATOM 2531 O O . SER A 1 327 ? -77.795 -26.618 135.917 1.00 59.75 327 SER A O 1
ATOM 2533 N N . LEU A 1 328 ? -77.747 -27.182 138.087 1.00 59.81 328 LEU A N 1
ATOM 2534 C CA . LEU A 1 328 ? -76.499 -27.948 138.000 1.00 59.81 328 LEU A CA 1
ATOM 2535 C C . LEU A 1 328 ? -76.634 -29.189 137.092 1.00 59.81 328 LEU A C 1
ATOM 2537 O O . LEU A 1 328 ? -75.744 -29.480 136.291 1.00 59.81 328 LEU A O 1
ATOM 2541 N N . ALA A 1 329 ? -77.775 -29.885 137.157 1.00 62.06 329 ALA A N 1
ATOM 2542 C CA . ALA A 1 329 ? -78.059 -31.046 136.311 1.00 62.06 329 ALA A CA 1
ATOM 2543 C C . ALA A 1 329 ? -78.257 -30.659 134.831 1.00 62.06 329 ALA A C 1
ATOM 2545 O O . ALA A 1 329 ? -77.820 -31.380 133.929 1.00 62.06 329 ALA A O 1
ATOM 2546 N N . ALA A 1 330 ? -78.850 -29.490 134.565 1.00 68.81 330 ALA A N 1
ATOM 2547 C CA . ALA A 1 330 ? -78.996 -28.958 133.210 1.00 68.81 330 ALA A CA 1
ATOM 2548 C C . ALA A 1 330 ? -77.641 -28.573 132.580 1.00 68.81 330 ALA A C 1
ATOM 2550 O O . ALA A 1 330 ? -77.423 -28.810 131.389 1.00 68.81 330 ALA A O 1
ATOM 2551 N N . GLY A 1 331 ? -76.705 -28.039 133.375 1.00 69.31 331 GLY A N 1
ATOM 2552 C CA . GLY A 1 331 ? -75.362 -27.664 132.917 1.00 69.31 331 GLY A CA 1
ATOM 2553 C C . GLY A 1 331 ? -74.516 -28.853 132.447 1.00 69.31 331 GLY A C 1
ATOM 2554 O O . GLY A 1 331 ? -73.863 -28.774 131.405 1.00 69.31 331 GLY A O 1
ATOM 2555 N N . LEU A 1 332 ? -74.585 -29.986 133.156 1.00 68.38 332 LEU A N 1
ATOM 2556 C CA . LEU A 1 332 ? -73.859 -31.208 132.779 1.00 68.38 332 LEU A CA 1
ATOM 2557 C C . LEU A 1 332 ? -74.376 -31.820 131.467 1.00 68.38 332 LEU A C 1
ATOM 2559 O O . LEU A 1 332 ? -73.575 -32.235 130.629 1.00 68.38 332 LEU A O 1
ATOM 2563 N N . LYS A 1 333 ? -75.695 -31.791 131.231 1.00 72.19 333 LYS A N 1
ATOM 2564 C CA . LYS A 1 333 ? -76.301 -32.261 129.971 1.00 72.19 333 LYS A CA 1
ATOM 2565 C C . LYS A 1 333 ? -75.907 -31.381 128.779 1.00 72.19 333 LYS A C 1
ATOM 2567 O O . LYS A 1 333 ? -75.633 -31.884 127.691 1.00 72.19 333 LYS A O 1
ATOM 2572 N N . LYS A 1 334 ? -75.813 -30.067 129.001 1.00 74.19 334 LYS A N 1
ATOM 2573 C CA . LYS A 1 334 ? -75.407 -29.095 127.977 1.00 74.19 334 LYS A CA 1
ATOM 2574 C C . LYS A 1 334 ? -73.937 -29.258 127.578 1.00 74.19 334 LYS A C 1
ATOM 2576 O O . LYS A 1 334 ? -73.609 -29.098 126.408 1.00 74.19 334 LYS A O 1
ATOM 2581 N N . ARG A 1 335 ? -73.067 -29.658 128.515 1.00 73.44 335 ARG A N 1
ATOM 2582 C CA . ARG A 1 335 ? -71.655 -29.956 128.223 1.00 73.44 335 ARG A CA 1
ATOM 2583 C C . ARG A 1 335 ? -71.499 -31.155 127.283 1.00 73.44 335 ARG A C 1
ATOM 2585 O O . ARG A 1 335 ? -70.753 -31.053 126.318 1.00 73.44 335 ARG A O 1
ATOM 2592 N N . GLN A 1 336 ? -72.239 -32.243 127.518 1.00 74.75 336 GLN A N 1
ATOM 2593 C CA . GLN A 1 336 ? -72.215 -33.426 126.643 1.00 74.75 336 GLN A CA 1
ATOM 2594 C C . GLN A 1 336 ? -72.707 -33.128 125.220 1.00 74.75 336 GLN A C 1
ATOM 2596 O O . GLN A 1 336 ? -72.140 -33.645 124.262 1.00 74.75 336 GLN A O 1
ATOM 2601 N N . GLN A 1 337 ? -73.725 -32.276 125.067 1.00 77.75 337 GLN A N 1
ATOM 2602 C CA . GLN A 1 337 ? -74.205 -31.853 123.746 1.00 77.75 337 GLN A CA 1
ATOM 2603 C C . GLN A 1 337 ? -73.147 -31.060 122.973 1.00 77.75 337 GLN A C 1
ATOM 2605 O O . GLN A 1 337 ? -72.863 -31.377 121.824 1.00 77.75 337 GLN A O 1
ATOM 2610 N N . VAL A 1 338 ? -72.500 -30.092 123.627 1.00 79.50 338 VAL A N 1
ATOM 2611 C CA . VAL A 1 338 ? -71.448 -29.279 122.996 1.00 79.50 338 VAL A CA 1
ATOM 2612 C C . VAL A 1 338 ? -70.230 -30.127 122.616 1.00 79.50 338 VAL A C 1
ATOM 2614 O O . VAL A 1 338 ? -69.612 -29.889 121.584 1.00 79.50 338 VAL A O 1
ATOM 2617 N N . GLU A 1 339 ? -69.892 -31.138 123.417 1.00 76.12 339 GLU A N 1
ATOM 2618 C CA . GLU A 1 339 ? -68.777 -32.049 123.140 1.00 76.12 339 GLU A CA 1
ATOM 2619 C C . GLU A 1 339 ? -69.062 -32.948 121.918 1.00 76.12 339 GLU A C 1
ATOM 2621 O O . GLU A 1 339 ? -68.179 -33.160 121.084 1.00 76.12 339 GLU A O 1
ATOM 2626 N N . ALA A 1 340 ? -70.316 -33.387 121.747 1.00 77.44 340 ALA A N 1
ATOM 2627 C CA . ALA A 1 340 ? -70.768 -34.103 120.553 1.00 77.44 340 ALA A CA 1
ATOM 2628 C C . ALA A 1 340 ? -70.801 -33.202 119.302 1.00 77.44 340 ALA A C 1
ATOM 2630 O O . ALA A 1 340 ? -70.340 -33.612 118.234 1.00 77.44 340 ALA A O 1
ATOM 2631 N N . ASP A 1 341 ? -71.271 -31.959 119.435 1.00 82.12 341 ASP A N 1
ATOM 2632 C CA . ASP A 1 341 ? -71.293 -30.987 118.336 1.00 82.12 341 ASP A CA 1
ATOM 2633 C C . ASP A 1 341 ? -69.871 -30.622 117.879 1.00 82.12 341 ASP A C 1
ATOM 2635 O O . ASP A 1 341 ? -69.604 -30.529 116.679 1.00 82.12 341 ASP A O 1
ATOM 2639 N N . LEU A 1 342 ? -68.926 -30.486 118.816 1.00 79.69 342 LEU A N 1
ATOM 2640 C CA . LEU A 1 342 ? -67.520 -30.206 118.517 1.00 79.69 342 LEU A CA 1
ATOM 2641 C C . LEU A 1 342 ? -66.868 -31.346 117.719 1.00 79.69 342 LEU A C 1
ATOM 2643 O O . LEU A 1 342 ? -66.125 -31.089 116.770 1.00 79.69 342 LEU A O 1
ATOM 2647 N N . LEU A 1 343 ? -67.167 -32.601 118.071 1.00 80.69 343 LEU A N 1
ATOM 2648 C CA . LEU A 1 343 ? -66.724 -33.774 117.312 1.00 80.69 343 LEU A CA 1
ATOM 2649 C C . LEU A 1 343 ? -67.330 -33.792 115.901 1.00 80.69 343 LEU A C 1
ATOM 2651 O O . LEU A 1 343 ? -66.611 -34.033 114.932 1.00 80.69 343 LEU A O 1
ATOM 2655 N N . GLY A 1 344 ? -68.617 -33.461 115.763 1.00 82.88 344 GLY A N 1
ATOM 2656 C CA . GLY A 1 344 ? -69.282 -33.358 114.462 1.00 82.88 344 GLY A CA 1
ATOM 2657 C C . GLY A 1 344 ? -68.712 -32.249 113.570 1.00 82.88 344 GLY A C 1
ATOM 2658 O O . GLY A 1 344 ? -68.553 -32.441 112.364 1.00 82.88 344 GLY A O 1
ATOM 2659 N N . ILE A 1 345 ? -68.361 -31.097 114.147 1.00 83.44 345 ILE A N 1
ATOM 2660 C CA . ILE A 1 345 ? -67.732 -29.986 113.419 1.00 83.44 345 ILE A CA 1
ATOM 2661 C C . ILE A 1 345 ? -66.298 -30.341 113.011 1.00 83.44 345 ILE A C 1
ATOM 2663 O O . ILE A 1 345 ? -65.914 -30.045 111.881 1.00 83.44 345 ILE A O 1
ATOM 2667 N N . ARG A 1 346 ? -65.525 -31.024 113.868 1.00 79.69 346 ARG A N 1
ATOM 2668 C CA . ARG A 1 346 ? -64.172 -31.497 113.521 1.00 79.69 346 ARG A CA 1
ATOM 2669 C C . ARG A 1 346 ? -64.186 -32.489 112.364 1.00 79.69 346 ARG A C 1
ATOM 2671 O O . ARG A 1 346 ? -63.435 -32.298 111.416 1.00 79.69 346 ARG A O 1
ATOM 2678 N N . ALA A 1 347 ? -65.099 -33.459 112.379 1.00 82.56 347 ALA A N 1
ATOM 2679 C CA . ALA A 1 347 ? -65.249 -34.404 111.273 1.00 82.56 347 ALA A CA 1
ATOM 2680 C C . ALA A 1 347 ? -65.619 -33.701 109.951 1.00 82.56 347 ALA A C 1
ATOM 2682 O O . ALA A 1 347 ? -65.098 -34.042 108.890 1.00 82.56 347 ALA A O 1
ATOM 2683 N N . LYS A 1 348 ? -66.481 -32.673 110.001 1.00 84.56 348 LYS A N 1
ATOM 2684 C CA . LYS A 1 348 ? -66.804 -31.852 108.820 1.00 84.56 348 LYS A CA 1
ATOM 2685 C C . LYS A 1 348 ? -65.609 -31.021 108.347 1.00 84.56 348 LYS A C 1
ATOM 2687 O O . LYS A 1 348 ? -65.397 -30.919 107.141 1.00 84.56 348 LYS A O 1
ATOM 2692 N N . ALA A 1 349 ? -64.828 -30.445 109.260 1.00 83.25 349 ALA A N 1
ATOM 2693 C CA . ALA A 1 349 ? -63.632 -29.679 108.919 1.00 83.25 349 ALA A CA 1
ATOM 2694 C C . ALA A 1 349 ? -62.573 -30.563 108.240 1.00 83.25 349 ALA A C 1
ATOM 2696 O O . ALA A 1 349 ? -62.091 -30.200 107.171 1.00 83.25 349 ALA A O 1
ATOM 2697 N N . GLU A 1 350 ? -62.305 -31.756 108.782 1.00 85.06 350 GLU A N 1
ATOM 2698 C CA . GLU A 1 350 ? -61.382 -32.734 108.187 1.00 85.06 350 GLU A CA 1
ATOM 2699 C C . GLU A 1 350 ? -61.850 -33.202 106.801 1.00 85.06 350 GLU A C 1
ATOM 2701 O O . GLU A 1 350 ? -61.055 -33.243 105.861 1.00 85.06 350 GLU A O 1
ATOM 2706 N N . ALA A 1 351 ? -63.148 -33.476 106.629 1.00 85.94 351 ALA A N 1
ATOM 2707 C CA . ALA A 1 351 ? -63.708 -33.823 105.323 1.00 85.94 351 ALA A CA 1
ATOM 2708 C C . ALA A 1 351 ? -63.551 -32.680 104.304 1.00 85.94 351 ALA A C 1
ATOM 2710 O O . ALA A 1 351 ? -63.204 -32.913 103.147 1.00 85.94 351 ALA A O 1
ATOM 2711 N N . THR A 1 352 ? -63.762 -31.433 104.734 1.00 86.00 352 THR A N 1
ATOM 2712 C CA . THR A 1 352 ? -63.611 -30.258 103.863 1.00 86.00 352 THR A CA 1
ATOM 2713 C C . THR A 1 352 ? -62.143 -30.028 103.498 1.00 86.00 352 THR A C 1
ATOM 2715 O O . THR A 1 352 ? -61.835 -29.717 102.350 1.00 86.00 352 THR A O 1
ATOM 2718 N N . GLU A 1 353 ? -61.219 -30.240 104.436 1.00 86.62 353 GLU A N 1
ATOM 2719 C CA . GLU A 1 353 ? -59.781 -30.131 104.191 1.00 86.62 353 GLU A CA 1
ATOM 2720 C C . GLU A 1 353 ? -59.287 -31.207 103.211 1.00 86.62 353 GLU A C 1
ATOM 2722 O O . GLU A 1 353 ? -58.482 -30.912 102.324 1.00 86.62 353 GLU A O 1
ATOM 2727 N N . HIS A 1 354 ? -59.828 -32.427 103.291 1.00 87.81 354 HIS A N 1
ATOM 2728 C CA . HIS A 1 354 ? -59.559 -33.482 102.313 1.00 87.81 354 HIS A CA 1
ATOM 2729 C C . HIS A 1 354 ? -60.031 -33.088 100.905 1.00 87.81 354 HIS A C 1
ATOM 2731 O O . HIS A 1 354 ? -59.270 -33.200 99.943 1.00 87.81 354 HIS A O 1
ATOM 2737 N N . VAL A 1 355 ? -61.249 -32.547 100.782 1.00 90.19 355 VAL A N 1
ATOM 2738 C CA . VAL A 1 355 ? -61.790 -32.056 99.501 1.00 90.19 355 VAL A CA 1
ATOM 2739 C C . VAL A 1 355 ? -60.940 -30.912 98.939 1.00 90.19 355 VAL A C 1
ATOM 2741 O O . VAL A 1 355 ? -60.657 -30.885 97.741 1.00 90.19 355 VAL A O 1
ATOM 2744 N N . ILE A 1 356 ? -60.474 -29.987 99.783 1.00 86.62 356 ILE A N 1
ATOM 2745 C CA . ILE A 1 356 ? -59.580 -28.900 99.357 1.00 86.62 356 ILE A CA 1
ATOM 2746 C C . ILE A 1 356 ? -58.259 -29.464 98.824 1.00 86.62 356 ILE A C 1
ATOM 2748 O O . ILE A 1 356 ? -57.795 -29.019 97.773 1.00 86.62 356 ILE A O 1
ATOM 2752 N N . ARG A 1 357 ? -57.659 -30.458 99.491 1.00 87.56 357 ARG A N 1
ATOM 2753 C CA . ARG A 1 357 ? -56.415 -31.094 99.022 1.00 87.56 357 ARG A CA 1
ATOM 2754 C C . ARG A 1 357 ? -56.606 -31.795 97.676 1.00 87.56 357 ARG A C 1
ATOM 2756 O O . ARG A 1 357 ? -55.790 -31.593 96.779 1.00 87.56 357 ARG A O 1
ATOM 2763 N N . GLU A 1 358 ? -57.700 -32.533 97.495 1.00 90.06 358 GLU A N 1
ATOM 2764 C CA . GLU A 1 358 ? -58.023 -33.178 96.215 1.00 90.06 358 GLU A CA 1
ATOM 2765 C C . GLU A 1 358 ? -58.244 -32.166 95.084 1.00 90.06 358 GLU A C 1
ATOM 2767 O O . GLU A 1 358 ? -57.718 -32.336 93.981 1.00 90.06 358 GLU A O 1
ATOM 2772 N N . LEU A 1 359 ? -58.989 -31.089 95.347 1.00 88.06 359 LEU A N 1
ATOM 2773 C CA . LEU A 1 359 ? -59.221 -30.030 94.364 1.00 88.06 359 LEU A CA 1
ATOM 2774 C C . LEU A 1 359 ? -57.935 -29.268 94.033 1.00 88.06 359 LEU A C 1
ATOM 2776 O O . LEU A 1 359 ? -57.733 -28.894 92.880 1.00 88.06 359 LEU A O 1
ATOM 2780 N N . THR A 1 360 ? -57.040 -29.083 95.005 1.00 88.81 360 THR A N 1
ATOM 2781 C CA . THR A 1 360 ? -55.736 -28.441 94.786 1.00 88.81 360 THR A CA 1
ATOM 2782 C C . THR A 1 360 ? -54.831 -29.319 93.921 1.00 88.81 360 THR A C 1
ATOM 2784 O O . THR A 1 360 ? -54.234 -28.818 92.970 1.00 88.81 360 THR A O 1
ATOM 2787 N N . ALA A 1 361 ? -54.801 -30.632 94.173 1.00 88.25 361 ALA A N 1
ATOM 2788 C CA . ALA A 1 361 ? -54.071 -31.587 93.339 1.00 88.25 361 ALA A CA 1
ATOM 2789 C C . ALA A 1 361 ? -54.621 -31.626 91.900 1.00 88.25 361 ALA A C 1
ATOM 2791 O O . ALA A 1 361 ? -53.853 -31.541 90.942 1.00 88.25 361 ALA A O 1
ATOM 2792 N N . LYS A 1 362 ? -55.953 -31.652 91.731 1.00 89.31 362 LYS A N 1
ATOM 2793 C CA . LYS A 1 362 ? -56.596 -31.552 90.408 1.00 89.31 362 LYS A CA 1
ATOM 2794 C C . LYS A 1 362 ? -56.286 -30.234 89.705 1.00 89.31 362 LYS A C 1
ATOM 2796 O O . LYS A 1 362 ? -56.034 -30.239 88.500 1.00 89.31 362 LYS A O 1
ATOM 2801 N N . ARG A 1 363 ? -56.283 -29.112 90.434 1.00 90.50 363 ARG A N 1
ATOM 2802 C CA . ARG A 1 363 ? -55.926 -27.803 89.874 1.00 90.50 363 ARG A CA 1
ATOM 2803 C C . ARG A 1 363 ? -54.498 -27.824 89.344 1.00 90.50 363 ARG A C 1
ATOM 2805 O O . ARG A 1 363 ? -54.298 -27.463 88.194 1.00 90.50 363 ARG A O 1
ATOM 2812 N N . GLN A 1 364 ? -53.545 -28.314 90.136 1.00 89.88 364 GLN A N 1
ATOM 2813 C CA . GLN A 1 364 ? -52.135 -28.374 89.751 1.00 89.88 364 GLN A CA 1
ATOM 2814 C C . GLN A 1 364 ? -51.901 -29.290 88.540 1.00 89.88 364 GLN A C 1
ATOM 2816 O O . GLN A 1 364 ? -51.171 -28.920 87.625 1.00 89.88 364 GLN A O 1
ATOM 2821 N N . GLN A 1 365 ? -52.579 -30.441 88.482 1.00 90.75 365 GLN A N 1
ATOM 2822 C CA . GLN A 1 365 ? -52.528 -31.332 87.320 1.00 90.75 365 GLN A CA 1
ATOM 2823 C C . GLN A 1 365 ? -53.087 -30.662 86.055 1.00 90.75 365 GLN A C 1
ATOM 2825 O O . GLN A 1 365 ? -52.491 -30.759 84.984 1.00 90.75 365 GLN A O 1
ATOM 2830 N N . THR A 1 366 ? -54.212 -29.954 86.176 1.00 87.94 366 THR A N 1
ATOM 2831 C CA . THR A 1 366 ? -54.828 -29.237 85.047 1.00 87.94 366 THR A CA 1
ATOM 2832 C C . THR A 1 366 ? -53.947 -28.070 84.593 1.00 87.94 366 THR A C 1
ATOM 2834 O O . THR A 1 366 ? -53.787 -27.838 83.402 1.00 87.94 366 THR A O 1
ATOM 2837 N N . GLU A 1 367 ? -53.329 -27.357 85.533 1.00 89.81 367 GLU A N 1
ATOM 2838 C CA . GLU A 1 367 ? -52.416 -26.242 85.269 1.00 89.81 367 GLU A CA 1
ATOM 2839 C C . GLU A 1 367 ? -51.160 -26.720 84.519 1.00 89.81 367 GLU A C 1
ATOM 2841 O O . GLU A 1 367 ? -50.753 -26.097 83.539 1.00 89.81 367 GLU A O 1
ATOM 2846 N N . GLN A 1 368 ? -50.623 -27.891 84.882 1.00 90.88 368 GLN A N 1
ATOM 2847 C CA . GLN A 1 368 ? -49.522 -28.527 84.155 1.00 90.88 368 GLN A CA 1
ATOM 2848 C C . GLN A 1 368 ? -49.927 -28.963 82.736 1.00 90.88 368 GLN A C 1
ATOM 2850 O O . GLN A 1 368 ? -49.174 -28.745 81.790 1.00 90.88 368 GLN A O 1
ATOM 2855 N N . GLN A 1 369 ? -51.128 -29.523 82.559 1.00 90.38 369 GLN A N 1
ATOM 2856 C CA . GLN A 1 369 ? -51.649 -29.889 81.233 1.00 90.38 369 GLN A CA 1
ATOM 2857 C C . GLN A 1 369 ? -51.870 -28.666 80.334 1.00 90.38 369 GLN A C 1
ATOM 2859 O O . GLN A 1 369 ? -51.562 -28.710 79.145 1.00 90.38 369 GLN A O 1
ATOM 2864 N N . VAL A 1 370 ? -52.369 -27.559 80.892 1.00 91.00 370 VAL A N 1
ATOM 2865 C CA . VAL A 1 370 ? -52.530 -26.291 80.163 1.00 91.00 370 VAL A CA 1
ATOM 2866 C C . VAL A 1 370 ? -51.174 -25.723 79.752 1.00 91.00 370 VAL A C 1
ATOM 2868 O O . VAL A 1 370 ? -51.050 -25.209 78.642 1.00 91.00 370 VAL A O 1
ATOM 2871 N N . GLN A 1 371 ? -50.163 -25.822 80.616 1.00 89.69 371 GLN A N 1
ATOM 2872 C CA . GLN A 1 371 ? -48.814 -25.366 80.295 1.00 89.69 371 GLN A CA 1
ATOM 2873 C C . GLN A 1 371 ? -48.193 -26.197 79.163 1.00 89.69 371 GLN A C 1
ATOM 2875 O O . GLN A 1 371 ? -47.706 -25.613 78.198 1.00 89.69 371 GLN A O 1
ATOM 2880 N N . GLN A 1 372 ? -48.317 -27.527 79.211 1.00 91.19 372 GLN A N 1
ATOM 2881 C CA . GLN A 1 372 ? -47.854 -28.405 78.131 1.00 91.19 372 GLN A CA 1
ATOM 2882 C C . GLN A 1 372 ? -48.555 -28.086 76.803 1.00 91.19 372 GLN A C 1
ATOM 2884 O O . GLN A 1 372 ? -47.901 -27.890 75.786 1.00 91.19 372 GLN A O 1
ATOM 2889 N N . ALA A 1 373 ? -49.883 -27.933 76.816 1.00 86.19 373 ALA A N 1
ATOM 2890 C CA . ALA A 1 373 ? -50.641 -27.597 75.612 1.00 86.19 373 ALA A CA 1
ATOM 2891 C C . ALA A 1 373 ? -50.258 -26.224 75.026 1.00 86.19 373 ALA A C 1
ATOM 2893 O O . ALA A 1 373 ? -50.337 -26.025 73.815 1.00 86.19 373 ALA A O 1
ATOM 2894 N N . ARG A 1 374 ? -49.846 -25.263 75.867 1.00 89.38 374 ARG A N 1
ATOM 2895 C CA . ARG A 1 374 ? -49.327 -23.965 75.408 1.00 89.38 374 ARG A CA 1
ATOM 2896 C C . ARG A 1 374 ? -47.965 -24.097 74.746 1.00 89.38 374 ARG A C 1
ATOM 2898 O O . ARG A 1 374 ? -47.746 -23.438 73.736 1.00 89.38 374 ARG A O 1
ATOM 2905 N N . GLU A 1 375 ? -47.078 -24.911 75.307 1.00 89.75 375 GLU A N 1
ATOM 2906 C CA . GLU A 1 375 ? -45.760 -25.182 74.729 1.00 89.75 375 GLU A CA 1
ATOM 2907 C C . GLU A 1 375 ? -45.906 -25.881 73.374 1.00 89.75 375 GLU A C 1
ATOM 2909 O O . GLU A 1 375 ? -45.391 -25.375 72.381 1.00 89.75 375 GLU A O 1
ATOM 2914 N N . ASP A 1 376 ? -46.727 -26.931 73.297 1.00 90.38 376 ASP A N 1
ATOM 2915 C CA . ASP A 1 376 ? -47.005 -27.649 72.049 1.00 90.38 376 ASP A CA 1
ATOM 2916 C C . ASP A 1 376 ? -47.617 -26.722 70.978 1.00 90.38 376 ASP A C 1
ATOM 2918 O O . ASP A 1 376 ? -47.225 -26.755 69.809 1.00 90.38 376 ASP A O 1
ATOM 2922 N N . ALA A 1 377 ? -48.552 -25.845 71.370 1.00 88.62 377 ALA A N 1
ATOM 2923 C CA . ALA A 1 377 ? -49.152 -24.868 70.462 1.00 88.62 377 ALA A CA 1
ATOM 2924 C C . ALA A 1 377 ? -48.136 -23.829 69.964 1.00 88.62 377 ALA A C 1
ATOM 2926 O O . ALA A 1 377 ? -48.202 -23.423 68.803 1.00 88.62 377 ALA A O 1
ATOM 2927 N N . LEU A 1 378 ? -47.205 -23.398 70.820 1.00 89.62 378 LEU A N 1
ATOM 2928 C CA . LEU A 1 378 ? -46.161 -22.447 70.449 1.00 89.62 378 LEU A CA 1
ATOM 2929 C C . LEU A 1 378 ? -45.173 -23.082 69.465 1.00 89.62 378 LEU A C 1
ATOM 2931 O O . LEU A 1 378 ? -44.852 -22.462 68.453 1.00 89.62 378 LEU A O 1
ATOM 2935 N N . THR A 1 379 ? -44.760 -24.328 69.710 1.00 90.19 379 THR A N 1
ATOM 2936 C CA . THR A 1 379 ? -43.888 -25.088 68.803 1.00 90.19 379 THR A CA 1
ATOM 2937 C C . THR A 1 379 ? -44.549 -25.281 67.442 1.00 90.19 379 THR A C 1
ATOM 2939 O O . THR A 1 379 ? -43.976 -24.893 66.429 1.00 90.19 379 THR A O 1
ATOM 2942 N N . ALA A 1 380 ? -45.807 -25.733 67.406 1.00 86.12 380 ALA A N 1
ATOM 2943 C CA . ALA A 1 380 ? -46.547 -25.872 66.152 1.00 86.12 380 ALA A CA 1
ATOM 2944 C C . ALA A 1 380 ? -46.701 -24.535 65.399 1.00 86.12 380 ALA A C 1
ATOM 2946 O O . ALA A 1 380 ? -46.709 -24.500 64.167 1.00 86.12 380 ALA A O 1
ATOM 2947 N N . GLN A 1 381 ? -46.817 -23.416 66.122 1.00 87.00 381 GLN A N 1
ATOM 2948 C CA . GLN A 1 381 ? -46.903 -22.087 65.521 1.00 87.00 381 GLN A CA 1
ATOM 2949 C C . GLN A 1 381 ? -45.563 -21.642 64.916 1.00 87.00 381 GLN A C 1
ATOM 2951 O O . GLN A 1 381 ? -45.567 -21.039 63.842 1.00 87.00 381 GLN A O 1
ATOM 2956 N N . VAL A 1 382 ? -44.437 -21.956 65.565 1.00 87.88 382 VAL A N 1
ATOM 2957 C CA . VAL A 1 382 ? -43.086 -21.712 65.034 1.00 87.88 382 VAL A CA 1
ATOM 2958 C C . VAL A 1 382 ? -42.833 -22.569 63.795 1.00 87.88 382 VAL A C 1
ATOM 2960 O O . VAL A 1 382 ? -42.474 -22.011 62.761 1.00 87.88 382 VAL A O 1
ATOM 2963 N N . ASP A 1 383 ? -43.125 -23.869 63.848 1.00 86.62 383 ASP A N 1
ATOM 2964 C CA . ASP A 1 383 ? -42.964 -24.780 62.707 1.00 86.62 383 ASP A CA 1
ATOM 2965 C C . ASP A 1 383 ? -43.809 -24.318 61.509 1.00 86.62 383 ASP A C 1
ATOM 2967 O O . ASP A 1 383 ? -43.351 -24.279 60.366 1.00 86.62 383 ASP A O 1
ATOM 2971 N N . HIS A 1 384 ? -45.049 -23.881 61.763 1.00 85.94 384 HIS A N 1
ATOM 2972 C CA . HIS A 1 384 ? -45.906 -23.322 60.721 1.00 85.94 384 HIS A CA 1
ATOM 2973 C C . HIS A 1 384 ? -45.323 -22.040 60.111 1.00 85.94 384 HIS A C 1
ATOM 2975 O O . HIS A 1 384 ? -45.401 -21.847 58.895 1.00 85.94 384 HIS A O 1
ATOM 2981 N N . GLN A 1 385 ? -44.740 -21.156 60.929 1.00 82.56 385 GLN A N 1
ATOM 2982 C CA . GLN A 1 385 ? -44.056 -19.961 60.431 1.00 82.56 385 GLN A CA 1
ATOM 2983 C C . GLN A 1 385 ? -42.821 -20.317 59.606 1.00 82.56 385 GLN A C 1
ATOM 2985 O O . GLN A 1 385 ? -42.637 -19.727 58.545 1.00 82.56 385 GLN A O 1
ATOM 2990 N N . GLU A 1 386 ? -42.020 -21.291 60.035 1.00 86.50 386 GLU A N 1
ATOM 2991 C CA . GLU A 1 386 ? -40.844 -21.754 59.297 1.00 86.50 386 GLU A CA 1
ATOM 2992 C C . GLU A 1 386 ? -41.235 -22.294 57.918 1.00 86.50 386 GLU A C 1
ATOM 2994 O O . GLU A 1 386 ? -40.707 -21.844 56.898 1.00 86.50 386 GLU A O 1
ATOM 2999 N N . VAL A 1 387 ? -42.230 -23.186 57.861 1.00 85.19 387 VAL A N 1
ATOM 3000 C CA . VAL A 1 387 ? -42.751 -23.728 56.596 1.00 85.19 387 VAL A CA 1
ATOM 3001 C C . VAL A 1 387 ? -43.306 -22.614 55.709 1.00 85.19 387 VAL A C 1
ATOM 3003 O O . VAL A 1 387 ? -43.097 -22.625 54.495 1.00 85.19 387 VAL A O 1
ATOM 3006 N N . ARG A 1 388 ? -43.989 -21.622 56.293 1.00 87.69 388 ARG A N 1
ATOM 3007 C CA . ARG A 1 388 ? -44.546 -20.490 55.546 1.00 87.69 388 ARG A CA 1
ATOM 3008 C C . ARG A 1 388 ? -43.459 -19.595 54.957 1.00 87.69 388 ARG A C 1
ATOM 3010 O O . ARG A 1 388 ? -43.565 -19.238 53.788 1.00 87.69 388 ARG A O 1
ATOM 3017 N N . VAL A 1 389 ? -42.426 -19.266 55.734 1.00 84.81 389 VAL A N 1
ATOM 3018 C CA . VAL A 1 389 ? -41.268 -18.496 55.257 1.00 84.81 389 VAL A CA 1
ATOM 3019 C C . VAL A 1 389 ? -40.560 -19.268 54.152 1.00 84.81 389 VAL A C 1
ATOM 3021 O O . VAL A 1 389 ? -40.350 -18.718 53.081 1.00 84.81 389 VAL A O 1
ATOM 3024 N N . ARG A 1 390 ? -40.293 -20.563 54.347 1.00 85.06 390 ARG A N 1
ATOM 3025 C CA . ARG A 1 390 ? -39.626 -21.406 53.348 1.00 85.06 390 ARG A CA 1
ATOM 3026 C C . ARG A 1 390 ? -40.421 -21.515 52.048 1.00 85.06 390 ARG A C 1
ATOM 3028 O O . ARG A 1 390 ? -39.846 -21.398 50.971 1.00 85.06 390 ARG A O 1
ATOM 3035 N N . LYS A 1 391 ? -41.747 -21.676 52.139 1.00 83.81 391 LYS A N 1
ATOM 3036 C CA . LYS A 1 391 ? -42.648 -21.618 50.979 1.00 83.81 391 LYS A CA 1
ATOM 3037 C C . LYS A 1 391 ? -42.536 -20.271 50.271 1.00 83.81 391 LYS A C 1
ATOM 3039 O O . LYS A 1 391 ? -42.463 -20.239 49.051 1.00 83.81 391 LYS A O 1
ATOM 3044 N N . GLN A 1 392 ? -42.549 -19.174 51.022 1.00 84.00 392 GLN A N 1
ATOM 3045 C CA . GLN A 1 392 ? -42.486 -17.840 50.445 1.00 84.00 392 GLN A CA 1
ATOM 3046 C C . GLN A 1 392 ? -41.137 -17.570 49.769 1.00 84.00 392 GLN A C 1
ATOM 3048 O O . GLN A 1 392 ? -41.136 -17.109 48.637 1.00 84.00 392 GLN A O 1
ATOM 3053 N N . THR A 1 393 ? -40.021 -17.969 50.379 1.00 84.19 393 THR A N 1
ATOM 3054 C CA . THR A 1 393 ? -38.688 -17.886 49.765 1.00 84.19 393 THR A CA 1
ATOM 3055 C C . THR A 1 393 ? -38.610 -18.684 48.464 1.00 84.19 393 THR A C 1
ATOM 3057 O O . THR A 1 393 ? -38.062 -18.194 47.487 1.00 84.19 393 THR A O 1
ATOM 3060 N N . LEU A 1 394 ? -39.191 -19.888 48.415 1.00 81.94 394 LEU A N 1
ATOM 3061 C CA . LEU A 1 394 ? -39.247 -20.683 47.182 1.00 81.94 394 LEU A CA 1
ATOM 3062 C C . LEU A 1 394 ? -40.093 -20.005 46.094 1.00 81.94 394 LEU A C 1
ATOM 3064 O O . LEU A 1 394 ? -39.710 -20.013 44.930 1.00 81.94 394 LEU A O 1
ATOM 3068 N N . VAL A 1 395 ? -41.226 -19.398 46.459 1.00 82.19 395 VAL A N 1
ATOM 3069 C CA . VAL A 1 395 ? -42.068 -18.646 45.512 1.00 82.19 395 VAL A CA 1
ATOM 3070 C C . VAL A 1 395 ? -41.351 -17.395 45.003 1.00 82.19 395 VAL A C 1
ATOM 3072 O O . VAL A 1 395 ? -41.402 -17.120 43.810 1.00 82.19 395 VAL A O 1
ATOM 3075 N N . GLU A 1 396 ? -40.662 -16.663 45.877 1.00 81.88 396 GLU A N 1
ATOM 3076 C CA . GLU A 1 396 ? -39.868 -15.484 45.513 1.00 81.88 396 GLU A CA 1
ATOM 3077 C C . GLU A 1 396 ? -38.710 -15.865 44.575 1.00 81.88 396 GLU A C 1
ATOM 3079 O O . GLU A 1 396 ? -38.527 -15.219 43.549 1.00 81.88 396 GLU A O 1
ATOM 3084 N N . GLN A 1 397 ? -38.003 -16.969 44.844 1.00 80.38 397 GLN A N 1
ATOM 3085 C CA . GLN A 1 397 ? -36.953 -17.496 43.958 1.00 80.38 397 GLN A CA 1
ATOM 3086 C C . GLN A 1 397 ? -37.486 -17.896 42.574 1.00 80.38 397 GLN A C 1
ATOM 3088 O O . GLN A 1 397 ? -36.833 -17.639 41.564 1.00 80.38 397 GLN A O 1
ATOM 3093 N N . LEU A 1 398 ? -38.676 -18.504 42.507 1.00 79.69 398 LEU A N 1
ATOM 3094 C CA . LEU A 1 398 ? -39.325 -18.833 41.233 1.00 79.69 398 LEU A CA 1
ATOM 3095 C C . LEU A 1 398 ? -39.729 -17.568 40.459 1.00 79.69 398 LEU A C 1
ATOM 3097 O O . LEU A 1 398 ? -39.517 -17.498 39.250 1.00 79.69 398 LEU A O 1
ATOM 3101 N N . GLN A 1 399 ? -40.237 -16.547 41.157 1.00 77.50 399 GLN A N 1
ATOM 3102 C CA . GLN A 1 399 ? -40.564 -15.249 40.558 1.00 77.50 399 GLN A CA 1
ATOM 3103 C C . GLN A 1 399 ? -39.322 -14.518 40.034 1.00 77.50 399 GLN A C 1
ATOM 3105 O O . GLN A 1 399 ? -39.370 -13.971 38.935 1.00 77.50 399 GLN A O 1
ATOM 3110 N N . GLU A 1 400 ? -38.207 -14.534 40.770 1.00 77.50 400 GLU A N 1
ATOM 3111 C CA . GLU A 1 400 ? -36.924 -13.981 40.307 1.00 77.50 400 GLU A CA 1
ATOM 3112 C C . GLU A 1 400 ? -36.389 -14.714 39.069 1.00 77.50 400 GLU A C 1
ATOM 3114 O O . GLU A 1 400 ? -35.835 -14.082 38.171 1.00 77.50 400 GLU A O 1
ATOM 3119 N N . ALA A 1 401 ? -36.607 -16.029 38.979 1.00 76.06 401 ALA A N 1
ATOM 3120 C CA . ALA A 1 401 ? -36.291 -16.825 37.794 1.00 76.06 401 ALA A CA 1
ATOM 3121 C C . ALA A 1 401 ? -37.271 -16.607 36.620 1.00 76.06 401 ALA A C 1
ATOM 3123 O O . ALA A 1 401 ? -37.064 -17.167 35.543 1.00 76.06 401 ALA A O 1
ATOM 3124 N N . GLY A 1 402 ? -38.326 -15.800 36.804 1.00 76.69 402 GLY A N 1
ATOM 3125 C CA . GLY A 1 402 ? -39.326 -15.490 35.780 1.00 76.69 402 GLY A CA 1
ATOM 3126 C C . GLY A 1 402 ? -40.325 -16.617 35.501 1.00 76.69 402 GLY A C 1
ATOM 3127 O O . GLY A 1 402 ? -40.932 -16.626 34.433 1.00 76.69 402 GLY A O 1
ATOM 3128 N N . VAL A 1 403 ? -40.490 -17.567 36.429 1.00 76.38 403 VAL A N 1
ATOM 3129 C CA . VAL A 1 403 ? -41.350 -18.751 36.270 1.00 76.38 403 VAL A CA 1
ATOM 3130 C C . VAL A 1 403 ? -42.518 -18.693 37.258 1.00 76.38 403 VAL A C 1
ATOM 3132 O O . VAL A 1 403 ? -42.323 -18.522 38.462 1.00 76.38 403 VAL A O 1
ATOM 3135 N N . GLU A 1 404 ? -43.752 -18.862 36.774 1.00 77.69 404 GLU A N 1
ATOM 3136 C CA . GLU A 1 404 ? -44.929 -18.951 37.644 1.00 77.69 404 GLU A CA 1
ATOM 3137 C C . GLU A 1 404 ? -45.073 -20.352 38.264 1.00 77.69 404 GLU A C 1
ATOM 3139 O O . GLU A 1 404 ? -44.946 -21.376 37.589 1.00 77.69 404 GLU A O 1
ATOM 3144 N N . LEU A 1 405 ? -45.379 -20.399 39.568 1.00 76.81 405 LEU A N 1
ATOM 3145 C CA . LEU A 1 405 ? -45.520 -21.634 40.359 1.00 76.81 405 LEU A CA 1
ATOM 3146 C C . LEU A 1 405 ? -46.595 -22.586 39.798 1.00 76.81 405 LEU A C 1
ATOM 3148 O O . LEU A 1 405 ? -46.461 -23.805 39.899 1.00 76.81 405 LEU A O 1
ATOM 3152 N N . SER A 1 406 ? -47.685 -22.040 39.252 1.00 76.44 406 SER A N 1
ATOM 3153 C CA . SER A 1 406 ? -48.774 -22.825 38.657 1.00 76.44 406 SER A CA 1
ATOM 3154 C C . SER A 1 406 ? -48.303 -23.624 37.452 1.00 76.44 406 SER A C 1
ATOM 3156 O O . SER A 1 406 ? -48.654 -24.795 37.322 1.00 76.44 406 SER A O 1
ATOM 3158 N N . ASP A 1 407 ? -47.472 -23.014 36.616 1.00 76.94 407 ASP A N 1
ATOM 3159 C CA . ASP A 1 407 ? -46.995 -23.619 35.378 1.00 76.94 407 ASP A CA 1
ATOM 3160 C C . ASP A 1 407 ? -45.949 -24.689 35.702 1.00 76.94 407 ASP A C 1
ATOM 3162 O O . ASP A 1 407 ? -46.027 -25.812 35.212 1.00 76.94 407 ASP A O 1
ATOM 3166 N N . THR A 1 408 ? -45.065 -24.412 36.668 1.00 76.19 408 THR A N 1
ATOM 3167 C CA . THR A 1 408 ? -44.056 -25.385 37.125 1.00 76.19 408 THR A CA 1
ATOM 3168 C C . THR A 1 408 ? -44.664 -26.626 37.771 1.00 76.19 408 THR A C 1
ATOM 3170 O O . THR A 1 408 ? -44.146 -27.723 37.586 1.00 76.19 408 THR A O 1
ATOM 3173 N N . LEU A 1 409 ? -45.752 -26.480 38.536 1.00 77.31 409 LEU A N 1
ATOM 3174 C CA . LEU A 1 409 ? -46.468 -27.623 39.113 1.00 77.31 409 LEU A CA 1
ATOM 3175 C C . LEU A 1 409 ? -47.247 -28.420 38.060 1.00 77.31 409 LEU A C 1
ATOM 3177 O O . LEU A 1 409 ? -47.433 -29.621 38.239 1.00 77.31 409 LEU A O 1
ATOM 3181 N N . SER A 1 410 ? -47.699 -27.763 36.990 1.00 77.19 410 SER A N 1
ATOM 3182 C CA . SER A 1 410 ? -48.427 -28.399 35.885 1.00 77.19 410 SER A CA 1
ATOM 3183 C C . SER A 1 410 ? -47.497 -29.211 34.982 1.00 77.19 410 SER A C 1
ATOM 3185 O O . SER A 1 410 ? -47.872 -30.289 34.525 1.00 77.19 410 SER A O 1
ATOM 3187 N N . ASP A 1 411 ? -46.275 -28.718 34.781 1.00 76.94 411 ASP A N 1
ATOM 3188 C CA . ASP A 1 411 ? -45.242 -29.364 33.967 1.00 76.94 411 ASP A CA 1
ATOM 3189 C C . ASP A 1 411 ? -44.393 -30.377 34.757 1.00 76.94 411 ASP A C 1
ATOM 3191 O O . ASP A 1 411 ? -43.541 -31.058 34.179 1.00 76.94 411 ASP A O 1
ATOM 3195 N N . LEU A 1 412 ? -44.610 -30.504 36.075 1.00 78.50 412 LEU A N 1
ATOM 3196 C CA . LEU A 1 412 ? -43.874 -31.432 36.930 1.00 78.50 412 LEU A CA 1
ATOM 3197 C C . LEU A 1 412 ? -44.245 -32.889 36.580 1.00 78.50 412 LEU A C 1
ATOM 3199 O O . LEU A 1 412 ? -45.392 -33.296 36.781 1.00 78.50 412 LEU A O 1
ATOM 3203 N N . PRO A 1 413 ? -43.298 -33.720 36.109 1.00 80.81 413 PRO A N 1
ATOM 3204 C CA . PRO A 1 413 ? -43.579 -35.122 35.820 1.00 80.81 413 PRO A CA 1
ATOM 3205 C C . PRO A 1 413 ? -43.980 -35.878 37.094 1.00 80.81 413 PRO A C 1
ATOM 3207 O O . PRO A 1 413 ? -43.355 -35.701 38.138 1.00 80.81 413 PRO A O 1
ATOM 3210 N N . GLU A 1 414 ? -44.936 -36.809 37.012 1.00 74.69 414 GLU A N 1
ATOM 3211 C CA . GLU A 1 414 ? -45.348 -37.636 38.169 1.00 74.69 414 GLU A CA 1
ATOM 3212 C C . GLU A 1 414 ? -44.201 -38.480 38.768 1.00 74.69 414 GLU A C 1
ATOM 3214 O O . GLU A 1 414 ? -44.283 -38.927 39.909 1.00 74.69 414 GLU A O 1
ATOM 3219 N N . GLN A 1 415 ? -43.119 -38.689 38.012 1.00 77.81 415 GLN A N 1
ATOM 3220 C CA . GLN A 1 415 ? -41.912 -39.419 38.424 1.00 77.81 415 GLN A CA 1
ATOM 3221 C C . GLN A 1 415 ? -40.756 -38.488 38.837 1.00 77.81 415 GLN A C 1
ATOM 3223 O O . GLN A 1 415 ? -39.610 -38.927 38.900 1.00 77.81 415 GLN A O 1
ATOM 3228 N N . ALA A 1 416 ? -41.020 -37.200 39.080 1.00 74.50 416 ALA A N 1
ATOM 3229 C CA . ALA A 1 416 ? -39.997 -36.230 39.462 1.00 74.50 416 ALA A CA 1
ATOM 3230 C C . ALA A 1 416 ? -39.279 -36.638 40.759 1.00 74.50 416 ALA A C 1
ATOM 3232 O O . ALA A 1 416 ? -39.899 -36.819 41.809 1.00 74.50 416 ALA A O 1
ATOM 3233 N N . ASN A 1 417 ? -37.953 -36.754 40.682 1.00 82.44 417 ASN A N 1
ATOM 3234 C CA . ASN A 1 417 ? -37.094 -37.115 41.801 1.00 82.44 417 ASN A CA 1
ATOM 3235 C C . ASN A 1 417 ? -35.993 -36.062 41.971 1.00 82.44 417 ASN A C 1
ATOM 3237 O O . ASN A 1 417 ? -35.118 -35.921 41.115 1.00 82.44 417 ASN A O 1
ATOM 3241 N N . ASP A 1 418 ? -36.026 -35.356 43.103 1.00 79.19 418 ASP A N 1
ATOM 3242 C CA . ASP A 1 418 ? -35.073 -34.295 43.453 1.00 79.19 418 ASP A CA 1
ATOM 3243 C C . ASP A 1 418 ? -33.614 -34.770 43.360 1.00 79.19 418 ASP A C 1
ATOM 3245 O O . ASP A 1 418 ? -32.770 -34.097 42.768 1.00 79.19 418 ASP A O 1
ATOM 3249 N N . LEU A 1 419 ? -33.318 -35.980 43.849 1.00 80.88 419 LEU A N 1
ATOM 3250 C CA . LEU A 1 419 ? -31.955 -36.512 43.850 1.00 80.88 419 LEU A CA 1
ATOM 3251 C C . LEU A 1 419 ? -31.426 -36.738 42.424 1.00 80.88 419 LEU A C 1
ATOM 3253 O O . LEU A 1 419 ? -30.258 -36.474 42.136 1.00 80.88 419 LEU A O 1
ATOM 3257 N N . GLU A 1 420 ? -32.276 -37.227 41.520 1.00 84.56 420 GLU A N 1
ATOM 3258 C CA . GLU A 1 420 ? -31.900 -37.477 40.126 1.00 84.56 420 GLU A CA 1
ATOM 3259 C C . GLU A 1 420 ? -31.701 -36.170 39.361 1.00 84.56 420 GLU A C 1
ATOM 3261 O O . GLU A 1 420 ? -30.745 -36.046 38.594 1.00 84.56 420 GLU A O 1
ATOM 3266 N N . TRP A 1 421 ? -32.551 -35.173 39.601 1.00 85.75 421 TRP A N 1
ATOM 3267 C CA . TRP A 1 421 ? -32.427 -33.857 38.979 1.00 85.75 421 TRP A CA 1
ATOM 3268 C C . TRP A 1 421 ? -31.204 -33.095 39.477 1.00 85.75 421 TRP A C 1
ATOM 3270 O O . TRP A 1 421 ? -30.478 -32.532 38.663 1.00 85.75 421 TRP A O 1
ATOM 3280 N N . GLN A 1 422 ? -30.884 -33.159 40.771 1.00 84.69 422 GLN A N 1
ATOM 3281 C CA . GLN A 1 422 ? -29.632 -32.604 41.296 1.00 84.69 422 GLN A CA 1
ATOM 3282 C C . GLN A 1 422 ? -28.406 -33.266 40.656 1.00 84.69 422 GLN A C 1
ATOM 3284 O O . GLN A 1 422 ? -27.451 -32.579 40.294 1.00 84.69 422 GLN A O 1
ATOM 3289 N N . GLN A 1 423 ? -28.436 -34.586 40.445 1.00 85.81 423 GLN A N 1
ATOM 3290 C CA . GLN A 1 423 ? -27.367 -35.281 39.723 1.00 85.81 423 GLN A CA 1
ATOM 3291 C C . GLN A 1 423 ? -27.293 -34.872 38.247 1.00 85.81 423 GLN A C 1
ATOM 3293 O O . GLN A 1 423 ? -26.193 -34.756 37.709 1.00 85.81 423 GLN A O 1
ATOM 3298 N N . GLN A 1 424 ? -28.428 -34.651 37.581 1.00 85.44 424 GLN A N 1
ATOM 3299 C CA . GLN A 1 424 ? -28.457 -34.163 36.200 1.00 85.44 424 GLN A CA 1
ATOM 3300 C C . GLN A 1 424 ? -27.910 -32.739 36.092 1.00 85.44 424 GLN A C 1
ATOM 3302 O O . GLN A 1 424 ? -27.081 -32.488 35.222 1.00 85.44 424 GLN A O 1
ATOM 3307 N N . VAL A 1 425 ? -28.297 -31.840 37.002 1.00 88.94 425 VAL A N 1
ATOM 3308 C CA . VAL A 1 425 ? -27.762 -30.473 37.088 1.00 88.94 425 VAL A CA 1
ATOM 3309 C C . VAL A 1 425 ? -26.258 -30.504 37.345 1.00 88.94 425 VAL A C 1
ATOM 3311 O O . VAL A 1 425 ? -25.517 -29.817 36.652 1.00 88.94 425 VAL A O 1
ATOM 3314 N N . ALA A 1 426 ? -25.783 -31.347 38.267 1.00 87.06 426 ALA A N 1
ATOM 3315 C CA . ALA A 1 426 ? -24.354 -31.501 38.530 1.00 87.06 426 ALA A CA 1
ATOM 3316 C C . ALA A 1 426 ? -23.589 -32.032 37.304 1.00 87.06 426 ALA A C 1
ATOM 3318 O O . ALA A 1 426 ? -22.533 -31.502 36.967 1.00 87.06 426 ALA A O 1
ATOM 3319 N N . ARG A 1 427 ? -24.132 -33.031 36.589 1.00 88.88 427 ARG A N 1
ATOM 3320 C CA . ARG A 1 427 ? -23.533 -33.539 35.339 1.00 88.88 427 ARG A CA 1
ATOM 3321 C C . ARG A 1 427 ? -23.526 -32.488 34.233 1.00 88.88 427 ARG A C 1
ATOM 3323 O O . ARG A 1 427 ? -22.536 -32.391 33.518 1.00 88.88 427 ARG A O 1
ATOM 3330 N N . LEU A 1 428 ? -24.604 -31.720 34.078 1.00 88.19 428 LEU A N 1
ATOM 3331 C CA . LEU A 1 428 ? -24.689 -30.628 33.106 1.00 88.19 428 LEU A CA 1
ATOM 3332 C C . LEU A 1 428 ? -23.700 -29.514 33.444 1.00 88.19 428 LEU A C 1
ATOM 3334 O O . LEU A 1 428 ? -23.009 -29.037 32.553 1.00 88.19 428 LEU A O 1
ATOM 3338 N N . ALA A 1 429 ? -23.572 -29.147 34.719 1.00 86.56 429 ALA A N 1
ATOM 3339 C CA . ALA A 1 429 ? -22.575 -28.184 35.172 1.00 86.56 429 ALA A CA 1
ATOM 3340 C C . ALA A 1 429 ? -21.151 -28.672 34.866 1.00 86.56 429 ALA A C 1
ATOM 3342 O O . ALA A 1 429 ? -20.351 -27.910 34.335 1.00 86.56 429 ALA A O 1
ATOM 3343 N N . GLU A 1 430 ? -20.852 -29.954 35.101 1.00 87.62 430 GLU A N 1
ATOM 3344 C CA . GLU A 1 430 ? -19.556 -30.549 34.751 1.00 87.62 430 GLU A CA 1
ATOM 3345 C C . GLU A 1 430 ? -19.328 -30.589 33.226 1.00 87.62 430 GLU A C 1
ATOM 3347 O O . GLU A 1 430 ? -18.215 -30.371 32.751 1.00 87.62 430 GLU A O 1
ATOM 3352 N N . GLN A 1 431 ? -20.374 -30.836 32.429 1.00 86.81 431 GLN A N 1
ATOM 3353 C CA . GLN A 1 431 ? -20.309 -30.765 30.964 1.00 86.81 431 GLN A CA 1
ATOM 3354 C C . GLN A 1 431 ? -20.063 -29.337 30.463 1.00 86.81 431 GLN A C 1
ATOM 3356 O O . GLN A 1 431 ? -19.289 -29.162 29.524 1.00 86.81 431 GLN A O 1
ATOM 3361 N N . ILE A 1 432 ? -20.687 -28.335 31.089 1.00 83.12 432 ILE A N 1
ATOM 3362 C CA . ILE A 1 432 ? -20.468 -26.916 30.790 1.00 83.12 432 ILE A CA 1
ATOM 3363 C C . ILE A 1 432 ? -19.036 -26.519 31.154 1.00 83.12 432 ILE A C 1
ATOM 3365 O O . ILE A 1 432 ? -18.357 -25.899 30.343 1.00 83.12 432 ILE A O 1
ATOM 3369 N N . ASP A 1 433 ? -18.538 -26.940 32.316 1.00 83.94 433 ASP A N 1
ATOM 3370 C CA . ASP A 1 433 ? -17.168 -26.648 32.752 1.00 83.94 433 ASP A CA 1
ATOM 3371 C C . ASP A 1 433 ? -16.121 -27.301 31.826 1.00 83.94 433 ASP A C 1
ATOM 3373 O O . ASP A 1 433 ? -15.106 -26.697 31.479 1.00 83.94 433 ASP A O 1
ATOM 3377 N N . ARG A 1 434 ? -16.411 -28.504 31.303 1.00 86.88 434 ARG A N 1
ATOM 3378 C CA . ARG A 1 434 ? -15.575 -29.183 30.292 1.00 86.88 434 ARG A CA 1
ATOM 3379 C C . ARG A 1 434 ? -15.500 -28.468 28.943 1.00 86.88 434 ARG A C 1
ATOM 3381 O O . ARG A 1 434 ? -14.530 -28.698 28.222 1.00 86.88 434 ARG A O 1
ATOM 3388 N N . LEU A 1 435 ? -16.482 -27.638 28.578 1.00 80.44 435 LEU A N 1
ATOM 3389 C CA . LEU A 1 435 ? -16.398 -26.800 27.371 1.00 80.44 435 LEU A CA 1
ATOM 3390 C C .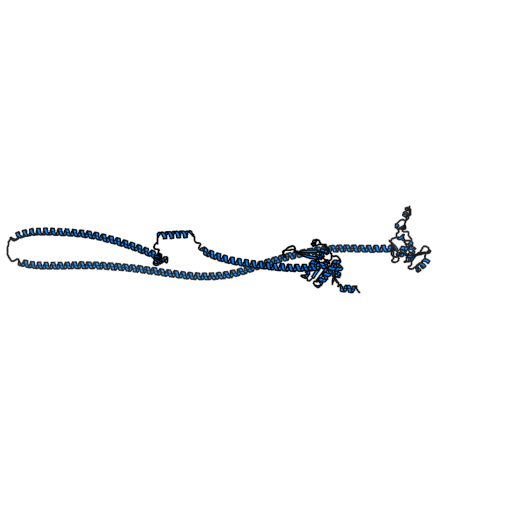 LEU A 1 435 ? -15.323 -25.707 27.514 1.00 80.44 435 LEU A C 1
ATOM 3392 O O . LEU A 1 435 ? -14.885 -25.149 26.508 1.00 80.44 435 LEU A O 1
ATOM 3396 N N . GLY A 1 436 ? -14.849 -25.457 28.740 1.00 76.56 436 GLY A N 1
ATOM 3397 C CA . GLY A 1 436 ? -13.825 -24.470 29.042 1.00 76.56 436 GLY A CA 1
ATOM 3398 C C . GLY A 1 436 ? -14.345 -23.040 28.923 1.00 76.56 436 GLY A C 1
ATOM 3399 O O . GLY A 1 436 ? -15.541 -22.784 28.776 1.00 76.56 436 GLY A O 1
ATOM 3400 N N . SER A 1 437 ? -13.435 -22.071 28.994 1.00 77.44 437 SER A N 1
ATOM 3401 C CA . SER A 1 437 ? -13.793 -20.664 28.828 1.00 77.44 437 SER A CA 1
ATOM 3402 C C . SER A 1 437 ? -14.284 -20.415 27.401 1.00 77.44 437 SER A C 1
ATOM 3404 O O . SER A 1 437 ? -13.503 -20.489 26.449 1.00 77.44 437 SER A O 1
ATOM 3406 N N . ILE A 1 438 ? -15.571 -20.102 27.257 1.00 74.06 438 ILE A N 1
ATOM 3407 C CA . ILE A 1 438 ? -16.171 -19.716 25.980 1.00 74.06 438 ILE A CA 1
ATOM 3408 C C . ILE A 1 438 ? -15.529 -18.395 25.544 1.00 74.06 438 ILE A C 1
ATOM 3410 O O . ILE A 1 438 ? -15.638 -17.380 26.234 1.00 74.06 438 ILE A O 1
ATOM 3414 N N . ASN A 1 439 ? -14.838 -18.410 24.404 1.00 79.62 439 ASN A N 1
ATOM 3415 C CA . ASN A 1 439 ? -14.223 -17.218 23.832 1.00 79.62 439 ASN A CA 1
ATOM 3416 C C . ASN A 1 439 ? -15.306 -16.338 23.189 1.00 79.62 439 ASN A C 1
ATOM 3418 O O . ASN A 1 439 ? -15.604 -16.478 22.006 1.00 79.62 439 ASN A O 1
ATOM 3422 N N . LEU A 1 440 ? -15.904 -15.441 23.973 1.00 79.12 440 LEU A N 1
ATOM 3423 C CA . LEU A 1 440 ? -16.939 -14.518 23.492 1.00 79.12 440 LEU A CA 1
ATOM 3424 C C . LEU A 1 440 ? -16.407 -13.553 22.414 1.00 79.12 440 LEU A C 1
ATOM 3426 O O . LEU A 1 440 ? -17.158 -13.156 21.529 1.00 79.12 440 LEU A O 1
ATOM 3430 N N . THR A 1 441 ? -15.100 -13.273 22.418 1.00 81.19 441 THR A N 1
ATOM 3431 C CA . THR A 1 441 ? -14.396 -12.493 21.385 1.00 81.19 441 THR A CA 1
ATOM 3432 C C . THR A 1 441 ? -14.319 -13.197 20.026 1.00 81.19 441 THR A C 1
ATOM 3434 O O . THR A 1 441 ? -14.055 -12.547 19.020 1.00 81.19 441 THR A O 1
ATOM 3437 N N . ALA A 1 442 ? -14.597 -14.504 19.947 1.00 84.38 442 ALA A N 1
ATOM 3438 C CA . ALA A 1 442 ? -14.555 -15.245 18.685 1.00 84.38 442 ALA A CA 1
ATOM 3439 C C . ALA A 1 442 ? -15.613 -14.777 17.669 1.00 84.38 442 ALA A C 1
ATOM 3441 O O . ALA A 1 442 ? -15.421 -14.958 16.470 1.00 84.38 442 ALA A O 1
ATOM 3442 N N . ILE A 1 443 ? -16.723 -14.190 18.132 1.00 86.00 443 ILE A N 1
ATOM 3443 C CA . ILE A 1 443 ? -17.778 -13.660 17.254 1.00 86.00 443 ILE A CA 1
ATOM 3444 C C . ILE A 1 443 ? -17.260 -12.414 16.526 1.00 86.00 443 ILE A C 1
ATOM 3446 O O . ILE A 1 443 ? -17.295 -12.364 15.300 1.00 86.00 443 ILE A O 1
ATOM 3450 N N . GLU A 1 444 ? -16.689 -11.468 17.272 1.00 82.38 444 GLU A N 1
ATOM 3451 C CA . GLU A 1 444 ? -16.083 -10.247 16.725 1.00 82.38 444 GLU A CA 1
ATOM 3452 C C . GLU A 1 444 ? -14.863 -10.568 15.845 1.00 82.38 444 GLU A C 1
ATOM 3454 O O . GLU A 1 444 ? -14.698 -10.007 14.758 1.00 82.38 444 GLU A O 1
ATOM 3459 N N . GLU A 1 445 ? -14.020 -11.522 16.262 1.00 85.81 445 GLU A N 1
ATOM 3460 C CA . GLU A 1 445 ? -12.903 -12.003 15.443 1.00 85.81 445 GLU A CA 1
ATOM 3461 C C . GLU A 1 445 ? -13.395 -12.646 14.142 1.00 85.81 445 GLU A C 1
ATOM 3463 O O . GLU A 1 445 ? -12.817 -12.392 13.085 1.00 85.81 445 GLU A O 1
ATOM 3468 N N . PHE A 1 446 ? -14.460 -13.452 14.183 1.00 92.62 446 PHE A N 1
ATOM 3469 C CA . PHE A 1 446 ? -15.039 -14.054 12.984 1.00 92.62 446 PHE A CA 1
ATOM 3470 C C . PHE A 1 446 ? -15.566 -12.990 12.020 1.00 92.62 446 PHE A C 1
ATOM 3472 O O . PHE A 1 446 ? -15.257 -13.065 10.831 1.00 92.62 446 PHE A O 1
ATOM 3479 N N . GLU A 1 447 ? -16.307 -11.996 12.513 1.00 90.62 447 GLU A N 1
ATOM 3480 C CA . GLU A 1 447 ? -16.803 -10.882 11.695 1.00 90.62 447 GLU A CA 1
ATOM 3481 C C . GLU A 1 447 ? -15.639 -10.133 11.037 1.00 90.62 447 GLU A C 1
ATOM 3483 O O . GLU A 1 447 ? -15.582 -10.034 9.809 1.00 90.62 447 GLU A O 1
ATOM 3488 N N . THR A 1 448 ? -14.630 -9.752 11.826 1.00 88.50 448 THR A N 1
ATOM 3489 C CA . THR A 1 448 ? -13.439 -9.040 11.338 1.00 88.50 448 THR A CA 1
ATOM 3490 C C . THR A 1 448 ? -12.662 -9.856 10.295 1.00 88.50 448 THR A C 1
ATOM 3492 O O . THR A 1 448 ? -12.230 -9.337 9.261 1.00 88.50 448 THR A O 1
ATOM 3495 N N . GLN A 1 449 ? -12.464 -11.160 10.528 1.00 92.00 449 GLN A N 1
ATOM 3496 C CA . GLN A 1 449 ? -11.769 -12.025 9.568 1.00 92.00 449 GLN A CA 1
ATOM 3497 C C . GLN A 1 449 ? -12.613 -12.306 8.321 1.00 92.00 449 GLN A C 1
ATOM 3499 O O . GLN A 1 449 ? -12.054 -12.454 7.233 1.00 92.00 449 GLN A O 1
ATOM 3504 N N . SER A 1 450 ? -13.940 -12.364 8.446 1.00 93.88 450 SER A N 1
ATOM 3505 C CA . SER A 1 450 ? -14.858 -12.552 7.321 1.00 93.88 450 SER A CA 1
ATOM 3506 C C . SER A 1 450 ? -14.865 -11.330 6.399 1.00 93.88 450 SER A C 1
ATOM 3508 O O . SER A 1 450 ? -14.754 -11.474 5.176 1.00 93.88 450 SER A O 1
ATOM 3510 N N . GLU A 1 451 ? -14.881 -10.121 6.964 1.00 91.06 451 GLU A N 1
ATOM 3511 C CA . GLU A 1 451 ? -14.714 -8.874 6.207 1.00 91.06 451 GLU A CA 1
ATOM 3512 C C . GLU A 1 451 ? -13.361 -8.836 5.494 1.00 91.06 451 GLU A C 1
ATOM 3514 O O . GLU A 1 451 ? -13.293 -8.611 4.282 1.00 91.06 451 GLU A O 1
ATOM 3519 N N . ARG A 1 452 ? -12.277 -9.162 6.214 1.00 93.38 452 ARG A N 1
ATOM 3520 C CA . ARG A 1 452 ? -10.930 -9.229 5.635 1.00 93.38 452 ARG A CA 1
ATOM 3521 C C . ARG A 1 452 ? -10.840 -10.243 4.496 1.00 93.38 452 ARG A C 1
ATOM 3523 O O . ARG A 1 452 ? -10.212 -9.958 3.477 1.00 93.38 452 ARG A O 1
ATOM 3530 N N . LYS A 1 453 ? -11.452 -11.418 4.653 1.00 95.38 453 LYS A N 1
ATOM 3531 C CA . LYS A 1 453 ? -11.512 -12.438 3.603 1.00 95.38 453 LYS A CA 1
ATOM 3532 C C . LYS A 1 453 ? -12.241 -11.897 2.376 1.00 95.38 453 LYS A C 1
ATOM 3534 O O . LYS A 1 453 ? -11.707 -11.992 1.279 1.00 95.38 453 LYS A O 1
ATOM 3539 N N . THR A 1 454 ? -13.413 -11.299 2.568 1.00 94.75 454 THR A N 1
ATOM 3540 C CA . THR A 1 454 ? -14.231 -10.757 1.473 1.00 94.75 454 THR A CA 1
ATOM 3541 C C . THR A 1 454 ? -13.468 -9.680 0.699 1.00 94.75 454 THR A C 1
ATOM 3543 O O . THR A 1 454 ? -13.446 -9.689 -0.532 1.00 94.75 454 THR A O 1
ATOM 3546 N N . TYR A 1 455 ? -12.757 -8.804 1.412 1.00 92.75 455 TYR A N 1
ATOM 3547 C CA . TYR A 1 455 ? -11.879 -7.809 0.805 1.00 92.75 455 TYR A CA 1
ATOM 3548 C C . TYR A 1 455 ? -10.751 -8.451 -0.021 1.00 92.75 455 TYR A C 1
ATOM 3550 O O . TYR A 1 455 ? -10.568 -8.104 -1.189 1.00 92.75 455 TYR A O 1
ATOM 3558 N N . LEU A 1 456 ? -10.019 -9.417 0.544 1.00 93.69 456 LEU A N 1
ATOM 3559 C CA . LEU A 1 456 ? -8.927 -10.102 -0.160 1.00 93.69 456 LEU A CA 1
ATOM 3560 C C . LEU A 1 456 ? -9.417 -10.906 -1.371 1.00 93.69 456 LEU A C 1
ATOM 3562 O O . LEU A 1 456 ? -8.747 -10.912 -2.404 1.00 93.69 456 LEU A O 1
ATOM 3566 N N . ASP A 1 457 ? -10.582 -11.545 -1.270 1.00 94.62 457 ASP A N 1
ATOM 3567 C CA . ASP A 1 457 ? -11.203 -12.268 -2.379 1.00 94.62 457 ASP A CA 1
ATOM 3568 C C . ASP A 1 457 ? -11.540 -11.308 -3.531 1.00 94.62 457 ASP A C 1
ATOM 3570 O O . ASP A 1 457 ? -11.219 -11.615 -4.680 1.00 94.62 457 ASP A O 1
ATOM 3574 N N . SER A 1 458 ? -12.066 -10.112 -3.231 1.00 93.62 458 SER A N 1
ATOM 3575 C CA . SER A 1 458 ? -12.342 -9.086 -4.249 1.00 93.62 458 SER A CA 1
ATOM 3576 C C . SER A 1 458 ? -11.071 -8.574 -4.941 1.00 93.62 458 SER A C 1
ATOM 3578 O O . SER A 1 458 ? -11.030 -8.482 -6.167 1.00 93.62 458 SER A O 1
ATOM 3580 N N . GLN A 1 459 ? -9.990 -8.326 -4.186 1.00 93.44 459 GLN A N 1
ATOM 3581 C CA . GLN A 1 459 ? -8.705 -7.920 -4.769 1.00 93.44 459 GLN A CA 1
ATOM 3582 C C . GLN A 1 459 ? -8.098 -9.020 -5.641 1.00 93.44 459 GLN A C 1
ATOM 3584 O O . GLN A 1 459 ? -7.503 -8.742 -6.683 1.00 93.44 459 GLN A O 1
ATOM 3589 N N . ARG A 1 460 ? -8.241 -10.282 -5.224 1.00 95.25 460 ARG A N 1
ATOM 3590 C CA . ARG A 1 460 ? -7.767 -11.428 -5.999 1.00 95.25 460 ARG A CA 1
ATOM 3591 C C . ARG A 1 460 ? -8.521 -11.543 -7.319 1.00 95.25 460 ARG A C 1
ATOM 3593 O O . ARG A 1 460 ? -7.888 -11.784 -8.342 1.00 95.25 460 ARG A O 1
ATOM 3600 N N . GLU A 1 461 ? -9.843 -11.393 -7.304 1.00 95.50 461 GLU A N 1
ATOM 3601 C CA . GLU A 1 461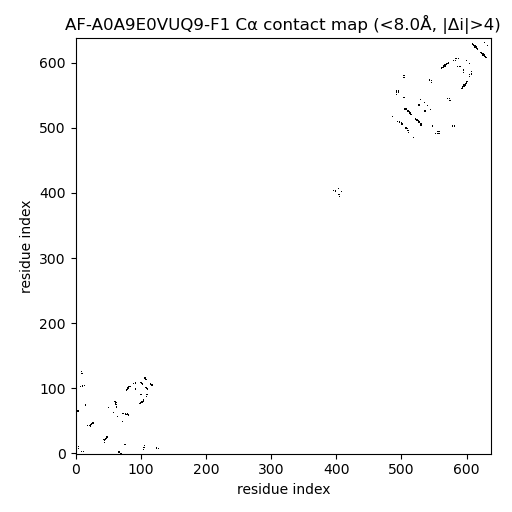 ? -10.648 -11.433 -8.527 1.00 95.50 461 GLU A CA 1
ATOM 3602 C C . GLU A 1 461 ? -10.260 -10.324 -9.506 1.00 95.50 461 GLU A C 1
ATOM 3604 O O . GLU A 1 461 ? -10.079 -10.612 -10.690 1.00 95.50 461 GLU A O 1
ATOM 3609 N N . ASP A 1 462 ? -10.042 -9.100 -9.020 1.00 93.94 462 ASP A N 1
ATOM 3610 C CA . ASP A 1 462 ? -9.616 -7.974 -9.858 1.00 93.94 462 ASP A CA 1
ATOM 3611 C C . ASP A 1 462 ? -8.232 -8.215 -10.489 1.00 93.94 462 ASP A C 1
ATOM 3613 O O . ASP A 1 462 ? -8.055 -8.093 -11.702 1.00 93.94 462 ASP A O 1
ATOM 3617 N N . LEU A 1 463 ? -7.257 -8.692 -9.703 1.00 92.06 463 LEU A N 1
ATOM 3618 C CA . LEU A 1 463 ? -5.927 -9.050 -10.214 1.00 92.06 463 LEU A CA 1
ATOM 3619 C C . LEU A 1 463 ? -5.979 -10.172 -11.257 1.00 92.06 463 LEU A C 1
ATOM 3621 O O . LEU A 1 463 ? -5.287 -10.103 -12.274 1.00 92.06 463 LEU A O 1
ATOM 3625 N N . VAL A 1 464 ? -6.797 -11.202 -11.030 1.00 93.62 464 VAL A N 1
ATOM 3626 C CA . VAL A 1 464 ? -6.969 -12.308 -11.984 1.00 93.62 464 VAL A CA 1
ATOM 3627 C C . VAL A 1 464 ? -7.642 -11.818 -13.269 1.00 93.62 464 VAL A C 1
ATOM 3629 O O . VAL A 1 464 ? -7.243 -12.224 -14.363 1.00 93.62 464 VAL A O 1
ATOM 3632 N N . ALA A 1 465 ? -8.624 -10.919 -13.171 1.00 92.50 465 ALA A N 1
ATOM 3633 C CA . ALA A 1 465 ? -9.267 -10.311 -14.332 1.00 92.50 465 ALA A CA 1
ATOM 3634 C C . ALA A 1 465 ? -8.294 -9.427 -15.134 1.00 92.50 465 ALA A C 1
ATOM 3636 O O . ALA A 1 465 ? -8.251 -9.512 -16.367 1.00 92.50 465 ALA A O 1
ATOM 3637 N N . ALA A 1 466 ? -7.473 -8.626 -14.451 1.00 93.19 466 ALA A N 1
ATOM 3638 C CA . ALA A 1 466 ? -6.437 -7.808 -15.072 1.00 93.19 466 ALA A CA 1
ATOM 3639 C C . ALA A 1 466 ? -5.376 -8.671 -15.775 1.00 93.19 466 ALA A C 1
ATOM 3641 O O . ALA A 1 466 ? -5.044 -8.411 -16.932 1.00 93.19 466 ALA A O 1
ATOM 3642 N N . LEU A 1 467 ? -4.906 -9.741 -15.123 1.00 93.31 467 LEU A N 1
ATOM 3643 C CA . LEU A 1 467 ? -3.950 -10.689 -15.698 1.00 93.31 467 LEU A CA 1
ATOM 3644 C C . LEU A 1 467 ? -4.503 -11.336 -16.970 1.00 93.31 467 LEU A C 1
ATOM 3646 O O . LEU A 1 467 ? -3.854 -11.295 -18.011 1.00 93.31 467 LEU A O 1
ATOM 3650 N N . LYS A 1 468 ? -5.748 -11.822 -16.926 1.00 93.88 468 LYS A N 1
ATOM 3651 C CA . LYS A 1 468 ? -6.420 -12.389 -18.100 1.00 93.88 468 LYS A CA 1
ATOM 3652 C C . LYS A 1 468 ? -6.548 -11.372 -19.237 1.00 93.88 468 LYS A C 1
ATOM 3654 O O . LYS A 1 468 ? -6.370 -11.713 -20.404 1.00 93.88 468 LYS A O 1
ATOM 3659 N N . THR A 1 469 ? -6.840 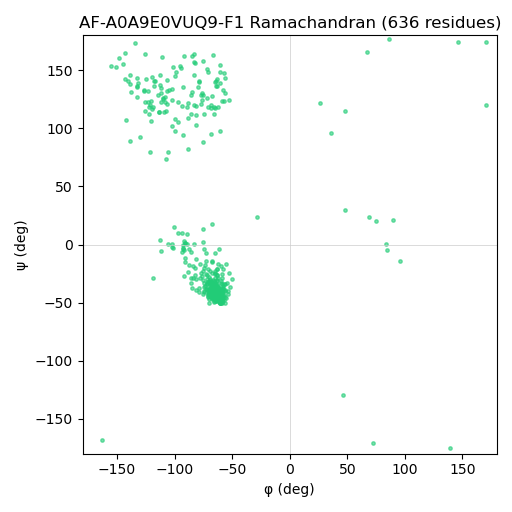-10.113 -18.913 1.00 92.44 469 THR A N 1
ATOM 3660 C CA . THR A 1 469 ? -6.924 -9.037 -19.912 1.00 92.44 469 THR A CA 1
ATOM 3661 C C . THR A 1 469 ? -5.565 -8.800 -20.573 1.00 92.44 469 THR A C 1
ATOM 3663 O O . THR A 1 469 ? -5.487 -8.728 -21.800 1.00 92.44 469 THR A O 1
ATOM 3666 N N . LEU A 1 470 ? -4.486 -8.753 -19.789 1.00 91.12 470 LEU A N 1
ATOM 3667 C CA . LEU A 1 470 ? -3.123 -8.611 -20.305 1.00 91.12 470 LEU A CA 1
ATOM 3668 C C . LEU A 1 470 ? -2.711 -9.801 -21.178 1.00 91.12 470 LEU A C 1
ATOM 3670 O O . LEU A 1 470 ? -2.206 -9.587 -22.276 1.00 91.12 470 LEU A O 1
ATOM 3674 N N . GLU A 1 471 ? -2.992 -11.034 -20.755 1.00 93.00 471 GLU A N 1
ATOM 3675 C CA . GLU A 1 471 ? -2.723 -12.241 -21.549 1.00 93.00 471 GLU A CA 1
ATOM 3676 C C . GLU A 1 471 ? -3.455 -12.201 -22.896 1.00 93.00 471 GLU A C 1
ATOM 3678 O O . GLU A 1 471 ? -2.842 -12.408 -23.942 1.00 93.00 471 GLU A O 1
ATOM 3683 N N . THR A 1 472 ? -4.742 -11.832 -22.909 1.00 92.19 472 THR A N 1
ATOM 3684 C CA . THR A 1 472 ? -5.490 -11.698 -24.173 1.00 92.19 472 THR A CA 1
ATOM 3685 C C . THR A 1 472 ? -4.955 -10.581 -25.072 1.00 92.19 472 THR A C 1
ATOM 3687 O O . THR A 1 472 ? -4.994 -10.707 -26.298 1.00 92.19 472 THR A O 1
ATOM 3690 N N . ALA A 1 473 ? -4.438 -9.493 -24.493 1.00 91.88 473 ALA A N 1
ATOM 3691 C CA . ALA A 1 473 ? -3.806 -8.420 -25.251 1.00 91.88 473 ALA A CA 1
ATOM 3692 C C . ALA A 1 473 ? -2.484 -8.885 -25.878 1.00 91.88 473 ALA A C 1
ATOM 3694 O O . ALA A 1 473 ? -2.265 -8.633 -27.063 1.00 91.88 473 ALA A O 1
ATOM 3695 N N . ILE A 1 474 ? -1.654 -9.614 -25.124 1.00 90.25 474 ILE A N 1
ATOM 3696 C CA . ILE A 1 474 ? -0.407 -10.217 -25.618 1.00 90.25 474 ILE A CA 1
ATOM 3697 C C . ILE A 1 474 ? -0.713 -11.192 -26.755 1.00 90.25 474 ILE A C 1
ATOM 3699 O O . ILE A 1 474 ? -0.165 -11.041 -27.841 1.00 90.25 474 ILE A O 1
ATOM 3703 N N . GLU A 1 475 ? -1.669 -12.109 -26.577 1.00 90.06 475 GLU A N 1
ATOM 3704 C CA . GLU A 1 475 ? -2.058 -13.044 -27.640 1.00 90.06 475 GLU A CA 1
ATOM 3705 C C . GLU A 1 475 ? -2.526 -12.332 -28.915 1.00 90.06 475 GLU A C 1
ATOM 3707 O O . GLU A 1 475 ? -2.290 -12.807 -30.030 1.00 90.06 475 GLU A O 1
ATOM 3712 N N . LYS A 1 476 ? -3.235 -11.207 -28.770 1.00 91.19 476 LYS A N 1
ATOM 3713 C CA . LYS A 1 476 ? -3.697 -10.416 -29.912 1.00 91.19 476 LYS A CA 1
ATOM 3714 C C . LYS A 1 476 ? -2.520 -9.755 -30.631 1.00 91.19 476 LYS A C 1
ATOM 3716 O O . LYS A 1 476 ? -2.458 -9.838 -31.857 1.00 91.19 476 LYS A O 1
ATOM 3721 N N . ILE A 1 477 ? -1.591 -9.160 -29.881 1.00 89.50 477 ILE A N 1
ATOM 3722 C CA . ILE A 1 477 ? -0.367 -8.552 -30.419 1.00 89.50 477 ILE A CA 1
ATOM 3723 C C . ILE A 1 477 ? 0.494 -9.609 -31.115 1.00 89.50 477 ILE A C 1
ATOM 3725 O O . ILE A 1 477 ? 0.966 -9.367 -32.224 1.00 89.50 477 ILE A O 1
ATOM 3729 N N . ASP A 1 478 ? 0.642 -10.797 -30.532 1.00 88.50 478 ASP A N 1
ATOM 3730 C CA . ASP A 1 478 ? 1.412 -11.893 -31.120 1.00 88.50 478 ASP A CA 1
ATOM 3731 C C . ASP A 1 478 ? 0.775 -12.400 -32.413 1.00 88.50 478 ASP A C 1
ATOM 3733 O O . ASP A 1 478 ? 1.469 -12.607 -33.410 1.00 88.50 478 ASP A O 1
ATOM 3737 N N . LYS A 1 479 ? -0.554 -12.566 -32.443 1.00 89.44 479 LYS A N 1
ATOM 3738 C CA . LYS A 1 479 ? -1.282 -12.948 -33.665 1.00 89.44 479 LYS A CA 1
ATOM 3739 C C . LYS A 1 479 ? -1.099 -11.912 -34.770 1.00 89.44 479 LYS A C 1
ATOM 3741 O O . LYS A 1 479 ? -0.838 -12.287 -35.913 1.00 89.44 479 LYS A O 1
ATOM 3746 N N . GLU A 1 480 ? -1.214 -10.631 -34.438 1.00 90.88 480 GLU A N 1
ATOM 3747 C CA . GLU A 1 480 ? -1.055 -9.538 -35.397 1.00 90.88 480 GLU A CA 1
ATOM 3748 C C . GLU A 1 480 ? 0.396 -9.421 -35.885 1.00 90.88 480 GLU A C 1
ATOM 3750 O O . GLU A 1 480 ? 0.632 -9.310 -37.088 1.00 90.88 480 GLU A O 1
ATOM 3755 N N . SER A 1 481 ? 1.372 -9.582 -34.989 1.00 90.25 481 SER A N 1
ATOM 3756 C CA . SER A 1 481 ? 2.803 -9.583 -35.314 1.00 90.25 481 SER A CA 1
ATOM 3757 C C . SER A 1 481 ? 3.182 -10.760 -36.212 1.00 90.25 481 SER A C 1
ATOM 3759 O O . SER A 1 481 ? 3.840 -10.563 -37.233 1.00 90.25 481 SER A O 1
ATOM 3761 N N . ARG A 1 482 ? 2.707 -11.978 -35.906 1.00 87.81 482 ARG A N 1
ATOM 3762 C CA . ARG A 1 482 ? 2.904 -13.174 -36.748 1.00 87.81 482 ARG A CA 1
ATOM 3763 C C . ARG A 1 482 ? 2.277 -12.994 -38.128 1.00 87.81 482 ARG A C 1
ATOM 3765 O O . ARG A 1 482 ? 2.886 -13.371 -39.130 1.00 87.81 482 ARG A O 1
ATOM 3772 N N . PHE A 1 483 ? 1.075 -12.419 -38.194 1.00 88.88 483 PHE A N 1
ATOM 3773 C CA . PHE A 1 483 ? 0.401 -12.140 -39.460 1.00 88.88 483 PHE A CA 1
ATOM 3774 C C . PHE A 1 483 ? 1.175 -11.117 -40.296 1.00 88.88 483 PHE A C 1
ATOM 3776 O O . PHE A 1 483 ? 1.441 -11.373 -41.472 1.00 88.88 483 PHE A O 1
ATOM 3783 N N . LEU A 1 484 ? 1.576 -9.994 -39.693 1.00 88.38 484 LEU A N 1
ATOM 3784 C CA . LEU A 1 484 ? 2.313 -8.938 -40.377 1.00 88.38 484 LEU A CA 1
ATOM 3785 C C . LEU A 1 484 ? 3.680 -9.442 -40.847 1.00 88.38 484 LEU A C 1
ATOM 3787 O O . LEU A 1 484 ? 4.015 -9.257 -42.012 1.00 88.38 484 LEU A O 1
ATOM 3791 N N . PHE A 1 485 ? 4.426 -10.146 -39.989 1.00 89.19 485 PHE A N 1
ATOM 3792 C CA . PHE A 1 485 ? 5.708 -10.753 -40.346 1.00 89.19 485 PHE A CA 1
ATOM 3793 C C . PHE A 1 485 ? 5.569 -11.743 -41.502 1.00 89.19 485 PHE A C 1
ATOM 3795 O O . PHE A 1 485 ? 6.318 -11.667 -42.470 1.00 89.19 485 PHE A O 1
ATOM 3802 N N . LYS A 1 486 ? 4.588 -12.652 -41.451 1.00 88.31 486 LYS A N 1
ATOM 3803 C CA . LYS A 1 486 ? 4.364 -13.604 -42.544 1.00 88.31 486 LYS A CA 1
ATOM 3804 C C . LYS A 1 486 ? 4.015 -12.881 -43.844 1.00 88.31 486 LYS A C 1
ATOM 3806 O O . LYS A 1 486 ? 4.566 -13.197 -44.892 1.00 88.31 486 LYS A O 1
ATOM 3811 N N . GLN A 1 487 ? 3.147 -11.873 -43.775 1.00 90.19 487 GLN A N 1
ATOM 3812 C CA . GLN A 1 487 ? 2.758 -11.096 -44.946 1.00 90.19 487 GLN A CA 1
ATOM 3813 C C . GLN A 1 487 ? 3.946 -10.339 -45.558 1.00 90.19 487 GLN A C 1
ATOM 3815 O O . GLN A 1 487 ? 4.063 -10.280 -46.783 1.00 90.19 487 GLN A O 1
ATOM 3820 N N . THR A 1 488 ? 4.816 -9.741 -44.740 1.00 89.19 488 THR A N 1
ATOM 3821 C CA . THR A 1 488 ? 6.010 -9.044 -45.233 1.00 89.19 488 THR A CA 1
ATOM 3822 C C . THR A 1 488 ? 7.049 -10.032 -45.757 1.00 89.19 488 THR A C 1
ATOM 3824 O O . THR A 1 488 ? 7.568 -9.814 -46.849 1.00 89.19 488 THR A O 1
ATOM 3827 N N . PHE A 1 489 ? 7.281 -11.147 -45.062 1.00 89.94 489 PHE A N 1
ATOM 3828 C CA . PHE A 1 489 ? 8.163 -12.230 -45.496 1.00 89.94 489 PHE A CA 1
ATOM 3829 C C . PHE A 1 489 ? 7.751 -12.786 -46.863 1.00 89.94 489 PHE A C 1
ATOM 3831 O O . PHE A 1 489 ? 8.578 -12.832 -47.772 1.00 89.94 489 PHE A O 1
ATOM 3838 N N . ASP A 1 490 ? 6.474 -13.133 -47.044 1.00 89.56 490 ASP A N 1
ATOM 3839 C CA . ASP A 1 490 ? 5.959 -13.696 -48.297 1.00 89.56 490 ASP A CA 1
ATOM 3840 C C . ASP A 1 490 ? 6.094 -12.694 -49.456 1.00 89.56 490 ASP A C 1
ATOM 3842 O O . ASP A 1 490 ? 6.499 -13.059 -50.563 1.00 89.56 490 ASP A O 1
ATOM 3846 N N . LYS A 1 491 ? 5.816 -11.406 -49.205 1.00 89.25 491 LYS A N 1
ATOM 3847 C CA . LYS A 1 491 ? 5.967 -10.344 -50.212 1.00 89.25 491 LYS A CA 1
ATOM 3848 C C . LYS A 1 491 ? 7.433 -10.102 -50.588 1.00 89.25 491 LYS A C 1
ATOM 3850 O O . LYS A 1 491 ? 7.732 -9.982 -51.776 1.00 89.25 491 LYS A O 1
ATOM 3855 N N . VAL A 1 492 ? 8.342 -10.055 -49.612 1.00 90.62 492 VAL A N 1
ATOM 3856 C CA . VAL A 1 492 ? 9.785 -9.901 -49.867 1.00 90.62 492 VAL A CA 1
ATOM 3857 C C . VAL A 1 492 ? 10.329 -11.134 -50.588 1.00 90.62 492 VAL A C 1
ATOM 3859 O O . VAL A 1 492 ? 11.081 -10.980 -51.548 1.00 90.62 492 VAL A O 1
ATOM 3862 N N . ASN A 1 493 ? 9.905 -12.344 -50.206 1.00 90.94 493 ASN A N 1
ATOM 3863 C CA . ASN A 1 493 ? 10.306 -13.577 -50.881 1.00 90.94 493 ASN A CA 1
ATOM 3864 C C . ASN A 1 493 ? 9.855 -13.592 -52.351 1.00 90.94 493 ASN A C 1
ATOM 3866 O O . ASN A 1 493 ? 10.665 -13.848 -53.236 1.00 90.94 493 ASN A O 1
ATOM 3870 N N . ALA A 1 494 ? 8.601 -13.224 -52.633 1.00 89.75 494 ALA A N 1
ATOM 3871 C CA . ALA A 1 494 ? 8.097 -13.124 -54.004 1.00 89.75 494 ALA A CA 1
ATOM 3872 C C . ALA A 1 494 ? 8.839 -12.053 -54.830 1.00 89.75 494 ALA A C 1
ATOM 3874 O O . ALA A 1 494 ? 9.149 -12.264 -56.006 1.00 89.75 494 ALA A O 1
ATOM 3875 N N . GLY A 1 495 ? 9.158 -10.904 -54.220 1.00 87.81 495 GLY A N 1
ATOM 3876 C CA . GLY A 1 495 ? 9.978 -9.864 -54.847 1.00 87.81 495 GLY A CA 1
ATOM 3877 C C . GLY A 1 495 ? 11.391 -10.356 -55.169 1.00 87.81 495 GLY A C 1
ATOM 3878 O O . GLY A 1 495 ? 11.907 -10.108 -56.262 1.00 87.81 495 GLY A O 1
ATOM 3879 N N . PHE A 1 496 ? 11.990 -11.113 -54.250 1.00 90.00 496 PHE A N 1
ATOM 3880 C CA . PHE A 1 496 ? 13.324 -11.685 -54.391 1.00 90.00 496 PHE A CA 1
ATOM 3881 C C . PHE A 1 496 ? 13.373 -12.764 -55.483 1.00 90.00 496 PHE A C 1
ATOM 3883 O O . PHE A 1 496 ? 14.217 -12.681 -56.379 1.00 90.00 496 PHE A O 1
ATOM 3890 N N . GLU A 1 497 ? 12.408 -13.689 -55.498 1.00 88.69 497 GLU A N 1
ATOM 3891 C CA . GLU A 1 497 ? 12.245 -14.719 -56.536 1.00 88.69 497 GLU A CA 1
ATOM 3892 C C . GLU A 1 497 ? 12.063 -14.120 -57.938 1.00 88.69 497 GLU A C 1
ATOM 3894 O O . GLU A 1 497 ? 12.548 -14.677 -58.923 1.00 88.69 497 GLU A O 1
ATOM 3899 N N . ARG A 1 498 ? 11.398 -12.962 -58.045 1.00 87.00 498 ARG A N 1
ATOM 3900 C CA . ARG A 1 498 ? 11.178 -12.265 -59.320 1.00 87.00 498 ARG A CA 1
ATOM 3901 C C . ARG A 1 498 ? 12.405 -11.486 -59.801 1.00 87.00 498 ARG A C 1
ATOM 3903 O O . ARG A 1 498 ? 12.644 -11.411 -61.008 1.00 87.00 498 ARG A O 1
ATOM 3910 N N . ARG A 1 499 ? 13.155 -10.858 -58.891 1.00 84.62 499 ARG A N 1
ATOM 3911 C CA . ARG A 1 499 ? 14.284 -9.963 -59.221 1.00 84.62 499 ARG A CA 1
ATOM 3912 C C . ARG A 1 499 ? 15.594 -10.710 -59.427 1.00 84.62 499 ARG A C 1
ATOM 3914 O O . ARG A 1 499 ? 16.389 -10.311 -60.277 1.00 84.62 499 ARG A O 1
ATOM 3921 N N . PHE A 1 500 ? 15.803 -11.809 -58.708 1.00 87.75 500 PHE A N 1
ATOM 3922 C CA . PHE A 1 500 ? 17.026 -12.598 -58.819 1.00 87.75 500 PHE A CA 1
ATOM 3923 C C . PHE A 1 500 ? 17.296 -13.091 -60.260 1.00 87.75 500 PHE A C 1
ATOM 3925 O O . PHE A 1 500 ? 18.390 -12.838 -60.769 1.00 87.75 500 PHE A O 1
ATOM 3932 N N . PRO A 1 501 ? 16.327 -13.676 -60.998 1.00 86.12 501 PRO A N 1
ATOM 3933 C CA . PRO A 1 501 ? 16.561 -14.131 -62.368 1.00 86.12 501 PRO A CA 1
ATOM 3934 C C . PRO A 1 501 ? 16.834 -12.989 -63.352 1.00 86.12 501 PRO A C 1
ATOM 3936 O O . PRO A 1 501 ? 17.581 -13.191 -64.305 1.00 86.12 501 PRO A O 1
ATOM 3939 N N . LYS A 1 502 ? 16.270 -11.791 -63.125 1.00 83.31 502 LYS A N 1
ATOM 3940 C CA . LYS A 1 502 ? 16.538 -10.604 -63.958 1.00 83.31 502 LYS A CA 1
ATOM 3941 C C . LYS A 1 502 ? 18.010 -10.181 -63.873 1.00 83.31 502 LYS A C 1
ATOM 3943 O O . LYS A 1 502 ? 18.620 -9.884 -64.893 1.00 83.31 502 LYS A O 1
ATOM 3948 N N . LEU A 1 503 ? 18.592 -10.216 -62.673 1.00 83.38 503 LEU A N 1
ATOM 3949 C CA . LEU A 1 503 ? 20.000 -9.872 -62.452 1.00 83.38 503 LEU A CA 1
ATOM 3950 C C . LEU A 1 503 ? 20.950 -10.971 -62.946 1.00 83.38 503 LEU A C 1
ATOM 3952 O O . LEU A 1 503 ? 21.962 -10.673 -63.571 1.00 83.38 503 LEU A O 1
ATOM 3956 N N . PHE A 1 504 ? 20.613 -12.247 -62.738 1.00 80.75 504 PHE A N 1
ATOM 3957 C CA . PHE A 1 504 ? 21.478 -13.382 -63.093 1.00 80.75 504 PHE A CA 1
ATOM 3958 C C . PHE A 1 504 ? 21.229 -13.984 -64.487 1.00 80.75 504 PHE A C 1
ATOM 3960 O O . PHE A 1 504 ? 22.005 -14.838 -64.914 1.00 80.75 504 PHE A O 1
ATOM 3967 N N . GLY A 1 505 ? 20.235 -13.496 -65.241 1.00 75.88 505 GLY A N 1
ATOM 3968 C CA . GLY A 1 505 ? 19.896 -14.021 -66.573 1.00 75.88 505 GLY A CA 1
ATOM 3969 C C . GLY A 1 505 ? 19.297 -15.433 -66.513 1.00 75.88 505 GLY A C 1
ATOM 3970 O O . GLY A 1 505 ? 19.406 -16.202 -67.465 1.00 75.88 505 GLY A O 1
ATOM 3971 N N . GLY A 1 506 ? 18.722 -15.794 -65.362 1.00 79.31 506 GLY A N 1
ATOM 3972 C CA . GLY A 1 506 ? 18.293 -17.142 -64.989 1.00 79.31 506 GLY A CA 1
ATOM 3973 C C . GLY A 1 506 ? 18.622 -17.463 -63.526 1.00 79.31 506 GLY A C 1
ATOM 3974 O O . GLY A 1 506 ? 19.110 -16.614 -62.785 1.00 79.31 506 GLY A O 1
ATOM 3975 N N . GLY A 1 507 ? 18.373 -18.703 -63.097 1.00 82.69 507 GLY A N 1
ATOM 3976 C CA . GLY A 1 507 ? 18.572 -19.123 -61.703 1.00 82.69 507 GLY A CA 1
ATOM 3977 C C . GLY A 1 507 ? 17.364 -18.849 -60.802 1.00 82.69 507 GLY A C 1
ATOM 3978 O O . GLY A 1 507 ? 16.358 -18.300 -61.242 1.00 82.69 507 GLY A O 1
ATOM 3979 N N . HIS A 1 508 ? 17.453 -19.273 -59.541 1.00 84.81 508 HIS A N 1
ATOM 3980 C CA . HIS A 1 508 ? 16.376 -19.151 -58.553 1.00 84.81 508 HIS A CA 1
ATOM 3981 C C . HIS A 1 508 ? 16.946 -18.780 -57.189 1.00 84.81 508 HIS A C 1
ATOM 3983 O O . HIS A 1 508 ? 17.979 -19.315 -56.791 1.00 84.81 508 HIS A O 1
ATOM 3989 N N . ALA A 1 509 ? 16.266 -17.908 -56.453 1.00 86.69 509 ALA A N 1
ATOM 3990 C CA . ALA A 1 509 ? 16.610 -17.607 -55.073 1.00 86.69 509 ALA A CA 1
ATOM 3991 C C . ALA A 1 509 ? 15.342 -17.394 -54.256 1.00 86.69 509 ALA A C 1
ATOM 3993 O O . ALA A 1 509 ? 14.379 -16.843 -54.775 1.00 86.69 509 ALA A O 1
ATOM 3994 N N . TYR A 1 510 ? 15.356 -17.851 -53.010 1.00 88.94 510 TYR A N 1
ATOM 3995 C CA . TYR A 1 510 ? 14.233 -17.772 -52.085 1.00 88.94 510 TYR A CA 1
ATOM 3996 C C . TYR A 1 510 ? 14.745 -17.621 -50.648 1.00 88.94 510 TYR A C 1
ATOM 3998 O O . TYR A 1 510 ? 15.901 -17.918 -50.329 1.00 88.94 510 TYR A O 1
ATOM 4006 N N . LEU A 1 511 ? 13.875 -17.140 -49.773 1.00 89.06 511 LEU A N 1
ATOM 4007 C CA . LEU A 1 511 ? 14.100 -17.023 -48.342 1.00 89.06 511 LEU A CA 1
ATOM 4008 C C . LEU A 1 511 ? 13.571 -18.272 -47.641 1.00 89.06 511 LEU A C 1
ATOM 4010 O O . LEU A 1 511 ? 12.472 -18.744 -47.927 1.00 89.06 511 LEU A O 1
ATOM 4014 N N . GLN A 1 512 ? 14.347 -18.802 -46.701 1.00 86.75 512 GLN A N 1
ATOM 4015 C CA . GLN A 1 512 ? 13.970 -19.964 -45.904 1.00 86.75 512 GLN A CA 1
ATOM 4016 C C . GLN A 1 512 ? 14.027 -19.628 -44.414 1.00 86.75 512 GLN A C 1
ATOM 4018 O O . GLN A 1 512 ? 15.015 -19.074 -43.933 1.00 86.75 512 GLN A O 1
ATOM 4023 N N . GLN A 1 513 ? 12.973 -19.979 -43.681 1.00 88.38 513 GLN A N 1
ATOM 4024 C CA . GLN A 1 513 ? 12.909 -19.825 -42.226 1.00 88.38 513 GLN A CA 1
ATOM 4025 C C . GLN A 1 513 ? 13.697 -20.956 -41.550 1.00 88.38 513 GLN A C 1
ATOM 4027 O O . GLN A 1 513 ? 13.673 -22.095 -42.022 1.00 88.38 513 GLN A O 1
ATOM 4032 N N . THR A 1 514 ? 14.422 -20.655 -40.470 1.00 81.69 514 THR A N 1
ATOM 4033 C CA . THR A 1 514 ? 15.283 -21.637 -39.781 1.00 81.69 514 THR A CA 1
ATOM 4034 C C . THR A 1 514 ? 14.564 -22.497 -38.738 1.00 81.69 514 THR A C 1
ATOM 4036 O O . THR A 1 514 ? 15.168 -23.438 -38.228 1.00 81.69 514 THR A O 1
ATOM 4039 N N . GLY A 1 515 ? 13.293 -22.230 -38.435 1.00 79.25 515 GLY A N 1
ATOM 4040 C CA . GLY A 1 515 ? 12.490 -23.008 -37.483 1.00 79.25 515 GLY A CA 1
ATOM 4041 C C . GLY A 1 515 ? 10.989 -22.752 -37.639 1.00 79.25 515 GLY A C 1
ATOM 4042 O O . GLY A 1 515 ? 10.569 -22.151 -38.626 1.00 79.25 515 GLY A O 1
ATOM 4043 N N . GLU A 1 516 ? 10.188 -23.214 -36.675 1.00 73.06 516 GLU A N 1
ATOM 4044 C CA . GLU A 1 516 ? 8.717 -23.210 -36.766 1.00 73.06 516 GLU A CA 1
ATOM 4045 C C . GLU A 1 516 ? 8.045 -21.947 -36.189 1.00 73.06 516 GLU A C 1
ATOM 4047 O O . GLU A 1 516 ? 6.967 -21.569 -36.652 1.00 73.06 516 GLU A O 1
ATOM 4052 N N . ASP A 1 517 ? 8.663 -21.264 -35.215 1.00 78.56 517 ASP A N 1
ATOM 4053 C CA . ASP A 1 517 ? 8.088 -20.049 -34.622 1.00 78.56 517 ASP A CA 1
ATOM 4054 C C . ASP A 1 517 ? 8.484 -18.773 -35.386 1.00 78.56 517 ASP A C 1
ATOM 4056 O O . ASP A 1 517 ? 9.602 -18.276 -35.286 1.00 78.56 517 ASP A O 1
ATOM 4060 N N . LEU A 1 518 ? 7.530 -18.174 -36.099 1.00 78.50 518 LEU A N 1
ATOM 4061 C CA . LEU A 1 518 ? 7.708 -16.921 -36.846 1.00 78.50 518 LEU A CA 1
ATOM 4062 C C . LEU A 1 518 ? 8.283 -15.740 -36.034 1.00 78.50 518 LEU A C 1
ATOM 4064 O O . LEU A 1 518 ? 8.840 -14.836 -36.647 1.00 78.50 518 LEU A O 1
ATOM 4068 N N . LEU A 1 519 ? 8.139 -15.709 -34.703 1.00 77.50 519 LEU A N 1
ATOM 4069 C CA . LEU A 1 519 ? 8.649 -14.609 -33.869 1.00 77.50 519 LEU A CA 1
ATOM 4070 C C . LEU A 1 519 ? 10.097 -14.817 -33.397 1.00 77.50 519 LEU A C 1
ATOM 4072 O O . LEU A 1 519 ? 10.789 -13.840 -33.123 1.00 77.50 519 LEU A O 1
ATOM 4076 N N . GLU A 1 520 ? 10.570 -16.063 -33.331 1.00 78.62 520 GLU A N 1
ATOM 4077 C CA . GLU A 1 520 ? 11.913 -16.407 -32.828 1.00 78.62 520 GLU A CA 1
ATOM 4078 C C . GLU A 1 520 ? 12.853 -16.942 -33.919 1.00 78.62 520 GLU A C 1
ATOM 4080 O O . GLU A 1 520 ? 14.038 -17.188 -33.686 1.00 78.62 520 GLU A O 1
ATOM 4085 N N . THR A 1 521 ? 12.340 -17.147 -35.130 1.00 84.38 521 THR A N 1
ATOM 4086 C CA . THR A 1 521 ? 13.088 -17.774 -36.220 1.00 84.38 521 THR A CA 1
ATOM 4087 C C . THR A 1 521 ? 13.978 -16.802 -36.978 1.00 84.38 521 THR A C 1
ATOM 4089 O O . THR A 1 521 ? 13.668 -15.632 -37.187 1.00 84.38 521 THR A O 1
ATOM 4092 N N . GLY A 1 522 ? 15.118 -17.319 -37.433 1.00 82.69 522 GLY A N 1
ATOM 4093 C CA . GLY A 1 522 ? 16.009 -16.615 -38.343 1.00 82.69 522 GLY A CA 1
ATOM 4094 C C . GLY A 1 522 ? 15.591 -16.802 -39.802 1.00 82.69 522 GLY A C 1
ATOM 4095 O O . GLY A 1 522 ? 14.875 -17.741 -40.162 1.00 82.69 522 GLY A O 1
ATOM 4096 N N . VAL A 1 523 ? 16.099 -15.925 -40.668 1.00 86.56 523 VAL A N 1
ATOM 4097 C CA . VAL A 1 523 ? 15.901 -16.000 -42.121 1.00 86.56 523 VAL A CA 1
ATOM 4098 C C . VAL A 1 523 ? 17.225 -16.336 -42.798 1.00 86.56 523 VAL A C 1
ATOM 4100 O O . VAL A 1 523 ? 18.212 -15.619 -42.652 1.00 86.56 523 VAL A O 1
ATOM 4103 N N . THR A 1 524 ? 17.243 -17.425 -43.564 1.00 85.56 524 THR A N 1
ATOM 4104 C CA . THR A 1 524 ? 18.385 -17.842 -44.385 1.00 85.56 524 THR A CA 1
ATOM 4105 C C . THR A 1 524 ? 18.110 -17.543 -45.853 1.00 85.56 524 THR A C 1
ATOM 4107 O O . THR A 1 524 ? 17.046 -17.868 -46.379 1.00 85.56 524 THR A O 1
ATOM 4110 N N . VAL A 1 525 ? 19.086 -16.944 -46.532 1.00 87.44 525 VAL A N 1
ATOM 4111 C CA . VAL A 1 525 ? 19.005 -16.638 -47.965 1.00 87.44 525 VAL A CA 1
ATOM 4112 C C . VAL A 1 525 ? 19.543 -17.820 -48.767 1.00 87.44 525 VAL A C 1
ATOM 4114 O O . VAL A 1 525 ? 20.723 -18.167 -48.655 1.00 87.44 525 VAL A O 1
ATOM 4117 N N . MET A 1 526 ? 18.687 -18.420 -49.595 1.00 85.75 526 MET A N 1
ATOM 4118 C CA . MET A 1 526 ? 19.041 -19.518 -50.492 1.00 85.75 526 MET A CA 1
ATOM 4119 C C . MET A 1 526 ? 19.100 -18.994 -51.922 1.00 85.75 526 MET A C 1
ATOM 4121 O O . MET A 1 526 ? 18.109 -18.490 -52.441 1.00 85.75 526 MET A O 1
ATOM 4125 N N . ALA A 1 527 ? 20.255 -19.112 -52.574 1.00 84.00 527 ALA A N 1
ATOM 4126 C CA . ALA A 1 527 ? 20.451 -18.605 -53.928 1.00 84.00 527 ALA A CA 1
ATOM 4127 C C . ALA A 1 527 ? 21.115 -19.650 -54.827 1.00 84.00 527 ALA A C 1
ATOM 4129 O O . ALA A 1 527 ? 22.073 -20.328 -54.444 1.00 84.00 527 ALA A O 1
ATOM 4130 N N . ARG A 1 528 ? 20.595 -19.771 -56.049 1.00 84.12 528 ARG A N 1
ATOM 4131 C CA . ARG A 1 528 ? 21.049 -20.710 -57.071 1.00 84.12 528 ARG A CA 1
ATOM 4132 C C . ARG A 1 528 ? 21.274 -19.984 -58.397 1.00 84.12 528 ARG A C 1
ATOM 4134 O O . ARG A 1 528 ? 20.343 -19.873 -59.200 1.00 84.12 528 ARG A O 1
ATOM 4141 N N . PRO A 1 529 ? 22.510 -19.525 -58.653 1.00 80.81 529 PRO A N 1
ATOM 4142 C CA . PRO A 1 529 ? 22.904 -18.991 -59.951 1.00 80.81 529 PRO A CA 1
ATOM 4143 C C . PRO A 1 529 ? 22.752 -20.045 -61.068 1.00 80.81 529 PRO A C 1
ATOM 4145 O O . PRO A 1 529 ? 22.813 -21.254 -60.793 1.00 80.81 529 PRO A O 1
ATOM 4148 N N . PRO A 1 530 ? 22.570 -19.626 -62.333 1.00 77.50 530 PRO A N 1
ATOM 4149 C CA . PRO A 1 530 ? 22.426 -20.543 -63.463 1.00 77.50 530 PRO A CA 1
ATOM 4150 C C . PRO A 1 530 ? 23.631 -21.495 -63.568 1.00 77.50 530 PRO A C 1
ATOM 4152 O O . PRO A 1 530 ? 24.784 -21.082 -63.498 1.00 77.50 530 PRO A O 1
ATOM 4155 N N . GLY A 1 531 ? 23.363 -22.800 -63.698 1.00 72.44 531 GLY A N 1
ATOM 4156 C CA . GLY A 1 531 ? 24.397 -23.837 -63.831 1.00 72.44 531 GLY A CA 1
ATOM 4157 C C . GLY A 1 531 ? 25.014 -24.369 -62.524 1.00 72.44 531 GLY A C 1
ATOM 4158 O O . GLY A 1 531 ? 25.768 -25.338 -62.582 1.00 72.44 531 GLY A O 1
ATOM 4159 N N . LYS A 1 532 ? 24.676 -23.820 -61.343 1.00 70.19 532 LYS A N 1
ATOM 4160 C CA . LYS A 1 532 ? 25.189 -24.280 -60.029 1.00 70.19 532 LYS A CA 1
ATOM 4161 C C . LYS A 1 532 ? 24.109 -24.953 -59.160 1.00 70.19 532 LYS A C 1
ATOM 4163 O O . LYS A 1 532 ? 22.907 -24.840 -59.418 1.00 70.19 532 LYS A O 1
ATOM 4168 N N . ARG A 1 533 ? 24.528 -25.724 -58.143 1.00 64.62 533 ARG A N 1
ATOM 4169 C CA . ARG A 1 533 ? 23.634 -26.360 -57.146 1.00 64.62 533 ARG A CA 1
ATOM 4170 C C . ARG A 1 533 ? 23.271 -25.376 -56.021 1.00 64.62 533 ARG A C 1
ATOM 4172 O O . ARG A 1 533 ? 24.012 -24.426 -55.779 1.00 64.62 533 ARG A O 1
ATOM 4179 N N . ASN A 1 534 ? 22.142 -25.618 -55.342 1.00 62.31 534 ASN A N 1
ATOM 4180 C CA . ASN A 1 534 ? 21.704 -24.834 -54.176 1.00 62.31 534 ASN A CA 1
ATOM 4181 C C . ASN A 1 534 ? 22.824 -24.765 -53.136 1.00 62.31 534 ASN A C 1
ATOM 4183 O O . ASN A 1 534 ? 23.316 -25.804 -52.697 1.00 62.31 534 ASN A O 1
ATOM 4187 N N . SER A 1 535 ? 23.210 -23.551 -52.757 1.00 63.62 535 SER A N 1
ATOM 4188 C CA . SER A 1 535 ? 24.303 -23.305 -51.821 1.00 63.62 535 SER A CA 1
ATOM 4189 C C . SER A 1 535 ? 23.902 -22.184 -50.863 1.00 63.62 535 SER A C 1
ATOM 4191 O O . SER A 1 535 ? 23.191 -21.261 -51.256 1.00 63.62 535 SER A O 1
ATOM 4193 N N . SER A 1 536 ? 24.356 -22.253 -49.609 1.00 68.44 536 SER A N 1
ATOM 4194 C CA . SER A 1 536 ? 24.262 -21.117 -48.681 1.00 68.44 536 SER A CA 1
ATOM 4195 C C . SER A 1 536 ? 25.034 -19.918 -49.247 1.00 68.44 536 SER A C 1
ATOM 4197 O O . SER A 1 536 ? 26.061 -20.106 -49.907 1.00 68.44 536 SER A O 1
ATOM 4199 N N . ILE A 1 537 ? 24.578 -18.692 -48.959 1.00 72.88 537 ILE A N 1
ATOM 4200 C CA . ILE A 1 537 ? 25.189 -17.438 -49.435 1.00 72.88 537 ILE A CA 1
ATOM 4201 C C . ILE A 1 537 ? 26.706 -17.372 -49.190 1.00 72.88 537 ILE A C 1
ATOM 4203 O O . ILE A 1 537 ? 27.441 -16.796 -49.989 1.00 72.88 537 ILE A O 1
ATOM 4207 N N . HIS A 1 538 ? 27.211 -18.027 -48.140 1.00 73.88 538 HIS A N 1
ATOM 4208 C CA . HIS A 1 538 ? 28.638 -18.068 -47.808 1.00 73.88 538 HIS A CA 1
ATOM 4209 C C . HIS A 1 538 ? 29.509 -18.784 -48.855 1.00 73.88 538 HIS A C 1
ATOM 4211 O O . HIS A 1 538 ? 30.698 -18.474 -48.952 1.00 73.88 538 HIS A O 1
ATOM 4217 N N . LEU A 1 539 ? 28.935 -19.673 -49.671 1.00 75.06 539 LEU A N 1
ATOM 4218 C CA . LEU A 1 539 ? 29.641 -20.483 -50.674 1.00 75.06 539 LEU A CA 1
ATOM 4219 C C . LEU A 1 539 ? 29.673 -19.848 -52.079 1.00 75.06 539 LEU A C 1
ATOM 4221 O O . LEU A 1 539 ? 30.243 -20.429 -53.000 1.00 75.06 539 LEU A O 1
ATOM 4225 N N . LEU A 1 540 ? 29.070 -18.668 -52.256 1.00 77.94 540 LEU A N 1
ATOM 4226 C CA . LEU A 1 540 ? 29.048 -17.933 -53.527 1.00 77.94 540 LEU A CA 1
ATOM 4227 C C . LEU A 1 540 ? 30.333 -17.109 -53.756 1.00 77.94 540 LEU A C 1
ATOM 4229 O O . LEU A 1 540 ? 31.026 -16.739 -52.797 1.00 77.94 540 LEU A O 1
ATOM 4233 N N . SER A 1 541 ? 30.648 -16.806 -55.023 1.00 78.94 541 SER A N 1
ATOM 4234 C CA . SER A 1 541 ? 31.768 -15.918 -55.385 1.00 78.94 541 SER A CA 1
ATOM 4235 C C . SER A 1 541 ? 31.513 -14.471 -54.928 1.00 78.94 541 SER A C 1
ATOM 4237 O O . SER A 1 541 ? 30.379 -14.105 -54.626 1.00 78.94 541 SER A O 1
ATOM 4239 N N . GLY A 1 542 ? 32.550 -13.626 -54.861 1.00 78.69 542 GLY A N 1
ATOM 4240 C CA . GLY A 1 542 ? 32.413 -12.229 -54.412 1.00 78.69 542 GLY A CA 1
ATOM 4241 C C . GLY A 1 542 ? 31.374 -11.423 -55.207 1.00 78.69 542 GLY A C 1
ATOM 4242 O O . GLY A 1 542 ? 30.509 -10.789 -54.606 1.00 78.69 542 GLY A O 1
ATOM 4243 N N . GLY A 1 543 ? 31.392 -11.529 -56.540 1.00 78.06 543 GLY A N 1
ATOM 4244 C CA . GLY A 1 543 ? 30.396 -10.892 -57.412 1.00 78.06 543 GLY A CA 1
ATOM 4245 C C . GLY A 1 543 ? 28.997 -11.512 -57.295 1.00 78.06 543 GLY A C 1
ATOM 4246 O O . GLY A 1 543 ? 27.998 -10.797 -57.271 1.00 78.06 543 GLY A O 1
ATOM 4247 N N . GLU A 1 544 ? 28.902 -12.837 -57.124 1.00 80.56 544 GLU A N 1
ATOM 4248 C CA . GLU A 1 544 ? 27.617 -13.525 -56.918 1.00 80.56 544 GLU A CA 1
ATOM 4249 C C . GLU A 1 544 ? 26.973 -13.146 -55.573 1.00 80.56 544 GLU A C 1
ATOM 4251 O O . GLU A 1 544 ? 25.755 -12.974 -55.497 1.00 80.56 544 GLU A O 1
ATOM 4256 N N . LYS A 1 545 ? 27.773 -12.968 -54.514 1.00 82.56 545 LYS A N 1
ATOM 4257 C CA . LYS A 1 545 ? 27.308 -12.482 -53.205 1.00 82.56 545 LYS A CA 1
ATOM 4258 C C . LYS A 1 545 ? 26.777 -11.057 -53.296 1.00 82.56 545 LYS A C 1
ATOM 4260 O O . LYS A 1 545 ? 25.692 -10.797 -52.782 1.00 82.56 545 LYS A O 1
ATOM 4265 N N . ALA A 1 546 ? 27.509 -10.172 -53.975 1.00 82.12 546 ALA A N 1
ATOM 4266 C CA . ALA A 1 546 ? 27.104 -8.784 -54.170 1.00 82.12 546 ALA A CA 1
ATOM 4267 C C . ALA A 1 546 ? 25.764 -8.694 -54.918 1.00 82.12 546 ALA A C 1
ATOM 4269 O O . ALA A 1 546 ? 24.821 -8.098 -54.407 1.00 82.12 546 ALA A O 1
ATOM 4270 N N . LEU A 1 547 ? 25.617 -9.383 -56.055 1.00 82.44 547 LEU A N 1
ATOM 4271 C CA . LEU A 1 547 ? 24.359 -9.398 -56.818 1.00 82.44 547 LEU A CA 1
ATOM 4272 C C . LEU A 1 547 ? 23.189 -10.013 -56.047 1.00 82.44 547 LEU A C 1
ATOM 4274 O O . LEU A 1 547 ? 22.066 -9.521 -56.135 1.00 82.44 547 LEU A O 1
ATOM 4278 N N . THR A 1 548 ? 23.437 -11.075 -55.278 1.00 86.19 548 THR A N 1
ATOM 4279 C CA . THR A 1 548 ? 22.401 -11.705 -54.445 1.00 86.19 548 THR A CA 1
ATOM 4280 C C . THR A 1 548 ? 21.930 -10.752 -53.342 1.00 86.19 548 THR A C 1
ATOM 4282 O O . THR A 1 548 ? 20.729 -10.637 -53.104 1.00 86.19 548 THR A O 1
ATOM 4285 N N . ALA A 1 549 ? 22.854 -10.031 -52.698 1.00 85.56 549 ALA A N 1
ATOM 4286 C CA . ALA A 1 549 ? 22.528 -9.029 -51.686 1.00 85.56 549 ALA A CA 1
ATOM 4287 C C . ALA A 1 549 ? 21.759 -7.844 -52.289 1.00 85.56 549 ALA A C 1
ATOM 4289 O O . ALA A 1 549 ? 20.739 -7.432 -51.744 1.00 85.56 549 ALA A O 1
ATOM 4290 N N . VAL A 1 550 ? 22.189 -7.353 -53.452 1.00 84.75 550 VAL A N 1
ATOM 4291 C CA . VAL A 1 550 ? 21.513 -6.285 -54.203 1.00 84.75 550 VAL A CA 1
ATOM 4292 C C . VAL A 1 550 ? 20.087 -6.692 -54.586 1.00 84.75 550 VAL A C 1
ATOM 4294 O O . VAL A 1 550 ? 19.150 -5.921 -54.385 1.00 84.75 550 VAL A O 1
ATOM 4297 N N . ALA A 1 551 ? 19.891 -7.924 -55.064 1.00 86.38 551 ALA A N 1
ATOM 4298 C CA . ALA A 1 551 ? 18.568 -8.457 -55.381 1.00 86.38 551 ALA A CA 1
ATOM 4299 C C . ALA A 1 551 ? 17.637 -8.488 -54.154 1.00 86.38 551 ALA A C 1
ATOM 4301 O O . ALA A 1 551 ? 16.458 -8.153 -54.276 1.00 86.38 551 ALA A O 1
ATOM 4302 N N . LEU A 1 552 ? 18.160 -8.859 -52.979 1.00 87.81 552 LEU A N 1
ATOM 4303 C CA . LEU A 1 552 ? 17.400 -8.893 -51.726 1.00 87.81 552 LEU A CA 1
ATOM 4304 C C . LEU A 1 552 ? 17.058 -7.487 -51.224 1.00 87.81 552 LEU A C 1
ATOM 4306 O O . LEU A 1 552 ? 15.908 -7.218 -50.889 1.00 87.81 552 LEU A O 1
ATOM 4310 N N . VAL A 1 553 ? 18.034 -6.577 -51.215 1.00 87.00 553 VAL A N 1
ATOM 4311 C CA . VAL A 1 553 ? 17.839 -5.177 -50.810 1.00 87.00 553 VAL A CA 1
ATOM 4312 C C . VAL A 1 553 ? 16.771 -4.514 -51.680 1.00 87.00 553 VAL A C 1
ATOM 4314 O O . VAL A 1 553 ? 15.856 -3.873 -51.166 1.00 87.00 553 VAL A O 1
ATOM 4317 N N . PHE A 1 554 ? 16.812 -4.735 -52.993 1.00 82.44 554 PHE A N 1
ATOM 4318 C CA . PHE A 1 554 ? 15.790 -4.212 -53.891 1.00 82.44 554 PHE A CA 1
ATOM 4319 C C . PHE A 1 554 ? 14.414 -4.870 -53.725 1.00 82.44 554 PHE A C 1
ATOM 4321 O O . PHE A 1 554 ? 13.404 -4.193 -53.899 1.00 82.44 554 PHE A O 1
ATOM 4328 N N . ALA A 1 555 ? 14.346 -6.153 -53.360 1.00 86.88 555 ALA A N 1
ATOM 4329 C CA . ALA A 1 555 ? 13.080 -6.803 -53.018 1.00 86.88 555 ALA A CA 1
ATOM 4330 C C . ALA A 1 555 ? 12.450 -6.226 -51.736 1.00 86.88 555 ALA A C 1
ATOM 4332 O O . ALA A 1 555 ? 11.228 -6.141 -51.638 1.00 86.88 555 ALA A O 1
ATOM 4333 N N . ILE A 1 556 ? 13.271 -5.785 -50.777 1.00 86.62 556 ILE A N 1
ATOM 4334 C CA . ILE A 1 556 ? 12.807 -5.085 -49.570 1.00 86.62 556 ILE A CA 1
ATOM 4335 C C . ILE A 1 556 ? 12.300 -3.679 -49.921 1.00 86.62 556 ILE A C 1
ATOM 4337 O O . ILE A 1 556 ? 11.238 -3.275 -49.444 1.00 86.62 556 ILE A O 1
ATOM 4341 N N . PHE A 1 557 ? 13.009 -2.949 -50.789 1.00 82.00 557 PHE A N 1
ATOM 4342 C CA . PHE A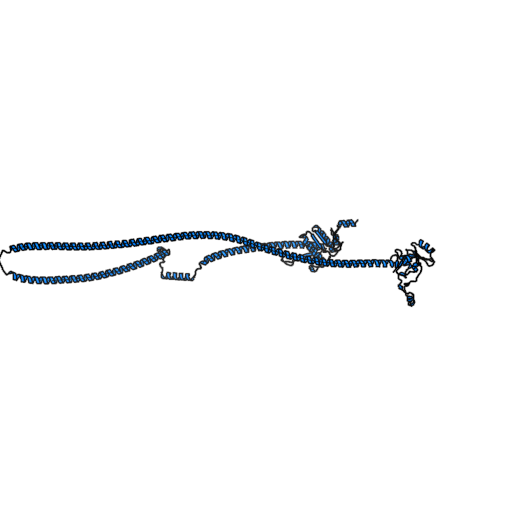 1 557 ? 12.598 -1.606 -51.215 1.00 82.00 557 PHE A CA 1
ATOM 4343 C C . PHE A 1 557 ? 11.266 -1.571 -51.976 1.00 82.00 557 PHE A C 1
ATOM 4345 O O . PHE A 1 557 ? 10.571 -0.565 -51.907 1.00 82.00 557 PHE A O 1
ATOM 4352 N N . ASP A 1 558 ? 10.864 -2.650 -52.650 1.00 78.06 558 ASP A N 1
ATOM 4353 C CA . ASP A 1 558 ? 9.535 -2.726 -53.277 1.00 78.06 558 ASP A CA 1
ATOM 4354 C C . ASP A 1 558 ? 8.388 -2.714 -52.268 1.00 78.06 558 ASP A C 1
ATOM 4356 O O . ASP A 1 558 ? 7.289 -2.251 -52.573 1.00 78.06 558 ASP A O 1
ATOM 4360 N N . LEU A 1 559 ? 8.626 -3.259 -51.075 1.00 78.88 559 LEU A N 1
ATOM 4361 C CA . LEU A 1 559 ? 7.607 -3.362 -50.043 1.00 78.88 559 LEU A CA 1
ATOM 4362 C C . LEU A 1 559 ? 7.346 -2.004 -49.381 1.00 78.88 559 LEU A C 1
ATOM 4364 O O . LEU A 1 559 ? 6.196 -1.657 -49.130 1.00 78.88 559 LEU A O 1
ATOM 4368 N N . ASN A 1 560 ? 8.421 -1.264 -49.105 1.00 76.50 560 ASN A N 1
ATOM 4369 C CA . ASN A 1 560 ? 8.407 0.072 -48.520 1.00 76.50 560 ASN A CA 1
ATOM 4370 C C . ASN A 1 560 ? 9.465 0.932 -49.232 1.00 76.50 560 ASN A C 1
ATOM 4372 O O . ASN A 1 560 ? 10.623 0.959 -48.796 1.00 76.50 560 ASN A O 1
ATOM 4376 N N . PRO A 1 561 ? 9.100 1.620 -50.331 1.00 77.00 561 PRO A N 1
ATOM 4377 C CA . PRO A 1 561 ? 10.051 2.425 -51.081 1.00 77.00 561 PRO A CA 1
ATOM 4378 C C . PRO A 1 561 ? 10.528 3.590 -50.218 1.00 77.00 561 PRO A C 1
ATOM 4380 O O . PRO A 1 561 ? 9.747 4.437 -49.785 1.00 77.00 561 PRO A O 1
ATOM 4383 N N . SER A 1 562 ? 11.833 3.619 -49.953 1.00 77.69 562 SER A N 1
ATOM 4384 C CA . SER A 1 562 ? 12.477 4.780 -49.340 1.00 77.69 562 SER A CA 1
ATOM 4385 C C . SER A 1 562 ? 12.536 5.927 -50.356 1.00 77.69 562 SER A C 1
ATOM 4387 O O . SER A 1 562 ? 12.650 5.662 -51.551 1.00 77.69 562 SER A O 1
ATOM 4389 N N . PRO A 1 563 ? 12.475 7.197 -49.919 1.00 82.06 563 PRO A N 1
ATOM 4390 C CA . PRO A 1 563 ? 12.417 8.345 -50.829 1.00 82.06 563 PRO A CA 1
ATOM 4391 C C . PRO A 1 563 ? 13.660 8.477 -51.726 1.00 82.06 563 PRO A C 1
ATOM 4393 O O . PRO A 1 563 ? 13.557 8.956 -52.853 1.00 82.06 563 PRO A O 1
ATOM 4396 N N . PHE A 1 564 ? 14.820 8.013 -51.256 1.00 86.50 564 PHE A N 1
ATOM 4397 C CA . PHE A 1 564 ? 16.048 7.915 -52.038 1.00 86.50 564 PHE A CA 1
ATOM 4398 C C . PHE A 1 564 ? 16.847 6.669 -51.636 1.00 86.50 564 PHE A C 1
ATOM 4400 O O . PHE A 1 564 ? 16.726 6.172 -50.515 1.00 86.50 564 PHE A O 1
ATOM 4407 N N . CYS A 1 565 ? 17.674 6.173 -52.549 1.00 85.88 565 CYS A N 1
ATOM 4408 C CA . CYS A 1 565 ? 18.592 5.062 -52.337 1.00 85.88 565 CYS A CA 1
ATOM 4409 C C . CYS A 1 565 ? 19.972 5.450 -52.879 1.00 85.88 565 CYS A C 1
ATOM 4411 O O . CYS A 1 565 ? 20.091 5.877 -54.029 1.00 85.88 565 CYS A O 1
ATOM 4413 N N . MET A 1 566 ? 21.004 5.316 -52.045 1.00 87.69 566 MET A N 1
ATOM 4414 C CA . MET A 1 566 ? 22.391 5.606 -52.406 1.00 87.69 566 MET A CA 1
ATOM 4415 C C . MET A 1 566 ? 23.181 4.300 -52.489 1.00 87.69 566 MET A C 1
ATOM 4417 O O . MET A 1 566 ? 23.183 3.521 -51.536 1.00 87.69 566 MET A O 1
ATOM 4421 N N . LEU A 1 567 ? 23.831 4.066 -53.625 1.00 87.19 567 LEU A N 1
ATOM 4422 C CA . LEU A 1 567 ? 24.637 2.881 -53.900 1.00 87.19 567 LEU A CA 1
ATOM 4423 C C . LEU A 1 567 ? 26.074 3.320 -54.170 1.00 87.19 567 LEU A C 1
ATOM 4425 O O . LEU A 1 567 ? 26.318 4.059 -55.122 1.00 87.19 567 LEU A O 1
ATOM 4429 N N . ASP A 1 568 ? 27.000 2.866 -53.331 1.00 89.06 568 ASP A N 1
ATOM 4430 C CA . ASP A 1 568 ? 28.417 3.221 -53.407 1.00 89.06 568 ASP A CA 1
ATOM 4431 C C . ASP A 1 568 ? 29.247 2.022 -53.881 1.00 89.06 568 ASP A C 1
ATOM 4433 O O . ASP A 1 568 ? 29.262 0.986 -53.217 1.00 89.06 568 ASP A O 1
ATOM 4437 N N . GLU A 1 569 ? 29.839 2.134 -55.074 1.00 86.31 569 GLU A N 1
ATOM 4438 C CA . GLU A 1 569 ? 30.707 1.137 -55.730 1.00 86.31 569 GLU A CA 1
ATOM 4439 C C . GLU A 1 569 ? 30.161 -0.303 -55.755 1.00 86.31 569 GLU A C 1
ATOM 4441 O O . GLU A 1 569 ? 30.896 -1.293 -55.783 1.00 86.31 569 GLU A O 1
ATOM 4446 N N . VAL A 1 570 ? 28.836 -0.442 -55.782 1.00 82.56 570 VAL A N 1
ATOM 4447 C CA . VAL A 1 570 ? 28.145 -1.742 -55.753 1.00 82.56 570 VAL A CA 1
ATOM 4448 C C . VAL A 1 570 ? 28.463 -2.598 -56.989 1.00 82.56 570 VAL A C 1
ATOM 4450 O O . VAL A 1 570 ? 28.332 -3.823 -56.958 1.00 82.56 570 VAL A O 1
ATOM 4453 N N . ASP A 1 571 ? 28.915 -1.965 -58.069 1.00 82.06 571 ASP A N 1
ATOM 4454 C CA . ASP A 1 571 ? 29.294 -2.577 -59.338 1.00 82.06 571 ASP A CA 1
ATOM 4455 C C . ASP A 1 571 ? 30.784 -2.949 -59.453 1.00 82.06 571 ASP A C 1
ATOM 4457 O O . ASP A 1 571 ? 31.164 -3.611 -60.419 1.00 82.06 571 ASP A O 1
ATOM 4461 N N . ALA A 1 572 ? 31.618 -2.616 -58.461 1.00 81.00 572 ALA A N 1
ATOM 4462 C CA . ALA A 1 572 ? 33.046 -2.947 -58.451 1.00 81.00 572 ALA A CA 1
ATOM 4463 C C . ALA A 1 572 ? 33.372 -4.459 -58.548 1.00 81.00 572 ALA A C 1
ATOM 4465 O O . ALA A 1 572 ? 34.338 -4.809 -59.229 1.00 81.00 572 ALA A O 1
ATOM 4466 N N . PRO A 1 573 ? 32.617 -5.390 -57.916 1.00 79.75 573 PRO A N 1
ATOM 4467 C CA . PRO A 1 573 ? 32.880 -6.827 -58.026 1.00 79.75 573 PRO A CA 1
ATOM 4468 C C . PRO A 1 573 ? 32.149 -7.502 -59.205 1.00 79.75 573 PRO A C 1
ATOM 4470 O O . PRO A 1 573 ? 32.116 -8.736 -59.260 1.00 79.75 573 PRO A O 1
ATOM 4473 N N . LEU A 1 574 ? 31.513 -6.735 -60.102 1.00 82.19 574 LEU A N 1
ATOM 4474 C CA . LEU A 1 574 ? 30.676 -7.251 -61.190 1.00 82.19 574 LEU A CA 1
ATOM 4475 C C . LEU A 1 574 ? 31.433 -7.308 -62.524 1.00 82.19 574 LEU A C 1
ATOM 4477 O O . LEU A 1 574 ? 32.295 -6.483 -62.808 1.00 82.19 574 LEU A O 1
ATOM 4481 N N . ASP A 1 575 ? 31.083 -8.281 -63.365 1.00 82.50 575 ASP A N 1
ATOM 4482 C CA . ASP A 1 575 ? 31.549 -8.343 -64.752 1.00 82.50 575 ASP A CA 1
ATOM 4483 C C . ASP A 1 575 ? 30.682 -7.461 -65.674 1.00 82.50 575 ASP A C 1
ATOM 4485 O O . ASP A 1 575 ? 29.567 -7.063 -65.333 1.00 82.50 575 ASP A O 1
ATOM 4489 N N . GLU A 1 576 ? 31.180 -7.166 -66.874 1.00 77.12 576 GLU A N 1
ATOM 4490 C CA . GLU A 1 576 ? 30.539 -6.249 -67.831 1.00 77.12 576 GLU A CA 1
ATOM 4491 C C . GLU A 1 576 ? 29.097 -6.669 -68.193 1.00 77.12 576 GLU A C 1
ATOM 4493 O O . GLU A 1 576 ? 28.199 -5.835 -68.320 1.00 77.12 576 GLU A O 1
ATOM 4498 N N . ALA A 1 577 ? 28.830 -7.979 -68.252 1.00 76.69 577 ALA A N 1
ATOM 4499 C CA . ALA A 1 577 ? 27.505 -8.525 -68.540 1.00 76.69 577 ALA A CA 1
ATOM 4500 C C . ALA A 1 577 ? 26.511 -8.406 -67.366 1.00 76.69 577 ALA A C 1
ATOM 4502 O O . ALA A 1 577 ? 25.303 -8.293 -67.597 1.00 76.69 577 ALA A O 1
ATOM 4503 N N . ASN A 1 578 ? 26.966 -8.489 -66.111 1.00 79.75 578 ASN A N 1
ATOM 4504 C CA . ASN A 1 578 ? 26.114 -8.283 -64.936 1.00 79.75 578 ASN A CA 1
ATOM 4505 C C . ASN A 1 578 ? 25.925 -6.792 -64.623 1.00 79.75 578 ASN A C 1
ATOM 4507 O O . ASN A 1 578 ? 24.854 -6.419 -64.149 1.00 79.75 578 ASN A O 1
ATOM 4511 N N . VAL A 1 579 ? 26.907 -5.940 -64.942 1.00 82.62 579 VAL A N 1
ATOM 4512 C CA . VAL A 1 579 ? 26.793 -4.473 -64.838 1.00 82.62 579 VAL A CA 1
ATOM 4513 C C . VAL A 1 579 ? 25.652 -3.953 -65.712 1.00 82.62 579 VAL A C 1
ATOM 4515 O O . VAL A 1 579 ? 24.832 -3.166 -65.242 1.00 82.62 579 VAL A O 1
ATOM 4518 N N . GLY A 1 580 ? 25.523 -4.464 -66.942 1.00 81.56 580 GLY A N 1
ATOM 4519 C CA . GLY A 1 580 ? 24.412 -4.096 -67.821 1.00 81.56 580 GLY A CA 1
ATOM 4520 C C . GLY A 1 580 ? 23.034 -4.428 -67.230 1.00 81.56 580 GLY A C 1
ATOM 4521 O O . GLY A 1 580 ? 22.145 -3.580 -67.179 1.00 81.56 580 GLY A O 1
ATOM 4522 N N . ARG A 1 581 ? 22.875 -5.645 -66.694 1.00 83.44 581 ARG A N 1
ATOM 4523 C CA . ARG A 1 581 ? 21.626 -6.102 -66.050 1.00 83.44 581 ARG A CA 1
ATOM 4524 C C . ARG A 1 581 ? 21.315 -5.355 -64.756 1.00 83.44 581 ARG A C 1
ATOM 4526 O O . ARG A 1 581 ? 20.153 -5.081 -64.458 1.00 83.44 581 ARG A O 1
ATOM 4533 N N . PHE A 1 582 ? 22.345 -5.017 -63.986 1.00 84.69 582 PHE A N 1
ATOM 4534 C CA . PHE A 1 582 ? 22.214 -4.176 -62.803 1.00 84.69 582 PHE A CA 1
ATOM 4535 C C . PHE A 1 582 ? 21.695 -2.782 -63.171 1.00 84.69 582 PHE A C 1
ATOM 4537 O O . PHE A 1 582 ? 20.727 -2.316 -62.570 1.00 84.69 582 PHE A O 1
ATOM 4544 N N . GLY A 1 583 ? 22.268 -2.145 -64.192 1.00 83.50 583 GLY A N 1
ATOM 4545 C CA . GLY A 1 583 ? 21.840 -0.815 -64.611 1.00 83.50 583 GLY A CA 1
ATOM 4546 C C . GLY A 1 583 ? 20.427 -0.778 -65.213 1.00 83.50 583 GLY A C 1
ATOM 4547 O O . GLY A 1 583 ? 19.676 0.159 -64.937 1.00 83.50 583 GLY A O 1
ATOM 4548 N N . GLU A 1 584 ? 19.987 -1.826 -65.921 1.00 83.31 584 GLU A N 1
ATOM 4549 C CA . GLU A 1 584 ? 18.582 -1.965 -66.342 1.00 83.31 584 GLU A CA 1
ATOM 4550 C C . GLU A 1 584 ? 17.615 -2.014 -65.149 1.00 83.31 584 GLU A C 1
ATOM 4552 O O . GLU A 1 584 ? 16.576 -1.347 -65.160 1.00 83.31 584 GLU A O 1
ATOM 4557 N N . LEU A 1 585 ? 17.967 -2.757 -64.094 1.00 83.62 585 LEU A N 1
ATOM 4558 C CA . LEU A 1 585 ? 17.159 -2.839 -62.877 1.00 83.62 585 LEU A CA 1
ATOM 4559 C C . LEU A 1 585 ? 17.111 -1.498 -62.132 1.00 83.62 585 LEU A C 1
ATOM 4561 O O . LEU A 1 585 ? 16.046 -1.077 -61.678 1.00 83.62 585 LEU A O 1
ATOM 4565 N N . VAL A 1 586 ? 18.248 -0.806 -62.034 1.00 85.62 586 VAL A N 1
ATOM 4566 C CA . VAL A 1 586 ? 18.344 0.534 -61.436 1.00 85.62 586 VAL A CA 1
ATOM 4567 C C . VAL A 1 586 ? 17.475 1.533 -62.205 1.00 85.62 586 VAL A C 1
ATOM 4569 O O . VAL A 1 586 ? 16.762 2.322 -61.589 1.00 85.62 586 VAL A O 1
ATOM 4572 N N . LYS A 1 587 ? 17.459 1.460 -63.540 1.00 84.94 587 LYS A N 1
ATOM 4573 C CA . LYS A 1 587 ? 16.600 2.284 -64.405 1.00 84.94 587 LYS A CA 1
ATOM 4574 C C . LYS A 1 587 ? 15.111 1.941 -64.281 1.00 84.94 587 LYS A C 1
ATOM 4576 O O . LYS A 1 587 ? 14.258 2.811 -64.448 1.00 84.94 587 LYS A O 1
ATOM 4581 N N . GLU A 1 588 ? 14.768 0.683 -64.004 1.00 84.06 588 GLU A N 1
ATOM 4582 C CA . GLU A 1 588 ? 13.390 0.282 -63.688 1.00 84.06 588 GLU A CA 1
ATOM 4583 C C . GLU A 1 588 ? 12.943 0.902 -62.355 1.00 84.06 588 GLU A C 1
ATOM 4585 O O . GLU A 1 588 ? 11.851 1.467 -62.276 1.00 84.06 588 GLU A O 1
ATOM 4590 N N . MET A 1 589 ? 13.807 0.860 -61.336 1.00 81.06 589 MET A N 1
ATOM 4591 C CA . MET A 1 589 ? 13.517 1.380 -59.995 1.00 81.06 589 MET A CA 1
ATOM 4592 C C . MET A 1 589 ? 13.572 2.903 -59.879 1.00 81.06 589 MET A C 1
ATOM 4594 O O . MET A 1 589 ? 12.847 3.465 -59.055 1.00 81.06 589 MET A O 1
ATOM 4598 N N . SER A 1 590 ? 14.362 3.581 -60.717 1.00 83.94 590 SER A N 1
ATOM 4599 C CA . SER A 1 590 ? 14.459 5.046 -60.722 1.00 83.94 590 SER A CA 1
ATOM 4600 C C . SER A 1 590 ? 13.136 5.745 -61.058 1.00 83.94 590 SER A C 1
ATOM 4602 O O . SER A 1 590 ? 12.958 6.920 -60.754 1.00 83.94 590 SER A O 1
ATOM 4604 N N . LYS A 1 591 ? 12.169 5.013 -61.633 1.00 83.69 591 LYS A N 1
ATOM 4605 C CA . LYS A 1 591 ? 10.797 5.493 -61.866 1.00 83.69 591 LYS A CA 1
ATOM 4606 C C . LYS A 1 591 ? 10.005 5.716 -60.576 1.00 83.69 591 LYS A C 1
ATOM 4608 O O . LYS A 1 591 ? 9.035 6.466 -60.589 1.00 83.69 591 LYS A O 1
ATOM 4613 N N . THR A 1 592 ? 10.378 5.030 -59.499 1.00 81.50 592 THR A N 1
ATOM 4614 C CA . THR A 1 592 ? 9.655 5.024 -58.218 1.00 81.50 592 THR A CA 1
ATOM 4615 C C . THR A 1 592 ? 10.481 5.557 -57.051 1.00 81.50 592 THR A C 1
ATOM 4617 O O . THR A 1 592 ? 9.902 6.091 -56.112 1.00 81.50 592 THR A O 1
ATOM 4620 N N . VAL A 1 593 ? 11.811 5.425 -57.094 1.00 84.19 593 VAL A N 1
ATOM 4621 C CA . VAL A 1 593 ? 12.737 5.827 -56.021 1.00 84.19 593 VAL A CA 1
ATOM 4622 C C . VAL A 1 593 ? 13.875 6.649 -56.617 1.00 84.19 593 VAL A C 1
ATOM 4624 O O . VAL A 1 593 ? 14.398 6.294 -57.669 1.00 84.19 593 VAL A O 1
ATOM 4627 N N . GLN A 1 594 ? 14.304 7.723 -55.950 1.00 86.75 594 GLN A N 1
ATOM 4628 C CA . GLN A 1 594 ? 15.470 8.479 -56.405 1.00 86.75 594 GLN A CA 1
ATOM 4629 C C . GLN A 1 594 ? 16.755 7.671 -56.179 1.00 86.75 594 GLN A C 1
ATOM 4631 O O . GLN A 1 594 ? 17.107 7.360 -55.043 1.00 86.75 594 GLN A O 1
ATOM 4636 N N . MET A 1 595 ? 17.467 7.348 -57.259 1.00 85.69 595 MET A N 1
ATOM 4637 C CA . MET A 1 595 ? 18.692 6.546 -57.213 1.00 85.69 595 MET A CA 1
ATOM 4638 C C . MET A 1 595 ? 19.929 7.439 -57.343 1.00 85.69 595 MET A C 1
ATOM 4640 O O . MET A 1 595 ? 20.065 8.166 -58.325 1.00 85.69 595 MET A O 1
ATOM 4644 N N . ILE A 1 596 ? 20.842 7.353 -56.375 1.00 89.19 596 ILE A N 1
ATOM 4645 C CA . ILE A 1 596 ? 22.157 8.003 -56.407 1.00 89.19 596 ILE A CA 1
ATOM 4646 C C . ILE A 1 596 ? 23.204 6.895 -56.488 1.00 89.19 596 ILE A C 1
ATOM 4648 O O . ILE A 1 596 ? 23.330 6.103 -55.557 1.00 89.19 596 ILE A O 1
ATOM 4652 N N . LEU A 1 597 ? 23.936 6.821 -57.599 1.00 87.75 597 LEU A N 1
ATOM 4653 C CA . LEU A 1 597 ? 24.993 5.829 -57.790 1.00 87.75 597 LEU A CA 1
ATOM 4654 C C . LEU A 1 597 ? 26.357 6.507 -57.825 1.00 87.75 597 LEU A C 1
ATOM 4656 O O . LEU A 1 597 ? 26.559 7.464 -58.571 1.00 87.75 597 LEU A O 1
ATOM 4660 N N . ILE A 1 598 ? 27.285 5.972 -57.041 1.00 90.00 598 ILE A N 1
ATOM 4661 C CA . ILE A 1 598 ? 28.698 6.337 -57.054 1.00 90.00 598 ILE A CA 1
ATOM 4662 C C . ILE A 1 598 ? 29.434 5.161 -57.692 1.00 90.00 598 ILE A C 1
ATOM 4664 O O . ILE A 1 598 ? 29.402 4.044 -57.182 1.00 90.00 598 ILE A O 1
ATOM 4668 N N . THR A 1 599 ? 30.033 5.392 -58.856 1.00 87.19 599 THR A N 1
ATOM 4669 C CA . THR A 1 599 ? 30.714 4.353 -59.635 1.00 87.19 599 THR A CA 1
ATOM 4670 C C . THR A 1 599 ? 31.845 4.955 -60.466 1.00 87.19 599 THR A C 1
ATOM 4672 O O . THR A 1 599 ? 31.794 6.124 -60.850 1.00 87.19 599 THR A O 1
ATOM 4675 N N . HIS A 1 600 ? 32.860 4.143 -60.766 1.00 86.81 600 HIS A N 1
ATOM 4676 C CA . HIS A 1 600 ? 33.890 4.425 -61.771 1.00 86.81 600 HIS A CA 1
ATOM 4677 C C . HIS A 1 600 ? 33.699 3.598 -63.063 1.00 86.81 600 HIS A C 1
ATOM 4679 O O . HIS A 1 600 ? 34.494 3.713 -63.999 1.00 86.81 600 HIS A O 1
ATOM 4685 N N . ASN A 1 601 ? 32.660 2.759 -63.132 1.00 82.44 601 ASN A N 1
ATOM 4686 C CA . ASN A 1 601 ? 32.370 1.888 -64.263 1.00 82.44 601 ASN A CA 1
ATOM 4687 C C . ASN A 1 601 ? 31.649 2.658 -65.379 1.00 82.44 601 ASN A C 1
ATOM 4689 O O . ASN A 1 601 ? 30.537 3.158 -65.198 1.00 82.44 601 ASN A O 1
ATOM 4693 N N . LYS A 1 602 ? 32.273 2.712 -66.561 1.00 81.50 602 LYS A N 1
ATOM 4694 C CA . LYS A 1 602 ? 31.746 3.433 -67.730 1.00 81.50 602 LYS A CA 1
ATOM 4695 C C . LYS A 1 602 ? 30.363 2.934 -68.150 1.00 81.50 602 LYS A C 1
ATOM 4697 O O . LYS A 1 602 ? 29.495 3.751 -68.430 1.00 81.50 602 LYS A O 1
ATOM 4702 N N . ALA A 1 603 ? 30.136 1.620 -68.111 1.00 80.19 603 ALA A N 1
ATOM 4703 C CA . ALA A 1 603 ? 28.856 1.031 -68.496 1.00 80.19 603 ALA A CA 1
ATOM 4704 C C . ALA A 1 603 ? 27.718 1.450 -67.546 1.00 80.19 603 ALA A C 1
ATOM 4706 O O . ALA A 1 603 ? 26.600 1.681 -67.993 1.00 80.19 603 ALA A O 1
ATOM 4707 N N . THR A 1 604 ? 27.995 1.613 -66.248 1.00 81.31 604 THR A N 1
ATOM 4708 C CA . THR A 1 604 ? 27.016 2.116 -65.269 1.00 81.31 604 THR A CA 1
ATOM 4709 C C . THR A 1 604 ? 26.767 3.619 -65.443 1.00 81.31 604 THR A C 1
ATOM 4711 O O . THR A 1 604 ? 25.625 4.067 -65.334 1.00 81.31 604 THR A O 1
ATOM 4714 N N . MET A 1 605 ? 27.809 4.403 -65.756 1.00 83.19 605 MET A N 1
ATOM 4715 C CA . MET A 1 605 ? 27.695 5.848 -66.014 1.00 83.19 605 MET A CA 1
ATOM 4716 C C . M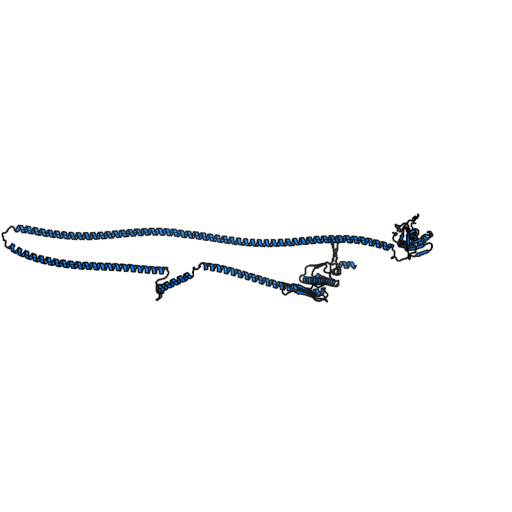ET A 1 605 ? 26.816 6.162 -67.229 1.00 83.19 605 MET A C 1
ATOM 4718 O O . MET A 1 605 ? 26.025 7.098 -67.178 1.00 83.19 605 MET A O 1
ATOM 4722 N N . GLU A 1 606 ? 26.917 5.368 -68.297 1.00 79.31 606 GLU A N 1
ATOM 4723 C CA . GLU A 1 606 ? 26.118 5.534 -69.522 1.00 79.31 606 GLU A CA 1
ATOM 4724 C C . GLU A 1 606 ? 24.609 5.342 -69.298 1.00 79.31 606 GLU A C 1
ATOM 4726 O O . GLU A 1 606 ? 23.794 5.822 -70.084 1.00 79.31 606 GLU A O 1
ATOM 4731 N N . MET A 1 607 ? 24.215 4.655 -68.223 1.00 76.12 607 MET A N 1
ATOM 4732 C CA . MET A 1 607 ? 22.808 4.394 -67.901 1.00 76.12 607 MET A CA 1
ATOM 4733 C C . MET A 1 607 ? 22.172 5.466 -67.009 1.00 76.12 607 MET A C 1
ATOM 4735 O O . MET A 1 607 ? 20.948 5.464 -66.835 1.00 76.12 607 MET A O 1
ATOM 4739 N N . ALA A 1 608 ? 22.978 6.364 -66.436 1.00 80.31 608 ALA A N 1
ATOM 4740 C CA . ALA A 1 608 ? 22.500 7.460 -65.603 1.00 80.31 608 ALA A CA 1
ATOM 4741 C C . ALA A 1 608 ? 21.798 8.537 -66.450 1.00 80.31 608 ALA A C 1
ATOM 4743 O O . ALA A 1 608 ? 22.108 8.730 -67.618 1.00 80.31 608 ALA A O 1
ATOM 4744 N N . GLN A 1 609 ? 20.837 9.251 -65.858 1.00 81.81 609 GLN A N 1
ATOM 4745 C CA . GLN A 1 609 ? 20.178 10.392 -66.516 1.00 81.81 609 GLN A CA 1
ATOM 4746 C C . GLN A 1 609 ? 20.977 11.687 -66.333 1.00 81.81 609 GLN A C 1
ATOM 4748 O O . GLN A 1 609 ? 21.065 12.507 -67.236 1.00 81.81 609 GLN A O 1
ATOM 4753 N N . GLN A 1 610 ? 21.572 11.862 -65.154 1.00 81.88 610 GLN A N 1
ATOM 4754 C CA . GLN A 1 610 ? 22.399 13.011 -64.809 1.00 81.88 610 GLN A CA 1
ATOM 4755 C C . GLN A 1 610 ? 23.684 12.509 -64.165 1.00 81.88 610 GLN A C 1
ATOM 4757 O O . GLN A 1 610 ? 23.642 11.630 -63.301 1.00 81.88 610 GLN A O 1
ATOM 4762 N N . LEU A 1 611 ? 24.819 13.079 -64.566 1.00 84.38 611 LEU A N 1
ATOM 4763 C CA . LEU A 1 611 ? 26.112 12.776 -63.968 1.00 84.38 611 LEU A CA 1
ATOM 4764 C C . LEU A 1 611 ? 26.583 13.968 -63.144 1.00 84.38 611 LEU A C 1
ATOM 4766 O O . LEU A 1 611 ? 26.758 15.072 -63.653 1.00 84.38 611 LEU A O 1
ATOM 4770 N N . ALA A 1 612 ? 26.832 13.732 -61.860 1.00 85.19 612 ALA A N 1
ATOM 4771 C CA . ALA A 1 612 ? 27.538 14.669 -61.002 1.00 85.19 612 ALA A CA 1
ATOM 4772 C C . ALA A 1 612 ? 28.995 14.210 -60.882 1.00 85.19 612 ALA A C 1
ATOM 4774 O O . ALA A 1 612 ? 29.324 13.321 -60.100 1.00 85.19 612 ALA A O 1
ATOM 4775 N N . GLY A 1 613 ? 29.874 14.800 -61.687 1.00 83.88 613 GLY A N 1
ATOM 4776 C CA . GLY A 1 613 ? 31.308 14.567 -61.608 1.00 83.88 613 GLY A CA 1
ATOM 4777 C C . GLY A 1 613 ? 31.914 15.324 -60.432 1.00 83.88 613 GLY A C 1
ATOM 4778 O O . GLY A 1 613 ? 31.730 16.533 -60.294 1.00 83.88 613 GLY A O 1
ATOM 4779 N N . VAL A 1 614 ? 32.679 14.636 -59.590 1.00 85.06 614 VAL A N 1
ATOM 4780 C CA . VAL A 1 614 ? 33.485 15.287 -58.553 1.00 85.06 614 VAL A CA 1
ATOM 4781 C C . VAL A 1 614 ? 34.884 15.518 -59.113 1.00 85.06 614 VAL A C 1
ATOM 4783 O O . VAL A 1 614 ? 35.575 14.576 -59.493 1.00 85.06 614 VAL A O 1
ATOM 4786 N N . THR A 1 615 ? 35.305 16.780 -59.184 1.00 82.94 615 THR A N 1
ATOM 4787 C CA . THR A 1 615 ? 36.630 17.165 -59.689 1.00 82.94 615 THR A CA 1
ATOM 4788 C C . THR A 1 615 ? 37.436 17.859 -58.598 1.00 82.94 615 THR A C 1
ATOM 4790 O O . THR A 1 615 ? 36.910 18.672 -57.840 1.00 82.94 615 THR A O 1
ATOM 4793 N N . MET A 1 616 ? 38.733 17.568 -58.529 1.00 78.44 616 MET A N 1
ATOM 4794 C CA . MET A 1 616 ? 39.669 18.244 -57.627 1.00 78.44 616 MET A CA 1
ATOM 4795 C C . MET A 1 616 ? 40.548 19.191 -58.442 1.00 78.44 616 MET A C 1
ATOM 4797 O O . MET A 1 616 ? 41.667 18.857 -58.822 1.00 78.44 616 MET A O 1
ATOM 4801 N N . LYS A 1 617 ? 40.004 20.370 -58.774 1.00 72.00 617 LYS A N 1
ATOM 4802 C CA . LYS A 1 617 ? 40.745 21.416 -59.506 1.00 72.00 617 LYS A CA 1
ATOM 4803 C C . LYS A 1 617 ? 41.850 22.040 -58.643 1.00 72.00 617 LYS A C 1
ATOM 4805 O O . LYS A 1 617 ? 42.871 22.470 -59.170 1.00 72.00 617 LYS A O 1
ATOM 4810 N N . GLU A 1 618 ? 41.635 22.069 -57.330 1.00 81.56 618 GLU A N 1
ATOM 4811 C CA . GLU A 1 618 ? 42.596 22.480 -56.307 1.00 81.56 618 GLU A CA 1
ATOM 4812 C C . GLU A 1 618 ? 42.863 21.275 -55.384 1.00 81.56 618 GLU A C 1
ATOM 4814 O O . GLU A 1 618 ? 41.909 20.575 -55.024 1.00 81.56 618 GLU A O 1
ATOM 4819 N N . PRO A 1 619 ? 44.124 20.990 -55.003 1.00 69.88 619 PRO A N 1
ATOM 4820 C CA . PRO A 1 619 ? 44.438 19.864 -54.125 1.00 69.88 619 PRO A CA 1
ATOM 4821 C C . PRO A 1 619 ? 43.676 19.964 -52.797 1.00 69.88 619 PRO A C 1
ATOM 4823 O O . PRO A 1 619 ? 43.792 20.961 -52.089 1.00 69.88 619 PRO A O 1
ATOM 4826 N N . GLY A 1 620 ? 42.894 18.934 -52.464 1.00 78.62 620 GLY A N 1
ATOM 4827 C CA . GLY A 1 620 ? 42.125 18.868 -51.216 1.00 78.62 620 GLY A CA 1
ATOM 4828 C C . GLY A 1 620 ? 40.762 19.575 -51.230 1.00 78.62 620 GLY A C 1
ATOM 4829 O O . GLY A 1 620 ? 40.067 19.527 -50.220 1.00 78.62 620 GLY A O 1
ATOM 4830 N N . VAL A 1 621 ? 40.342 20.188 -52.348 1.00 82.75 621 VAL A N 1
ATOM 4831 C CA . VAL A 1 621 ? 39.007 20.803 -52.485 1.00 82.75 621 VAL A CA 1
ATOM 4832 C C . VAL A 1 621 ? 38.237 20.151 -53.632 1.00 82.75 621 VAL A C 1
ATOM 4834 O O . VAL A 1 621 ? 38.488 20.408 -54.812 1.00 82.75 621 VAL A O 1
ATOM 4837 N N . SER A 1 622 ? 37.257 19.325 -53.273 1.00 85.56 622 SER A N 1
ATOM 4838 C CA . SER A 1 622 ? 36.325 18.707 -54.215 1.00 85.56 622 SER A CA 1
ATOM 4839 C C . SER A 1 622 ? 35.273 19.717 -54.676 1.00 85.56 622 SER A C 1
ATOM 4841 O O . SER A 1 622 ? 34.561 20.302 -53.860 1.00 85.56 622 SER A O 1
ATOM 4843 N N . ARG A 1 623 ? 35.147 19.912 -55.992 1.00 79.25 623 ARG A N 1
ATOM 4844 C CA . ARG A 1 623 ? 34.055 20.672 -56.616 1.00 79.25 623 ARG A CA 1
ATOM 4845 C C . ARG A 1 623 ? 33.154 19.736 -57.403 1.00 79.25 623 ARG A C 1
ATOM 4847 O O . ARG A 1 623 ? 33.634 18.901 -58.170 1.00 79.25 623 ARG A O 1
ATOM 4854 N N . LEU A 1 624 ? 31.851 19.914 -57.227 1.00 80.44 624 LEU A N 1
ATOM 4855 C CA . LEU A 1 624 ? 30.833 19.169 -57.951 1.00 80.44 624 LEU A CA 1
ATOM 4856 C C . LEU A 1 624 ? 30.557 19.854 -59.293 1.00 80.44 624 LEU A C 1
ATOM 4858 O O . LEU A 1 624 ? 30.328 21.061 -59.349 1.00 80.44 624 LEU A O 1
ATOM 4862 N N . VAL A 1 625 ? 30.606 19.079 -60.368 1.00 78.75 625 VAL A N 1
ATOM 4863 C CA . VAL A 1 625 ? 30.315 19.506 -61.735 1.00 78.75 625 VAL A CA 1
ATOM 4864 C C . VAL A 1 625 ? 29.185 18.622 -62.240 1.00 78.75 625 VAL A C 1
ATOM 4866 O O . VAL A 1 625 ? 29.364 17.419 -62.394 1.00 78.75 625 VAL A O 1
ATOM 4869 N N . ALA A 1 626 ? 28.011 19.202 -62.464 1.00 75.06 626 ALA A N 1
ATOM 4870 C CA . ALA A 1 626 ? 26.898 18.485 -63.072 1.00 75.06 626 ALA A CA 1
ATOM 4871 C C . ALA A 1 626 ? 27.031 18.538 -64.600 1.00 75.06 626 ALA A C 1
ATOM 4873 O O . ALA A 1 626 ? 27.254 19.610 -65.163 1.00 75.06 626 ALA A O 1
ATOM 4874 N N . VAL A 1 627 ? 26.906 17.388 -65.254 1.00 68.88 627 VAL A N 1
ATOM 4875 C CA . VAL A 1 627 ? 26.855 17.248 -66.710 1.00 68.88 627 VAL A CA 1
ATOM 4876 C C . VAL A 1 627 ? 25.588 16.470 -67.046 1.00 68.88 627 VAL A C 1
ATOM 4878 O O . VAL A 1 627 ? 25.386 15.356 -66.558 1.00 68.88 627 VAL A O 1
ATOM 4881 N N . ASP A 1 628 ? 24.729 17.071 -67.864 1.00 65.88 628 ASP A N 1
ATOM 4882 C CA . ASP A 1 628 ? 23.568 16.391 -68.429 1.00 65.88 628 ASP A CA 1
ATOM 4883 C C . ASP A 1 628 ? 24.015 15.597 -69.667 1.00 65.88 628 ASP A C 1
ATOM 4885 O O . ASP A 1 628 ? 24.585 16.157 -70.611 1.00 65.88 628 ASP A O 1
ATOM 4889 N N . ILE A 1 629 ? 23.823 14.275 -69.642 1.00 63.31 629 ILE A N 1
ATOM 4890 C CA . ILE A 1 629 ? 24.294 13.376 -70.705 1.00 63.31 629 ILE A CA 1
ATOM 4891 C C . ILE A 1 629 ? 23.570 13.682 -72.026 1.00 63.31 629 ILE A C 1
ATOM 4893 O O . ILE A 1 629 ? 24.200 13.641 -73.086 1.00 63.31 629 ILE A O 1
ATOM 4897 N N . ASP A 1 630 ? 22.289 14.066 -71.977 1.00 62.34 630 ASP A N 1
ATOM 4898 C CA . ASP A 1 630 ? 21.488 14.343 -73.176 1.00 62.34 630 ASP A CA 1
ATOM 4899 C C . ASP A 1 630 ? 21.928 15.635 -73.894 1.00 62.34 630 ASP A C 1
ATOM 4901 O O . ASP A 1 630 ? 21.787 15.747 -75.118 1.00 62.34 630 ASP A O 1
ATOM 4905 N N . GLU A 1 631 ? 22.494 16.609 -73.172 1.00 57.12 631 GLU A N 1
ATOM 4906 C CA . GLU A 1 631 ? 23.121 17.803 -73.762 1.00 57.12 631 GLU A CA 1
ATOM 4907 C C . GLU A 1 631 ? 24.552 17.528 -74.245 1.00 57.12 631 GLU A C 1
ATOM 4909 O O . GLU A 1 631 ? 24.933 17.980 -75.328 1.00 57.12 631 GLU A O 1
ATOM 4914 N N . ALA A 1 632 ? 25.334 16.737 -73.503 1.00 57.06 632 ALA A N 1
ATOM 4915 C CA . ALA A 1 632 ? 26.716 16.412 -73.860 1.00 57.06 632 ALA A CA 1
ATOM 4916 C C . ALA A 1 632 ? 26.819 15.573 -75.148 1.00 57.06 632 ALA A C 1
ATOM 4918 O O . ALA A 1 632 ? 27.675 15.842 -75.994 1.00 57.06 632 ALA A O 1
ATOM 4919 N N . VAL A 1 633 ? 25.916 14.605 -75.349 1.00 57.78 633 VAL A N 1
ATOM 4920 C CA . VAL A 1 633 ? 25.858 13.798 -76.583 1.00 57.78 633 VAL A CA 1
ATOM 4921 C C . VAL A 1 633 ? 25.441 14.654 -77.790 1.00 57.78 633 VAL A C 1
ATOM 4923 O O . VAL A 1 633 ? 25.978 14.470 -78.882 1.00 57.78 633 VAL A O 1
ATOM 4926 N N . LYS A 1 634 ? 24.562 15.651 -77.606 1.00 53.69 634 LYS A N 1
ATOM 4927 C CA . LYS A 1 634 ? 24.195 16.619 -78.662 1.00 53.69 634 LYS A CA 1
ATOM 4928 C C . LYS A 1 634 ? 25.328 17.585 -79.018 1.00 53.69 634 LYS A C 1
ATOM 4930 O O . LYS A 1 634 ? 25.415 17.999 -80.169 1.00 53.69 634 LYS A O 1
ATOM 4935 N N . MET A 1 635 ? 26.191 17.942 -78.064 1.00 51.69 635 MET A N 1
ATOM 4936 C CA . MET A 1 635 ? 27.372 18.780 -78.316 1.00 51.69 635 MET A CA 1
ATOM 4937 C C . MET A 1 635 ? 28.537 18.012 -78.958 1.00 51.69 635 MET A C 1
ATOM 4939 O O . MET A 1 635 ? 29.309 18.621 -79.687 1.00 51.69 635 MET A O 1
ATOM 4943 N N . ALA A 1 636 ? 28.673 16.705 -78.708 1.00 50.53 636 ALA A N 1
ATOM 4944 C CA . ALA A 1 636 ? 29.727 15.867 -79.296 1.00 50.53 636 ALA A CA 1
ATOM 4945 C C . ALA A 1 636 ? 29.387 15.324 -80.700 1.00 50.53 636 ALA A C 1
ATOM 4947 O O . ALA A 1 636 ? 30.285 14.895 -81.421 1.00 50.53 636 ALA A O 1
ATOM 4948 N N . ALA A 1 637 ? 28.104 15.319 -81.079 1.00 48.06 637 ALA A N 1
ATOM 4949 C CA . ALA A 1 637 ? 27.628 14.888 -82.396 1.00 48.06 637 ALA A CA 1
ATOM 4950 C C . ALA A 1 637 ? 27.571 16.016 -83.452 1.00 48.06 637 ALA A C 1
ATOM 4952 O O . ALA A 1 637 ? 27.174 15.745 -84.587 1.00 48.06 637 ALA A O 1
ATOM 4953 N N . ASN A 1 638 ? 27.951 17.248 -83.088 1.00 35.78 638 ASN A N 1
ATOM 4954 C CA . ASN A 1 638 ? 28.045 18.412 -83.980 1.00 35.78 638 ASN A CA 1
ATOM 4955 C C . ASN A 1 638 ? 29.490 18.740 -84.353 1.00 35.78 638 ASN A C 1
ATOM 4957 O O . ASN A 1 638 ? 30.343 18.753 -83.436 1.00 35.78 638 ASN A O 1
#